Protein AF-A0A8S9JF12-F1 (afdb_monomer_lite)

pLDDT: mean 76.13, std 19.36, range [20.55, 97.25]

Foldseek 3Di:
DPADADACPDPPDPPCVVVCVVVQQDAYEAEYEACVVVCDPVNVVVVVVLVLCVDPSGNYHYHYHHDDPCCVPPPQVVCVVVVRHDDDDDDAQAALVRLLVVCVVVCVVDPDDLDDSVVSSVLSHVCRVVGSDSVSSVVVSVVVVVVVVVVVVVVDDDDDDDDDDDDDDDPDKWWKWKQQLPDNRQKIKIFIDFQWKWFADQQWIWIQRNVVRDIDIDGHLQSLVVLVVVCVVDDDDDDPPDDLDDQWFKWDWAALCSLCSLPVVVRPPVPDDDDPQPGTRDIIGTGQWMWMQRPSVRDIDTGGHFDDDPVDDPVVSVVVSVVVSVVSVCVVVPPCPPDDDDDDDDLPVVDDDPDQPDKPDDPVVVVVVVVVQVVCCVVVVDVDDDDDIDTDDDDPDDVVVVLVVCCVRFAESIFIFTDTVSDTDTDHDNAALWDQHPQKIKHKDWWFKDWADPDPVRRVVRLVVSVPPPVRLVVQVVVVVLVQVLVVQQADPPFKDKPAAQDWDDGPTMITGMTMIMGRHDPDPDVVSSVSSSSNRDSDIHIDD

Secondary structure (DSSP, 8-state):
-EE----------TTSSGGGGGGTTS-EEEEESSGGGG--TT-HHHHHHHHTTTSTT--EEEEE----HHIIIIIHHHHHHTT--------PPPPHHHHHHHHHHHHTTSSS--S-HHHHHHHHHHHHHHT--HHHHHHHHHHHHHHHHHHHHTTS---PPPPPPP---------EEEEE-TTTTTEEEEE-S-SEEEEEETTEEEEEETTTTEEEEEE-S-TTHHHHHHHTT------TTS-SS--SEEEEEE-GGGHHHHSTTTS-GGGSPP-SS---SEEEEEESEEEEEETTTTEEEEEEPPP--TTS-HHHHHHHHHHHHHHHHHHHS-SS------------TTS--S---EESS-HHHHHHHHHHHHHHHHHTS-S-------EE----S-HHHHHHHHHHHS--SEEEEEEETTEEEEEEES-EEEEEETTEEEEE-EEEEEEPPSSHHHHHHHHHHHHH-HHHHHHHHHHHHHHHHHHHHTS-TT--EEEEEEEEEE-SSEEEEEEEEEEEPPS---HHHHHHHHHTT--S-EEE-

Organism: Brassica cretica (NCBI:txid69181)

InterPro domains:
  IPR005801 ADC synthase [G3DSA:3.60.120.10] (167-537)
  IPR005801 ADC synthase [SSF56322] (180-518)
  IPR006805 Anthranilate synthase component I, N-terminal [PF04715] (183-302)
  IPR015890 Chorismate-utilising enzyme, C-terminal [PF00425] (363-521)
  IPR019999 Anthranilate synthase component I-like [PR00095] (464-477)
  IPR019999 Anthranilate synthase component I-like [PR00095] (478-491)
  IPR019999 Anthranilate synthase component I-like [PTHR11236] (175-518)
  IPR027417 P-loop containing nucleoside triphosphate hydrolase [G3DSA:3.40.50.300] (24-85)
  IPR027417 P-loop containing nucleoside triphosphate hydrolase [SSF52540] (27-154)
  IPR054425 Cdc6/ORC1-like, ATPase lid domain [PF22606] (94-151)

Radius of gyration: 29.21 Å; chains: 1; bounding box: 79×74×70 Å

Structure (mmCIF, N/CA/C/O backbone):
data_AF-A0A8S9JF12-F1
#
_entry.id   AF-A0A8S9JF12-F1
#
loop_
_atom_site.group_PDB
_atom_site.id
_atom_site.type_symbol
_atom_site.label_atom_id
_atom_site.label_alt_id
_atom_site.label_comp_id
_atom_site.label_asym_id
_atom_site.label_entity_id
_atom_site.label_seq_id
_atom_site.pdbx_PDB_ins_code
_atom_site.Cartn_x
_atom_site.Cartn_y
_atom_site.Cartn_z
_atom_site.occupancy
_atom_site.B_iso_or_equiv
_atom_site.auth_seq_id
_atom_site.auth_comp_id
_atom_site.auth_asym_id
_atom_site.auth_atom_id
_atom_site.pdbx_PDB_model_num
ATOM 1 N N . MET A 1 1 ? 47.240 10.097 14.886 1.00 30.05 1 MET A N 1
ATOM 2 C CA . MET A 1 1 ? 45.911 9.568 15.266 1.00 30.05 1 MET A CA 1
ATOM 3 C C . MET A 1 1 ? 45.184 9.220 13.983 1.00 30.05 1 MET A C 1
ATOM 5 O O . MET A 1 1 ? 45.161 10.064 13.100 1.00 30.05 1 MET A O 1
ATOM 9 N N . ARG A 1 2 ? 44.658 7.999 13.836 1.00 26.03 2 ARG A N 1
ATOM 10 C CA . ARG A 1 2 ? 43.712 7.711 12.749 1.00 26.03 2 ARG A CA 1
ATOM 11 C C . ARG A 1 2 ? 42.346 8.185 13.240 1.00 26.03 2 ARG A C 1
ATOM 13 O O . ARG A 1 2 ? 41.803 7.607 14.175 1.00 26.03 2 ARG A O 1
ATOM 20 N N . THR A 1 3 ? 41.839 9.279 12.689 1.00 26.91 3 THR A N 1
ATOM 21 C CA . THR A 1 3 ? 40.468 9.736 12.932 1.00 26.91 3 THR A CA 1
ATOM 22 C C . THR A 1 3 ? 39.525 8.783 12.210 1.00 26.91 3 THR A C 1
ATOM 24 O O . THR A 1 3 ? 39.469 8.765 10.985 1.00 26.91 3 THR A O 1
ATOM 27 N N . CYS A 1 4 ? 38.822 7.944 12.967 1.00 30.05 4 CYS A N 1
ATOM 28 C CA . CYS A 1 4 ? 37.801 7.061 12.426 1.00 30.05 4 CYS A CA 1
ATOM 29 C C . CYS A 1 4 ? 36.438 7.674 12.755 1.00 30.05 4 CYS A C 1
ATOM 31 O O . CYS A 1 4 ? 35.996 7.649 13.901 1.00 30.05 4 CYS A O 1
ATOM 33 N N . TRP A 1 5 ? 35.794 8.282 11.760 1.00 25.55 5 TRP A N 1
ATOM 34 C CA . TRP A 1 5 ? 34.391 8.676 11.854 1.00 25.55 5 TRP A CA 1
ATOM 35 C C . TRP A 1 5 ? 33.541 7.425 11.619 1.00 25.55 5 TRP A C 1
ATOM 37 O O . TRP A 1 5 ? 33.302 7.033 10.482 1.00 25.55 5 TRP A O 1
ATOM 47 N N . CYS A 1 6 ? 33.128 6.763 12.697 1.00 30.38 6 CYS A N 1
ATOM 48 C CA . CYS A 1 6 ? 32.186 5.649 12.637 1.00 30.38 6 CYS A CA 1
ATOM 49 C C . CYS A 1 6 ? 30.862 6.075 13.271 1.00 30.38 6 CYS A C 1
ATOM 51 O O . CYS A 1 6 ? 30.778 6.265 14.482 1.00 30.38 6 CYS A O 1
ATOM 53 N N . ARG A 1 7 ? 29.809 6.185 12.455 1.00 30.55 7 ARG A N 1
ATOM 54 C CA . ARG A 1 7 ? 28.429 6.278 12.937 1.00 30.55 7 ARG A CA 1
ATOM 55 C C . ARG A 1 7 ? 27.972 4.866 13.313 1.00 30.55 7 ARG A C 1
ATOM 57 O O . ARG A 1 7 ? 27.512 4.112 12.461 1.00 30.55 7 ARG A O 1
ATOM 64 N N . VAL A 1 8 ? 28.166 4.482 14.573 1.00 36.00 8 VAL A N 1
ATOM 65 C CA . VAL A 1 8 ? 27.836 3.136 15.075 1.00 36.00 8 VAL A CA 1
ATOM 66 C C . VAL A 1 8 ? 26.313 2.970 15.104 1.00 36.00 8 VAL A C 1
ATOM 68 O O . VAL A 1 8 ? 25.657 3.386 16.050 1.00 36.00 8 VAL A O 1
ATOM 71 N N . THR A 1 9 ? 25.740 2.409 14.036 1.00 29.53 9 THR A N 1
ATOM 72 C CA . THR A 1 9 ? 24.286 2.182 13.889 1.00 29.53 9 THR A CA 1
ATOM 73 C C . THR A 1 9 ? 23.882 0.706 13.907 1.00 29.53 9 THR A C 1
ATOM 75 O O . THR A 1 9 ? 22.693 0.410 13.922 1.00 29.53 9 THR A O 1
ATOM 78 N N . SER A 1 10 ? 24.824 -0.236 14.030 1.00 27.66 10 SER A N 1
ATOM 79 C CA . SER A 1 10 ? 24.484 -1.632 14.335 1.00 27.66 10 SER A CA 1
ATOM 80 C C . SER A 1 10 ? 25.625 -2.369 15.045 1.00 27.66 10 SER A C 1
ATOM 82 O O . SER A 1 10 ? 26.610 -2.761 14.424 1.00 27.66 10 SER A O 1
ATOM 84 N N . LEU A 1 11 ? 25.470 -2.616 16.344 1.00 34.75 11 LEU A N 1
ATOM 85 C CA . LEU A 1 11 ? 26.163 -3.696 17.050 1.00 34.75 11 LEU A CA 1
ATOM 86 C C . LEU A 1 11 ? 25.093 -4.660 17.562 1.00 34.75 11 LEU A C 1
ATOM 88 O O . LEU A 1 11 ? 24.750 -4.678 18.735 1.00 34.75 11 LEU A O 1
ATOM 92 N N . SER A 1 12 ? 24.505 -5.420 16.642 1.00 32.03 12 SER A N 1
ATOM 93 C CA . SER A 1 12 ? 23.636 -6.564 16.949 1.00 32.03 12 SER A CA 1
ATOM 94 C C . SER A 1 12 ? 24.353 -7.903 16.736 1.00 32.03 12 SER A C 1
ATOM 96 O O . SER A 1 12 ? 23.729 -8.954 16.842 1.00 32.03 12 SER A O 1
ATOM 98 N N . ASN A 1 13 ? 25.663 -7.883 16.457 1.00 31.12 13 ASN A N 1
ATOM 99 C CA . ASN A 1 13 ? 26.449 -9.084 16.203 1.00 31.12 13 ASN A CA 1
ATOM 100 C C . ASN A 1 13 ? 27.520 -9.271 17.302 1.00 31.12 13 ASN A C 1
ATOM 102 O O . ASN A 1 13 ? 28.512 -8.537 17.302 1.00 31.12 13 ASN A O 1
ATOM 106 N N . PRO A 1 14 ? 27.367 -10.235 18.233 1.00 32.06 14 PRO A N 1
ATOM 107 C CA . PRO A 1 14 ? 28.312 -10.454 19.338 1.00 32.06 14 PRO A CA 1
ATOM 108 C C . PRO A 1 14 ? 29.686 -10.995 18.886 1.00 32.06 14 PRO A C 1
ATOM 110 O O . PRO A 1 14 ? 30.579 -11.193 19.706 1.00 32.06 14 PRO A O 1
ATOM 113 N N . LEU A 1 15 ? 29.890 -11.204 17.580 1.00 31.36 15 LEU A N 1
ATOM 114 C CA . LEU A 1 15 ? 31.120 -11.746 16.992 1.00 31.36 15 LEU A CA 1
ATOM 115 C C . LEU A 1 15 ? 32.140 -10.689 16.516 1.00 31.36 15 LEU A C 1
ATOM 117 O O . LEU A 1 15 ? 33.224 -11.066 16.085 1.00 31.36 15 LEU A O 1
ATOM 121 N N . LEU A 1 16 ? 31.855 -9.383 16.618 1.00 36.44 16 LEU A N 1
ATOM 122 C CA . LEU A 1 16 ? 32.789 -8.306 16.213 1.00 36.44 16 LEU A CA 1
ATOM 123 C C . LEU A 1 16 ? 33.757 -7.846 17.324 1.00 36.44 16 LEU A C 1
ATOM 125 O O . LEU A 1 16 ? 34.703 -7.096 17.071 1.00 36.44 16 LEU A O 1
ATOM 129 N N . ILE A 1 17 ? 33.546 -8.307 18.556 1.00 40.88 17 ILE A N 1
ATOM 130 C CA . ILE A 1 17 ? 34.321 -7.897 19.735 1.00 40.88 17 ILE A CA 1
ATOM 131 C C . ILE A 1 17 ? 35.751 -8.489 19.759 1.00 40.88 17 ILE A C 1
ATOM 133 O O . ILE A 1 17 ? 36.673 -7.758 20.133 1.00 40.88 17 ILE A O 1
ATOM 137 N N . PRO A 1 18 ? 36.029 -9.728 19.292 1.00 32.72 18 PRO A N 1
ATOM 138 C CA . PRO A 1 18 ? 37.398 -10.252 19.290 1.00 32.72 18 PRO A CA 1
ATOM 139 C C . PRO A 1 18 ? 38.327 -9.493 18.331 1.00 32.72 18 PRO A C 1
ATOM 141 O O . PRO A 1 18 ? 39.510 -9.334 18.625 1.00 32.72 18 PRO A O 1
ATOM 144 N N . SER A 1 19 ? 37.805 -8.958 17.220 1.00 37.59 19 SER A N 1
ATOM 145 C CA . SER A 1 19 ? 38.588 -8.235 16.202 1.00 37.59 19 SER A CA 1
ATOM 146 C C . SER A 1 19 ? 39.044 -6.828 16.616 1.00 37.59 19 SER A C 1
ATOM 148 O O . SER A 1 19 ? 39.956 -6.278 16.001 1.00 37.59 19 SER A O 1
ATOM 150 N N . LEU A 1 20 ? 38.467 -6.246 17.673 1.00 43.59 20 LEU A N 1
ATOM 151 C CA . LEU A 1 20 ? 38.875 -4.935 18.203 1.00 43.59 20 LEU A CA 1
ATOM 152 C C . LEU A 1 20 ? 40.107 -5.005 19.118 1.00 43.59 20 LEU A C 1
ATOM 154 O O . LEU A 1 20 ? 40.779 -3.993 19.313 1.00 43.59 20 LEU A O 1
ATOM 158 N N . SER A 1 21 ? 40.456 -6.195 19.618 1.00 40.06 21 SER A N 1
ATOM 159 C CA . SER A 1 21 ? 41.652 -6.397 20.450 1.00 40.06 21 SER A CA 1
ATOM 160 C C . SER A 1 21 ? 42.962 -6.088 19.704 1.00 40.06 21 SER A C 1
ATOM 162 O O . SER A 1 21 ? 43.925 -5.624 20.311 1.00 40.06 21 SER A O 1
ATOM 164 N N . ILE A 1 22 ? 42.970 -6.235 18.372 1.00 42.41 22 ILE A N 1
ATOM 165 C CA . ILE A 1 22 ? 44.135 -5.994 17.503 1.00 42.41 22 ILE A CA 1
ATOM 166 C C . ILE A 1 22 ? 44.356 -4.488 17.233 1.00 42.41 22 ILE A C 1
ATOM 168 O O . ILE A 1 22 ? 45.464 -4.069 16.903 1.00 42.41 22 ILE A O 1
ATOM 172 N N . PHE A 1 23 ? 43.342 -3.635 17.430 1.00 43.94 23 PHE A N 1
ATOM 173 C CA . PHE A 1 23 ? 43.414 -2.200 17.105 1.00 43.94 23 PHE A CA 1
ATOM 174 C C . PHE A 1 23 ? 43.869 -1.288 18.262 1.00 43.94 23 PHE A C 1
ATOM 176 O O . PHE A 1 23 ? 44.123 -0.104 18.038 1.00 43.94 23 PHE A O 1
ATOM 183 N N . LEU A 1 24 ? 44.028 -1.811 19.483 1.00 46.44 24 LEU A N 1
ATOM 184 C CA . LEU A 1 24 ? 44.243 -1.005 20.698 1.00 46.44 24 LEU A CA 1
ATOM 185 C C . LEU A 1 24 ? 45.664 -0.425 20.873 1.00 46.44 24 LEU A C 1
ATOM 187 O O . LEU A 1 24 ? 45.873 0.401 21.761 1.00 46.44 24 LEU A O 1
ATOM 191 N N . CYS A 1 25 ? 46.632 -0.770 20.014 1.00 46.00 25 CYS A N 1
ATOM 192 C CA . CYS A 1 25 ? 47.980 -0.177 20.051 1.00 46.00 25 CYS A CA 1
ATOM 193 C C . CYS A 1 25 ? 48.077 1.210 19.376 1.00 46.00 25 CYS A C 1
ATOM 195 O O . CYS A 1 25 ? 49.018 1.965 19.648 1.00 46.00 25 CYS A O 1
ATOM 197 N N . ALA A 1 26 ? 47.113 1.585 18.525 1.00 54.03 26 ALA A N 1
ATOM 198 C CA . ALA A 1 26 ? 47.057 2.893 17.867 1.00 54.03 26 ALA A CA 1
ATOM 199 C C . ALA A 1 26 ? 46.024 3.803 18.553 1.00 54.03 26 ALA A C 1
ATOM 201 O O . ALA A 1 26 ? 44.940 3.360 18.912 1.00 54.03 26 ALA A O 1
ATOM 202 N N . GLY A 1 27 ? 46.348 5.089 18.735 1.00 61.19 27 GLY A N 1
ATOM 203 C CA . GLY A 1 27 ? 45.422 6.043 19.357 1.00 61.19 27 GLY A CA 1
ATOM 204 C C . GLY A 1 27 ? 44.121 6.188 18.560 1.00 61.19 27 GLY A C 1
ATOM 205 O O . GLY A 1 27 ? 44.176 6.582 17.390 1.00 61.19 27 GLY A O 1
ATOM 206 N N . LEU A 1 28 ? 42.989 5.892 19.202 1.00 73.25 28 LEU A N 1
ATOM 207 C CA . LEU A 1 28 ? 41.637 5.887 18.640 1.00 73.25 28 LEU A CA 1
ATOM 208 C C . LEU A 1 28 ? 40.816 7.017 19.278 1.00 73.25 28 LEU A C 1
ATOM 210 O O . LEU A 1 28 ? 40.700 7.079 20.496 1.00 73.25 28 LEU A O 1
ATOM 214 N N . LEU A 1 29 ? 40.250 7.913 18.469 1.00 76.31 29 LEU A N 1
ATOM 215 C CA . LEU A 1 29 ? 39.301 8.936 18.921 1.00 76.31 29 LEU A CA 1
ATOM 216 C C . LEU A 1 29 ? 37.920 8.586 18.367 1.00 76.31 29 LEU A C 1
ATOM 218 O O . LEU A 1 29 ? 37.747 8.541 17.151 1.00 76.31 29 LEU A O 1
ATOM 222 N N . ILE A 1 30 ? 36.958 8.359 19.254 1.00 74.94 30 ILE A N 1
ATOM 223 C CA . ILE A 1 30 ? 35.561 8.075 18.934 1.00 74.94 30 ILE A CA 1
ATOM 224 C C . ILE A 1 30 ? 34.742 9.307 19.318 1.00 74.94 30 ILE A C 1
ATOM 226 O O . ILE A 1 30 ? 34.798 9.747 20.463 1.00 74.94 30 ILE A O 1
ATOM 230 N N . ILE A 1 31 ? 33.981 9.861 18.374 1.00 77.69 31 ILE A N 1
ATOM 231 C CA . ILE A 1 31 ? 33.025 10.946 18.628 1.00 77.69 31 ILE A CA 1
ATOM 232 C C . ILE A 1 31 ? 31.630 10.392 18.343 1.00 77.69 31 ILE A C 1
ATOM 234 O O . ILE A 1 31 ? 31.337 10.024 17.208 1.00 77.69 31 ILE A O 1
ATOM 238 N N . ALA A 1 32 ? 30.793 10.305 19.371 1.00 73.88 32 ALA A N 1
ATOM 239 C CA . ALA A 1 32 ? 29.426 9.815 19.285 1.00 73.88 32 ALA A CA 1
ATOM 240 C C . ALA A 1 32 ? 28.456 10.982 19.499 1.00 73.88 32 ALA A C 1
ATOM 242 O O . ALA A 1 32 ? 28.342 11.498 20.610 1.00 73.88 32 ALA A O 1
ATOM 243 N N . ASP A 1 33 ? 27.783 11.402 18.429 1.00 72.88 33 ASP A N 1
ATOM 244 C CA . ASP A 1 33 ? 26.702 12.388 18.489 1.00 72.88 33 ASP A CA 1
ATOM 245 C C . ASP A 1 33 ? 25.359 11.702 18.784 1.00 72.88 33 ASP A C 1
ATOM 247 O O . ASP A 1 33 ? 25.162 10.540 18.427 1.00 72.88 33 ASP A O 1
ATOM 251 N N . GLU A 1 34 ? 24.453 12.409 19.457 1.00 68.94 34 GLU A N 1
ATOM 252 C CA . GLU A 1 34 ? 23.137 11.916 19.891 1.00 68.94 34 GLU A CA 1
ATOM 253 C C . GLU A 1 34 ? 23.163 10.576 20.665 1.00 68.94 34 GLU A C 1
ATOM 255 O O . GLU A 1 34 ? 22.344 9.680 20.438 1.00 68.94 34 GLU A O 1
ATOM 260 N N . MET A 1 35 ? 24.083 10.432 21.625 1.00 70.25 35 MET A N 1
ATOM 261 C CA . MET A 1 35 ? 24.280 9.193 22.398 1.00 70.25 35 MET A CA 1
ATOM 262 C C . MET A 1 35 ? 23.023 8.646 23.089 1.00 70.25 35 MET A C 1
ATOM 264 O O . MET A 1 35 ? 22.969 7.454 23.391 1.00 70.25 35 MET A O 1
ATOM 268 N N . ASP A 1 36 ? 22.006 9.474 23.323 1.00 64.94 36 ASP A N 1
ATOM 269 C CA . ASP A 1 36 ? 20.734 9.053 23.916 1.00 64.94 36 ASP A CA 1
ATOM 270 C C . ASP A 1 36 ? 20.003 7.986 23.074 1.00 64.94 36 ASP A C 1
ATOM 272 O O . ASP A 1 36 ? 19.283 7.155 23.626 1.00 64.94 36 ASP A O 1
ATOM 276 N N . TYR A 1 37 ? 20.223 7.938 21.753 1.00 63.84 37 TYR A N 1
ATOM 277 C CA . TYR A 1 37 ? 19.632 6.912 20.878 1.00 63.84 37 TYR A CA 1
ATOM 278 C C . TYR A 1 37 ? 20.270 5.528 21.025 1.00 63.84 37 TYR A C 1
ATOM 280 O O . TYR A 1 37 ? 19.677 4.530 20.619 1.00 63.84 37 TYR A O 1
ATOM 288 N N . LEU A 1 38 ? 21.459 5.442 21.625 1.00 61.56 38 LEU A N 1
ATOM 289 C CA . LEU A 1 38 ? 22.143 4.175 21.896 1.00 61.56 38 LEU A CA 1
ATOM 290 C C . LEU A 1 38 ? 21.640 3.502 23.191 1.00 61.56 38 LEU A C 1
ATOM 292 O O . LEU A 1 38 ? 22.146 2.448 23.583 1.00 61.56 38 LEU A O 1
ATOM 296 N N . ILE A 1 39 ? 20.643 4.086 23.869 1.00 59.75 39 ILE A N 1
ATOM 297 C CA . ILE A 1 39 ? 20.006 3.511 25.059 1.00 59.75 39 ILE A CA 1
ATOM 298 C C . ILE A 1 39 ? 19.041 2.389 24.627 1.00 59.75 39 ILE A C 1
ATOM 300 O O . ILE A 1 39 ? 17.843 2.591 24.437 1.00 59.75 39 ILE A O 1
ATOM 304 N N . THR A 1 40 ? 19.563 1.172 24.484 1.00 56.00 40 THR A N 1
ATOM 305 C CA . THR A 1 40 ? 18.776 -0.056 24.274 1.00 56.00 40 THR A CA 1
ATOM 306 C C . THR A 1 40 ? 18.148 -0.565 25.585 1.00 56.00 40 THR A C 1
ATOM 308 O O . THR A 1 40 ? 18.559 -0.181 26.684 1.00 56.00 40 THR A O 1
ATOM 311 N N . ARG A 1 41 ? 17.145 -1.463 25.502 1.00 50.38 41 ARG A N 1
ATOM 312 C CA . ARG A 1 41 ? 16.476 -2.075 26.679 1.00 50.38 41 ARG A CA 1
ATOM 313 C C . ARG A 1 41 ? 17.442 -2.825 27.614 1.00 50.38 41 ARG A C 1
ATOM 315 O O . ARG A 1 41 ? 17.190 -2.857 28.814 1.00 50.38 41 ARG A O 1
ATOM 322 N N . ASP A 1 42 ? 18.531 -3.384 27.086 1.00 53.41 42 ASP A N 1
ATOM 323 C CA . ASP A 1 42 ? 19.579 -4.090 27.840 1.00 53.41 42 ASP A CA 1
ATOM 324 C C . ASP A 1 42 ? 20.765 -3.192 28.249 1.00 53.41 42 ASP A C 1
ATOM 326 O O . ASP A 1 42 ? 21.572 -3.580 29.093 1.00 53.41 42 ASP A O 1
ATOM 330 N N . ARG A 1 43 ? 20.852 -1.966 27.707 1.00 56.69 43 ARG A N 1
ATOM 331 C CA . ARG A 1 43 ? 21.911 -0.969 27.958 1.00 56.69 43 ARG A CA 1
ATOM 332 C C . ARG A 1 43 ? 23.346 -1.495 27.752 1.00 56.69 43 ARG A C 1
ATOM 334 O O . ARG A 1 43 ? 24.285 -0.884 28.267 1.00 56.69 43 ARG A O 1
ATOM 341 N N . GLY A 1 44 ? 23.526 -2.603 27.025 1.00 60.38 44 GLY A N 1
ATOM 342 C CA . GLY A 1 44 ? 24.818 -3.283 26.865 1.00 60.38 44 GLY A CA 1
ATOM 343 C C . GLY A 1 44 ? 25.799 -2.500 25.995 1.00 60.38 44 GLY A C 1
ATOM 344 O O . GLY A 1 44 ? 26.956 -2.326 26.366 1.00 60.38 44 GLY A O 1
ATOM 345 N N . VAL A 1 45 ? 25.307 -1.918 24.899 1.00 67.38 45 VAL A N 1
ATOM 346 C CA . VAL A 1 45 ? 26.136 -1.235 23.891 1.00 67.38 45 VAL A CA 1
ATOM 347 C C . VAL A 1 45 ? 26.841 -0.003 24.460 1.00 67.38 45 VAL A C 1
ATOM 349 O O . VAL A 1 45 ? 28.047 0.156 24.289 1.00 67.38 45 VAL A O 1
ATOM 352 N N . LEU A 1 46 ? 26.117 0.863 25.181 1.00 67.94 46 LEU A N 1
ATOM 353 C CA . LEU A 1 46 ? 26.725 2.054 25.784 1.00 67.94 46 LEU A CA 1
ATOM 354 C C . LEU A 1 46 ? 27.763 1.662 26.844 1.00 67.94 46 LEU A C 1
ATOM 356 O O . LEU A 1 46 ? 28.819 2.277 26.945 1.00 67.94 46 LEU A O 1
ATOM 360 N N . HIS A 1 47 ? 27.467 0.624 27.626 1.00 70.06 47 HIS A N 1
ATOM 361 C CA . HIS A 1 47 ? 28.373 0.107 28.642 1.00 70.06 47 HIS A CA 1
ATOM 362 C C . HIS A 1 47 ? 29.669 -0.434 28.024 1.00 70.06 47 HIS A C 1
ATOM 364 O O . HIS A 1 47 ? 30.751 -0.028 28.439 1.00 70.06 47 HIS A O 1
ATOM 370 N N . GLU A 1 48 ? 29.577 -1.291 27.006 1.00 72.38 48 GLU A N 1
ATOM 371 C CA . GLU A 1 48 ? 30.743 -1.822 26.290 1.00 72.38 48 GLU A CA 1
ATOM 372 C C . GLU A 1 48 ? 31.592 -0.708 25.669 1.00 72.38 48 GLU A C 1
ATOM 374 O O . GLU A 1 48 ? 32.815 -0.719 25.813 1.00 72.38 48 GLU A O 1
ATOM 379 N N . LEU A 1 49 ? 30.955 0.307 25.075 1.00 74.69 49 LEU A N 1
ATOM 380 C CA . LEU A 1 49 ? 31.643 1.447 24.466 1.00 74.69 49 LEU A CA 1
ATOM 381 C C . LEU A 1 49 ? 32.496 2.227 25.483 1.00 74.69 49 LEU A C 1
ATOM 383 O O . LEU A 1 49 ? 33.636 2.582 25.191 1.00 74.69 49 LEU A O 1
ATOM 387 N N . PHE A 1 50 ? 31.972 2.464 26.692 1.00 73.94 50 PHE A N 1
ATOM 388 C CA . PHE A 1 50 ? 32.726 3.106 27.777 1.00 73.94 50 PHE A CA 1
ATOM 389 C C . PHE A 1 50 ? 33.755 2.170 28.428 1.00 73.94 50 PHE A C 1
ATOM 391 O O . PHE A 1 50 ? 34.760 2.646 28.952 1.00 73.94 50 PHE A O 1
ATOM 398 N N . MET A 1 51 ? 33.561 0.849 28.391 1.00 73.38 51 MET A N 1
ATOM 399 C CA . MET A 1 51 ? 34.553 -0.105 28.899 1.00 73.38 51 MET A CA 1
ATOM 400 C C . MET A 1 51 ? 35.810 -0.160 28.020 1.00 73.38 51 MET A C 1
ATOM 402 O O . MET A 1 51 ? 36.902 -0.379 28.550 1.00 73.38 51 MET A O 1
ATOM 406 N N . LEU A 1 52 ? 35.710 0.138 26.718 1.00 72.88 52 LEU A N 1
ATOM 407 C CA . LEU A 1 52 ? 36.871 0.232 25.817 1.00 72.88 52 LEU A CA 1
ATOM 408 C C . LEU A 1 52 ? 37.925 1.246 26.296 1.00 72.88 52 LEU A C 1
ATOM 410 O O . LEU A 1 52 ? 39.121 1.048 26.060 1.00 72.88 52 LEU A O 1
ATOM 414 N N . THR A 1 53 ? 37.518 2.306 27.005 1.00 71.38 53 THR A N 1
ATOM 415 C CA . THR A 1 53 ? 38.451 3.301 27.565 1.00 71.38 53 THR A CA 1
ATOM 416 C C . THR A 1 53 ? 39.120 2.835 28.861 1.00 71.38 53 THR A C 1
ATOM 418 O O . THR A 1 53 ? 40.035 3.496 29.339 1.00 71.38 53 THR A O 1
ATOM 421 N N . THR A 1 54 ? 38.672 1.721 29.450 1.00 72.44 54 THR A N 1
ATOM 422 C CA . THR A 1 54 ? 39.178 1.189 30.732 1.00 72.44 54 THR A CA 1
ATOM 423 C C . THR A 1 54 ? 40.108 -0.016 30.581 1.00 72.44 54 THR A C 1
ATOM 425 O O . THR A 1 54 ? 40.717 -0.448 31.559 1.00 72.44 54 THR A O 1
ATOM 428 N N . LEU A 1 55 ? 40.243 -0.561 29.367 1.00 74.62 55 LEU A N 1
ATOM 429 C CA . LEU A 1 55 ? 41.114 -1.704 29.100 1.00 74.62 55 LEU A CA 1
ATOM 430 C C . LEU A 1 55 ? 42.601 -1.344 29.310 1.00 74.62 55 LEU A C 1
ATOM 432 O O . LEU A 1 55 ? 43.023 -0.246 28.926 1.00 74.62 55 LEU A O 1
ATOM 436 N N . PRO A 1 56 ? 43.422 -2.261 29.865 1.00 63.53 56 PRO A N 1
ATOM 437 C CA . PRO A 1 56 ? 44.858 -2.044 30.018 1.00 63.53 56 PRO A CA 1
ATOM 438 C C . PRO A 1 56 ? 45.497 -1.708 28.668 1.00 63.53 56 PRO A C 1
ATOM 440 O O . PRO A 1 56 ? 45.225 -2.372 27.671 1.00 63.53 56 PRO A O 1
ATOM 443 N N . PHE A 1 57 ? 46.350 -0.682 28.637 1.00 65.62 57 PHE A N 1
ATOM 444 C CA . PHE A 1 57 ? 47.049 -0.207 27.431 1.00 65.62 57 PHE A CA 1
ATOM 445 C C . PHE A 1 57 ? 46.156 0.406 26.332 1.00 65.62 57 PHE A C 1
ATOM 447 O O . PHE A 1 57 ? 46.661 0.723 25.255 1.00 65.62 57 PHE A O 1
ATOM 454 N N . SER A 1 58 ? 44.865 0.644 26.599 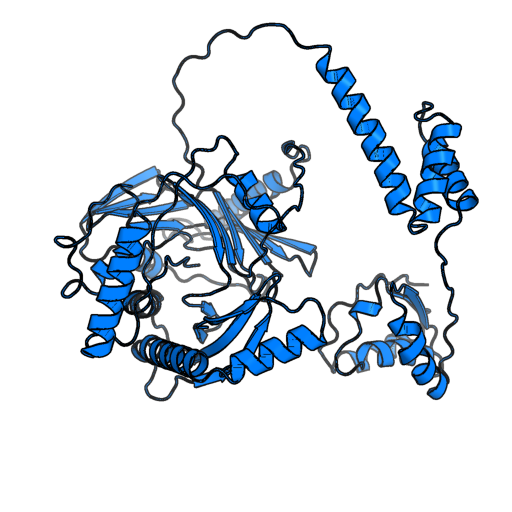1.00 67.56 58 SER A N 1
ATOM 455 C CA . SER A 1 58 ? 43.970 1.333 25.663 1.00 67.56 58 SER A CA 1
ATOM 456 C C . SER A 1 58 ? 44.405 2.783 25.429 1.00 67.56 58 SER A C 1
ATOM 458 O O . SER A 1 58 ? 44.591 3.559 26.366 1.00 67.56 58 SER A O 1
ATOM 460 N N . ARG A 1 59 ? 44.534 3.169 24.155 1.00 71.88 59 ARG A N 1
ATOM 461 C CA . ARG A 1 59 ? 44.702 4.566 23.713 1.00 71.88 59 ARG A CA 1
ATOM 462 C C . ARG A 1 59 ? 43.414 5.102 23.075 1.00 71.88 59 ARG A C 1
ATOM 464 O O . ARG A 1 59 ? 43.468 5.753 22.034 1.00 71.88 59 ARG A O 1
ATOM 471 N N . CYS A 1 60 ? 42.258 4.790 23.664 1.00 76.75 60 CYS A N 1
ATOM 472 C CA . CYS A 1 60 ? 40.945 5.214 23.177 1.00 76.75 60 CYS A CA 1
ATOM 473 C C . CYS A 1 60 ? 40.434 6.462 23.918 1.00 76.75 60 CYS A C 1
ATOM 475 O O . CYS A 1 60 ? 40.325 6.457 25.142 1.00 76.75 60 CYS A O 1
ATOM 477 N N . ILE A 1 61 ? 40.067 7.510 23.180 1.00 77.62 61 ILE A N 1
ATOM 478 C CA . ILE A 1 61 ? 39.362 8.696 23.680 1.00 77.62 61 ILE A CA 1
ATOM 479 C C . ILE A 1 61 ? 37.936 8.646 23.132 1.00 77.62 61 ILE A C 1
ATOM 481 O O . ILE A 1 61 ? 37.753 8.566 21.922 1.00 77.62 61 ILE A O 1
ATOM 485 N N . LEU A 1 62 ? 36.933 8.708 24.006 1.00 79.44 62 LEU A N 1
ATOM 486 C CA . LEU A 1 62 ? 35.519 8.763 23.633 1.00 79.44 62 LEU A CA 1
ATOM 487 C C . LEU A 1 62 ? 34.949 10.142 23.985 1.00 79.44 62 LEU A C 1
ATOM 489 O O . LEU A 1 62 ? 35.007 10.559 25.140 1.00 79.44 62 LEU A O 1
ATOM 493 N N . ILE A 1 63 ? 34.384 10.834 22.998 1.00 80.81 63 ILE A N 1
ATOM 494 C CA . ILE A 1 63 ? 33.642 12.086 23.165 1.00 80.81 63 ILE A CA 1
ATOM 495 C C . ILE A 1 63 ? 32.180 11.803 22.855 1.00 80.81 63 ILE A C 1
ATOM 497 O O . ILE A 1 63 ? 31.841 11.391 21.750 1.00 80.81 63 ILE A O 1
ATOM 501 N N . GLY A 1 64 ? 31.326 12.030 23.843 1.00 75.38 64 GLY A N 1
ATOM 502 C CA . GLY A 1 64 ? 29.894 11.818 23.742 1.00 75.38 64 GLY A CA 1
ATOM 503 C C . GLY A 1 64 ? 29.106 13.114 23.756 1.00 75.38 64 GLY A C 1
ATOM 504 O O . GLY A 1 64 ? 29.311 13.927 24.657 1.00 75.38 64 GLY A O 1
ATOM 505 N N . VAL A 1 65 ? 28.188 13.290 22.809 1.00 77.38 65 VAL A N 1
ATOM 506 C CA . VAL A 1 65 ? 27.222 14.394 22.794 1.00 77.38 65 VAL A CA 1
ATOM 507 C C . VAL A 1 65 ? 25.826 13.811 22.998 1.00 77.38 65 VAL A C 1
ATOM 509 O O . VAL A 1 65 ? 25.430 12.863 22.326 1.00 77.38 65 VAL A O 1
ATOM 512 N N . ALA A 1 66 ? 25.091 14.350 23.965 1.00 71.00 66 ALA A N 1
ATOM 513 C CA . ALA A 1 66 ? 23.756 13.900 24.343 1.00 71.00 66 ALA A CA 1
ATOM 514 C C . ALA A 1 66 ? 22.857 15.114 24.605 1.00 71.00 66 ALA A C 1
ATOM 516 O O . ALA A 1 66 ? 23.322 16.143 25.099 1.00 71.00 66 ALA A O 1
ATOM 517 N N . ASN A 1 67 ? 21.576 14.985 24.271 1.00 65.88 67 ASN A N 1
ATOM 518 C CA . ASN A 1 67 ? 20.563 16.029 24.386 1.00 65.88 67 ASN A CA 1
ATOM 519 C C . ASN A 1 67 ? 19.732 15.914 25.684 1.00 65.88 67 ASN A C 1
ATOM 521 O O . ASN A 1 67 ? 18.960 16.830 25.972 1.00 65.88 67 ASN A O 1
ATOM 525 N N . ALA A 1 68 ? 19.865 14.836 26.475 1.00 59.16 68 ALA A N 1
ATOM 526 C CA . ALA A 1 68 ? 18.961 14.543 27.594 1.00 59.16 68 ALA A CA 1
ATOM 527 C C . ALA A 1 68 ? 19.605 14.352 28.989 1.00 59.16 68 ALA A C 1
ATOM 529 O O . ALA A 1 68 ? 20.707 13.834 29.164 1.00 59.16 68 ALA A O 1
ATOM 530 N N . ILE A 1 69 ? 18.808 14.715 30.005 1.00 51.06 69 ILE A N 1
ATOM 531 C CA . ILE A 1 69 ? 19.039 14.591 31.460 1.00 51.06 69 ILE A CA 1
ATOM 532 C C . ILE A 1 69 ? 19.145 13.119 31.922 1.00 51.06 69 ILE A C 1
ATOM 534 O O . ILE A 1 69 ? 19.841 12.817 32.892 1.00 51.06 69 ILE A O 1
ATOM 538 N N . ASP A 1 70 ? 18.525 12.178 31.198 1.00 52.88 70 ASP A N 1
ATOM 539 C CA . ASP A 1 70 ? 18.496 10.750 31.561 1.00 52.88 70 ASP A CA 1
ATOM 540 C C . ASP A 1 70 ? 19.887 10.082 31.548 1.00 52.88 70 ASP A C 1
ATOM 542 O O . ASP A 1 70 ? 20.137 9.158 32.332 1.00 52.88 70 ASP A O 1
ATOM 546 N N . LEU A 1 71 ? 20.817 10.565 30.712 1.00 59.91 71 LEU A N 1
ATOM 547 C CA . LEU A 1 71 ? 22.196 10.070 30.679 1.00 59.91 71 LEU A CA 1
ATOM 548 C C . LEU A 1 71 ? 22.948 10.448 31.969 1.00 59.91 71 LEU A C 1
ATOM 550 O O . LEU A 1 71 ? 23.697 9.643 32.530 1.00 59.91 71 LEU A O 1
ATOM 554 N N . ALA A 1 72 ? 22.716 11.663 32.472 1.00 56.38 72 ALA A N 1
ATOM 555 C CA . ALA A 1 72 ? 23.419 12.199 33.631 1.00 56.38 72 ALA A CA 1
ATOM 556 C C . ALA A 1 72 ? 22.957 11.554 34.948 1.00 56.38 72 ALA A C 1
ATOM 558 O O . ALA A 1 72 ? 23.793 11.152 35.760 1.00 56.38 72 ALA A O 1
ATOM 559 N N . ASP A 1 73 ? 21.645 11.386 35.128 1.00 56.25 73 ASP A N 1
ATOM 560 C CA . ASP A 1 73 ? 21.078 10.949 36.410 1.00 56.25 73 ASP A CA 1
ATOM 561 C C . ASP A 1 73 ? 21.077 9.424 36.596 1.00 56.25 73 ASP A C 1
ATOM 563 O O . ASP A 1 73 ? 21.170 8.935 37.723 1.00 56.25 73 ASP A O 1
ATOM 567 N N . ARG A 1 74 ? 20.999 8.639 35.511 1.00 60.59 74 ARG A N 1
ATOM 568 C CA . ARG A 1 74 ? 20.864 7.169 35.596 1.00 60.59 74 ARG A CA 1
ATOM 569 C C . ARG A 1 74 ? 22.088 6.395 35.125 1.00 60.59 74 ARG A C 1
ATOM 571 O O . ARG A 1 74 ? 22.308 5.279 35.599 1.00 60.59 74 ARG A O 1
ATOM 578 N N . PHE A 1 75 ? 22.870 6.942 34.194 1.00 66.56 75 PHE A N 1
ATOM 579 C CA . PHE A 1 75 ? 23.973 6.211 33.566 1.00 66.56 75 PHE A CA 1
ATOM 580 C C . PHE A 1 75 ? 25.340 6.547 34.183 1.00 66.56 75 PHE A C 1
ATOM 582 O O . PHE A 1 75 ? 26.112 5.635 34.492 1.00 66.56 75 PHE A O 1
ATOM 589 N N . LEU A 1 76 ? 25.612 7.825 34.478 1.00 68.31 76 LEU A N 1
ATOM 590 C CA . LEU A 1 76 ? 26.864 8.245 35.129 1.00 68.31 76 LEU A CA 1
ATOM 591 C C . LEU A 1 76 ? 27.143 7.565 36.487 1.00 68.31 76 LEU A C 1
ATOM 593 O O . LEU A 1 76 ? 28.303 7.219 36.728 1.00 68.31 76 LEU A O 1
ATOM 597 N N . PRO A 1 77 ? 26.158 7.320 37.382 1.00 69.31 77 PRO A N 1
ATOM 598 C CA . PRO A 1 77 ? 26.418 6.617 38.643 1.00 69.31 77 PRO A CA 1
ATOM 599 C C . PRO A 1 77 ? 26.894 5.172 38.438 1.00 69.31 77 PRO A C 1
ATOM 601 O O . PRO A 1 77 ? 27.766 4.696 39.164 1.00 69.31 77 PRO A O 1
ATOM 604 N N . LYS A 1 78 ? 26.372 4.489 37.410 1.00 67.75 78 LYS A N 1
ATOM 605 C CA . LYS A 1 78 ? 26.728 3.102 37.078 1.00 67.75 78 LYS A CA 1
ATOM 606 C C . LYS A 1 78 ? 28.124 3.009 36.452 1.00 67.75 78 LYS A C 1
ATOM 608 O O . LYS A 1 78 ? 28.884 2.109 36.798 1.00 67.75 78 LYS A O 1
ATOM 613 N N . LEU A 1 79 ? 28.514 3.978 35.620 1.00 68.62 79 LEU A N 1
ATOM 614 C CA . LEU A 1 79 ? 29.895 4.079 35.128 1.00 68.62 79 LEU A CA 1
ATOM 615 C C . LEU A 1 79 ? 30.901 4.327 36.261 1.00 68.62 79 LEU A C 1
ATOM 617 O O . LEU A 1 79 ? 31.953 3.688 36.300 1.00 68.62 79 LEU A O 1
ATOM 621 N N . LYS A 1 80 ? 30.549 5.184 37.232 1.00 67.56 80 LYS A N 1
ATOM 622 C CA . LYS A 1 80 ? 31.393 5.447 38.410 1.00 67.56 80 LYS A CA 1
ATOM 623 C C . LYS A 1 80 ? 31.657 4.184 39.234 1.00 67.56 80 LYS A C 1
ATOM 625 O O . LYS A 1 80 ? 32.775 4.025 39.716 1.00 67.56 80 LYS A O 1
ATOM 630 N N . SER A 1 81 ? 30.679 3.280 39.360 1.00 68.31 81 SER A N 1
ATOM 631 C CA . SER A 1 81 ? 30.874 1.989 40.048 1.00 68.31 81 SER A CA 1
ATOM 632 C C . SER A 1 81 ? 31.843 1.036 39.338 1.00 68.31 81 SER A C 1
ATOM 634 O O . SER A 1 81 ? 32.346 0.109 39.961 1.00 68.31 81 SER A O 1
ATOM 636 N N . LEU A 1 82 ? 32.153 1.292 38.065 1.00 66.06 82 LEU A N 1
ATOM 637 C CA . LEU A 1 82 ? 33.056 0.495 37.229 1.00 66.06 82 LEU A CA 1
ATOM 638 C C . LEU A 1 82 ? 34.409 1.188 37.004 1.00 66.06 82 LEU A C 1
ATOM 640 O O . LEU A 1 82 ? 35.129 0.872 36.064 1.00 66.06 82 LEU A O 1
ATOM 644 N N . ASN A 1 83 ? 34.756 2.161 37.854 1.00 67.06 83 ASN A N 1
ATOM 645 C CA . ASN A 1 83 ? 35.979 2.964 37.756 1.00 67.06 83 ASN A CA 1
ATOM 646 C C . ASN A 1 83 ? 36.107 3.822 36.476 1.00 67.06 83 ASN A C 1
ATOM 648 O O . ASN A 1 83 ? 37.150 4.436 36.254 1.00 67.06 83 ASN A O 1
ATOM 652 N N . CYS A 1 84 ? 35.045 3.949 35.674 1.00 70.19 84 CYS A N 1
ATOM 653 C CA . CYS A 1 84 ? 34.992 4.864 34.537 1.00 70.19 84 CYS A CA 1
ATOM 654 C C . CYS A 1 84 ? 34.409 6.215 34.987 1.00 70.19 84 CYS A C 1
ATOM 656 O O . CYS A 1 84 ? 33.237 6.321 35.354 1.00 70.19 84 CYS A O 1
ATOM 658 N N . LYS A 1 85 ? 35.238 7.266 34.999 1.00 70.00 85 LYS A N 1
ATOM 659 C CA . LYS A 1 85 ? 34.848 8.632 35.394 1.00 70.00 85 LYS A CA 1
ATOM 660 C C . LYS A 1 85 ? 34.911 9.561 34.174 1.00 70.00 85 LYS A C 1
ATOM 662 O O . LYS A 1 85 ? 35.927 10.231 33.997 1.00 70.00 85 LYS A O 1
ATOM 667 N N . PRO A 1 86 ? 33.875 9.599 33.316 1.00 73.88 86 PRO A N 1
ATOM 668 C CA . PRO A 1 86 ? 33.880 10.492 32.162 1.00 73.88 86 PRO A CA 1
ATOM 669 C C . PRO A 1 86 ? 33.895 11.958 32.612 1.00 73.88 86 PRO A C 1
ATOM 671 O O . PRO A 1 86 ? 33.232 12.329 33.586 1.00 73.88 86 PRO A O 1
ATOM 674 N N . LEU A 1 87 ? 34.638 12.799 31.890 1.00 78.25 87 LEU A N 1
ATOM 675 C CA . LEU A 1 87 ? 34.554 14.249 32.036 1.00 78.25 87 LEU A CA 1
ATOM 676 C C . LEU A 1 87 ? 33.247 14.718 31.394 1.00 78.25 87 LEU A C 1
ATOM 678 O O . LEU A 1 87 ? 33.066 14.592 30.186 1.00 78.25 87 LEU A O 1
ATOM 682 N N . VAL A 1 88 ? 32.339 15.257 32.201 1.00 75.12 88 VAL A N 1
ATOM 683 C CA . VAL A 1 88 ? 31.047 15.752 31.719 1.00 75.12 88 VAL A CA 1
ATOM 684 C C . VAL A 1 88 ? 31.129 17.260 31.546 1.00 75.12 88 VAL A C 1
ATOM 686 O O . VAL A 1 88 ? 31.325 17.990 32.515 1.00 75.12 88 VAL A O 1
ATOM 689 N N . VAL A 1 89 ? 30.955 17.723 30.310 1.00 76.38 89 VAL A N 1
ATOM 690 C CA . VAL A 1 89 ? 30.846 19.147 29.985 1.00 76.38 89 VAL A CA 1
ATOM 691 C C . VAL A 1 89 ? 29.379 19.456 29.724 1.00 76.38 89 VAL A C 1
ATOM 693 O O . VAL A 1 89 ? 28.807 19.014 28.732 1.00 76.38 89 VAL A O 1
ATOM 696 N N . THR A 1 90 ? 28.747 20.197 30.632 1.00 70.94 90 THR A N 1
ATOM 697 C CA . THR A 1 90 ? 27.343 20.589 30.481 1.00 70.94 90 THR A CA 1
ATOM 698 C C . THR A 1 90 ? 27.243 21.909 29.729 1.00 70.94 90 THR A C 1
ATOM 700 O O . THR A 1 90 ? 27.657 22.948 30.251 1.00 70.94 90 THR A O 1
ATOM 703 N N . PHE A 1 91 ? 26.642 21.891 28.543 1.00 72.50 91 PHE A N 1
ATOM 704 C CA . PHE A 1 91 ? 26.275 23.112 27.832 1.00 72.50 91 PHE A CA 1
ATOM 705 C C . PHE A 1 91 ? 24.920 23.595 28.345 1.00 72.50 91 PHE A C 1
ATOM 707 O O . PHE A 1 91 ? 23.898 22.939 28.161 1.00 72.50 91 PHE A O 1
ATOM 714 N N . ARG A 1 92 ? 24.918 24.730 29.047 1.00 76.06 92 ARG A N 1
ATOM 715 C CA . ARG A 1 92 ? 23.674 25.386 29.463 1.00 76.06 92 ARG A CA 1
ATOM 716 C C . ARG A 1 92 ? 23.063 26.127 28.277 1.00 76.06 92 ARG A C 1
ATOM 718 O O . ARG A 1 92 ? 23.767 26.484 27.335 1.00 76.06 92 ARG A O 1
ATOM 725 N N . ALA A 1 93 ? 21.759 26.379 28.360 1.00 80.31 93 ALA A N 1
ATOM 726 C CA . ALA A 1 93 ? 21.073 27.276 27.441 1.00 80.31 93 ALA A CA 1
ATOM 727 C C . ALA A 1 93 ? 21.815 28.622 27.355 1.00 80.31 93 ALA A C 1
ATOM 729 O O . ALA A 1 93 ? 22.285 29.137 28.375 1.00 80.31 93 ALA A O 1
ATOM 730 N N . TYR A 1 94 ? 21.933 29.173 26.146 1.00 89.31 94 TYR A N 1
ATOM 731 C CA . TYR A 1 94 ? 22.689 30.400 25.928 1.00 89.31 94 TYR A CA 1
ATOM 732 C C . TYR A 1 94 ? 21.995 31.595 26.593 1.00 89.31 94 TYR A C 1
ATOM 734 O O . TYR A 1 94 ? 20.776 31.768 26.487 1.00 89.31 94 TYR A O 1
ATOM 742 N N . SER A 1 95 ? 22.782 32.444 27.255 1.00 91.62 95 SER A N 1
ATOM 743 C CA . SER A 1 95 ? 22.298 33.717 27.792 1.00 91.62 95 SER A CA 1
ATOM 744 C C . SER A 1 95 ? 21.949 34.697 26.668 1.00 91.62 95 SER A C 1
ATOM 746 O O . SER A 1 95 ? 22.378 34.534 25.525 1.00 91.62 95 SER A O 1
ATOM 748 N N . MET A 1 96 ? 21.200 35.757 26.992 1.00 92.56 96 MET A N 1
ATOM 749 C CA . MET A 1 96 ? 20.906 36.837 26.040 1.00 92.56 96 MET A CA 1
ATOM 750 C C . MET A 1 96 ? 22.188 37.383 25.399 1.00 92.56 96 MET A C 1
ATOM 752 O O . MET A 1 96 ? 22.262 37.516 24.182 1.00 92.56 96 MET A O 1
ATOM 756 N N . GLU A 1 97 ? 23.202 37.663 26.217 1.00 92.31 97 GLU A N 1
ATOM 757 C CA . GLU A 1 97 ? 24.491 38.209 25.782 1.00 92.31 97 GLU A CA 1
ATOM 758 C C . GLU A 1 97 ? 25.232 37.237 24.860 1.00 92.31 97 GLU A C 1
ATOM 760 O O . GLU A 1 97 ? 25.785 37.647 23.842 1.00 92.31 97 GLU A O 1
ATOM 765 N N . GLN A 1 98 ? 25.194 35.937 25.173 1.00 90.56 98 GLN A N 1
ATOM 766 C CA . GLN A 1 98 ? 25.812 34.904 24.344 1.00 90.56 98 GLN A CA 1
ATOM 767 C C . GLN A 1 98 ? 25.102 34.762 22.995 1.00 90.56 98 GLN A C 1
ATOM 769 O O . GLN A 1 98 ? 25.769 34.721 21.966 1.00 90.56 98 GLN A O 1
ATOM 774 N N . ILE A 1 99 ? 23.766 34.739 22.974 1.00 89.81 99 ILE A N 1
ATOM 775 C CA . ILE A 1 99 ? 22.994 34.675 21.723 1.00 89.81 99 ILE A CA 1
ATOM 776 C C . ILE A 1 99 ? 23.249 35.920 20.877 1.00 89.81 99 ILE A C 1
ATOM 778 O O . ILE A 1 99 ? 23.486 35.801 19.677 1.00 89.81 99 ILE A O 1
ATOM 782 N N . LEU A 1 100 ? 23.234 37.105 21.492 1.00 90.81 100 LEU A N 1
ATOM 783 C CA . LEU A 1 100 ? 23.482 38.364 20.796 1.00 90.81 100 LEU A CA 1
ATOM 784 C C . LEU A 1 100 ? 24.875 38.382 20.165 1.00 90.81 100 LEU A C 1
ATOM 786 O O . LEU A 1 100 ? 24.999 38.692 18.982 1.00 90.81 100 LEU A O 1
ATOM 790 N N . ARG A 1 101 ? 25.902 37.987 20.924 1.00 91.06 101 ARG A N 1
ATOM 791 C CA . ARG A 1 101 ? 27.277 37.905 20.429 1.00 91.06 101 ARG A CA 1
ATOM 792 C C . ARG A 1 101 ? 27.406 36.923 19.266 1.00 91.06 101 ARG A C 1
ATOM 794 O O . ARG A 1 101 ? 27.996 37.270 18.250 1.00 91.06 101 ARG A O 1
ATOM 801 N N . ILE A 1 102 ? 26.823 35.727 19.383 1.00 89.25 102 ILE A N 1
ATOM 802 C CA . ILE A 1 102 ? 26.870 34.719 18.314 1.00 89.25 102 ILE A CA 1
ATOM 803 C C . ILE A 1 102 ? 26.150 35.228 17.058 1.00 89.25 102 ILE A C 1
ATOM 805 O O . ILE A 1 102 ? 26.651 35.032 15.955 1.00 89.25 102 ILE A O 1
ATOM 809 N N . LEU A 1 103 ? 24.994 35.890 17.200 1.00 88.12 103 LEU A N 1
ATOM 810 C CA . LEU A 1 103 ? 24.285 36.494 16.067 1.00 88.12 103 LEU A CA 1
ATOM 811 C C . LEU A 1 103 ? 25.126 37.584 15.399 1.00 88.12 103 LEU A C 1
ATOM 813 O O . LEU A 1 103 ? 25.210 37.608 14.176 1.00 88.12 103 LEU A O 1
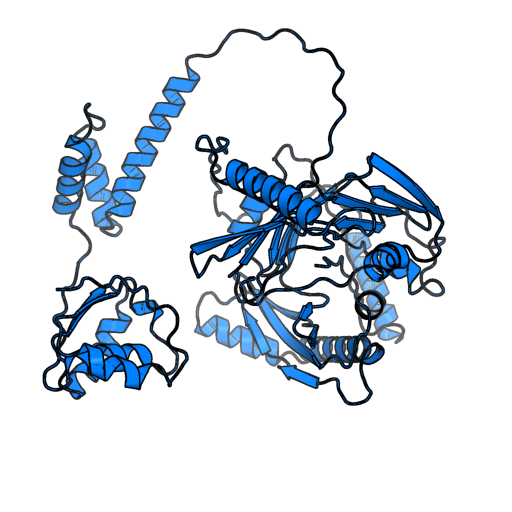ATOM 817 N N . GLN A 1 104 ? 25.760 38.458 16.182 1.00 86.25 104 GLN A N 1
ATOM 818 C CA . GLN A 1 104 ? 26.620 39.517 15.657 1.00 86.25 104 GLN A CA 1
ATOM 819 C C . GLN A 1 104 ? 27.824 38.939 14.905 1.00 86.25 104 GLN A C 1
ATOM 821 O O . GLN A 1 104 ? 28.043 39.314 13.762 1.00 86.25 104 GLN A O 1
ATOM 826 N N . GLU A 1 105 ? 28.550 37.982 15.486 1.00 85.31 105 GLU A N 1
ATOM 827 C CA . GLU A 1 105 ? 29.711 37.357 14.833 1.00 85.31 105 GLU A CA 1
ATOM 828 C C . GLU A 1 105 ? 29.315 36.614 13.543 1.00 85.31 105 GLU A C 1
ATOM 830 O O . GLU A 1 105 ? 29.975 36.760 12.519 1.00 85.31 105 GLU A O 1
ATOM 835 N N . ARG A 1 106 ? 28.198 35.873 13.553 1.00 81.81 106 ARG A N 1
ATOM 836 C CA . ARG A 1 106 ? 27.707 35.117 12.383 1.00 81.81 106 ARG A CA 1
ATOM 837 C C . ARG A 1 106 ? 27.205 36.009 11.250 1.00 81.81 106 ARG A C 1
ATOM 839 O O . ARG A 1 106 ? 27.321 35.636 10.091 1.00 81.81 106 ARG A O 1
ATOM 846 N N . LEU A 1 107 ? 26.588 37.143 11.576 1.00 76.81 107 LEU A N 1
ATOM 847 C CA . LEU A 1 107 ? 25.995 38.042 10.582 1.00 76.81 107 LEU A CA 1
ATOM 848 C C . LEU A 1 107 ? 27.000 39.061 10.032 1.00 76.81 107 LEU A C 1
ATOM 850 O O . LEU A 1 107 ? 26.742 39.632 8.978 1.00 76.81 107 LEU A O 1
ATOM 854 N N . VAL A 1 108 ? 28.144 39.258 10.695 1.00 71.88 108 VAL A N 1
ATOM 855 C CA . VAL A 1 108 ? 29.269 40.057 10.173 1.00 71.88 108 VAL A CA 1
ATOM 856 C C . VAL A 1 108 ? 29.933 39.393 8.957 1.00 71.88 108 VAL A C 1
ATOM 858 O O . VAL A 1 108 ? 30.536 40.093 8.151 1.00 71.88 108 VAL A O 1
ATOM 861 N N . GLU A 1 109 ? 29.773 38.078 8.760 1.00 68.56 109 GLU A N 1
ATOM 862 C CA . GLU A 1 109 ? 30.213 37.392 7.529 1.00 68.56 109 GLU A CA 1
ATOM 863 C C . GLU A 1 109 ? 29.414 37.813 6.278 1.00 68.56 109 GLU A C 1
ATOM 865 O O . GLU A 1 109 ? 29.816 37.500 5.157 1.00 68.56 109 GLU A O 1
ATOM 870 N N . LEU A 1 110 ? 28.292 38.526 6.436 1.00 66.94 110 LEU A N 1
ATOM 871 C CA . LEU A 1 110 ? 27.507 39.023 5.310 1.00 66.94 110 LEU A CA 1
ATOM 872 C C . LEU A 1 110 ? 28.075 40.360 4.793 1.00 66.94 110 LEU A C 1
ATOM 874 O O . LEU A 1 110 ? 28.379 41.248 5.588 1.00 66.94 110 LEU A O 1
ATOM 878 N N . PRO A 1 111 ? 28.145 40.571 3.463 1.00 65.00 111 PRO A N 1
ATOM 879 C CA . PRO A 1 111 ? 28.701 41.793 2.868 1.00 65.00 111 PRO A CA 1
ATOM 880 C C . PRO A 1 111 ? 27.812 43.041 3.043 1.00 65.00 111 PRO A C 1
ATOM 882 O O . PRO A 1 111 ? 28.129 44.107 2.519 1.00 65.00 111 PRO A O 1
ATOM 885 N N . TYR A 1 112 ? 26.692 42.926 3.757 1.00 68.00 112 TYR A N 1
ATOM 886 C CA . TYR A 1 112 ? 25.732 43.996 4.007 1.00 68.00 112 TYR A CA 1
ATOM 887 C C . TYR A 1 112 ? 25.118 43.860 5.404 1.00 68.00 112 TYR A C 1
ATOM 889 O O . TYR A 1 112 ? 24.982 42.764 5.949 1.00 68.00 112 TYR A O 1
ATOM 897 N N . VAL A 1 113 ? 24.701 44.986 5.987 1.00 71.12 113 VAL A N 1
ATOM 898 C CA . VAL A 1 113 ? 24.042 45.001 7.300 1.00 71.12 113 VAL A CA 1
ATOM 899 C C . VAL A 1 113 ? 22.588 44.562 7.139 1.00 71.12 113 VAL A C 1
ATOM 901 O O . VAL A 1 113 ? 21.719 45.359 6.800 1.00 71.12 113 VAL A O 1
ATOM 904 N N . ALA A 1 114 ? 22.326 43.280 7.389 1.00 69.06 114 ALA A N 1
ATOM 905 C CA . ALA A 1 114 ? 20.997 42.683 7.252 1.00 69.06 114 ALA A CA 1
ATOM 906 C C . ALA A 1 114 ? 20.024 43.057 8.392 1.00 69.06 114 ALA A C 1
ATOM 908 O O . ALA A 1 114 ? 18.811 43.026 8.210 1.00 69.06 114 ALA A O 1
ATOM 909 N N . PHE A 1 115 ? 20.537 43.420 9.576 1.00 82.81 115 PHE A N 1
ATOM 910 C CA . PHE A 1 115 ? 19.720 43.710 10.759 1.00 82.81 115 PHE A CA 1
ATOM 911 C C . PHE A 1 115 ? 20.247 44.897 11.558 1.00 82.81 115 PHE A C 1
ATOM 913 O O . PHE A 1 115 ? 21.450 45.046 11.766 1.00 82.81 115 PHE A O 1
ATOM 920 N N . GLN A 1 116 ? 19.331 45.699 12.105 1.00 84.62 116 GLN A N 1
ATOM 921 C CA . GLN A 1 116 ? 19.678 46.708 13.104 1.00 84.62 116 GLN A CA 1
ATOM 922 C C . GLN A 1 116 ? 20.064 46.047 14.437 1.00 84.62 116 GLN A C 1
ATOM 924 O O . GLN A 1 116 ? 19.431 45.083 14.869 1.00 84.62 116 GLN A O 1
ATOM 929 N N . SER A 1 117 ? 21.038 46.625 15.148 1.00 79.88 117 SER A N 1
ATOM 930 C CA . SER A 1 117 ? 21.535 46.089 16.429 1.00 79.88 117 SER A CA 1
ATOM 931 C C . SER A 1 117 ? 20.420 45.871 17.469 1.00 79.88 117 SER A C 1
ATOM 933 O O . SER A 1 117 ? 20.344 44.814 18.095 1.00 79.88 117 SER A O 1
ATOM 935 N N . LYS A 1 118 ? 19.459 46.805 17.565 1.00 83.81 118 LYS A N 1
ATOM 936 C CA . LYS A 1 118 ? 18.290 46.688 18.462 1.00 83.81 118 LYS A CA 1
ATOM 937 C C . LYS A 1 118 ? 17.376 45.501 18.123 1.00 83.81 118 LYS A C 1
ATOM 939 O O . LYS A 1 118 ? 16.752 44.938 19.019 1.00 83.81 118 LYS A O 1
ATOM 944 N N . ALA A 1 119 ? 17.290 45.106 16.850 1.00 83.88 119 ALA A N 1
ATOM 945 C CA . ALA A 1 119 ? 16.484 43.962 16.422 1.00 83.88 119 ALA A CA 1
ATOM 946 C C . ALA A 1 119 ? 17.142 42.633 16.823 1.00 83.88 119 ALA A C 1
ATOM 948 O O . ALA A 1 119 ? 16.460 41.726 17.305 1.00 83.88 119 ALA A O 1
ATOM 949 N N . LEU A 1 120 ? 18.472 42.543 16.703 1.00 88.12 120 LEU A N 1
ATOM 950 C CA . LEU A 1 120 ? 19.234 41.388 17.184 1.00 88.12 120 LEU A CA 1
ATOM 951 C C . LEU A 1 120 ? 19.155 41.266 18.708 1.00 88.12 120 LEU A C 1
ATOM 953 O O . LEU A 1 120 ? 18.973 40.163 19.220 1.00 88.12 120 LEU A O 1
ATOM 957 N N . GLU A 1 121 ? 19.204 42.388 19.427 1.00 88.19 121 GLU A N 1
ATOM 958 C CA . GLU A 1 121 ? 19.034 42.411 20.881 1.00 88.19 121 GLU A CA 1
ATOM 959 C C . GLU A 1 121 ? 17.640 41.919 21.302 1.00 88.19 121 GLU A C 1
ATOM 961 O O . GLU A 1 121 ? 17.512 41.100 22.215 1.00 88.19 121 GLU A O 1
ATOM 966 N N . LEU A 1 122 ? 16.589 42.351 20.598 1.00 86.50 122 LEU A N 1
ATOM 967 C CA . LEU A 1 122 ? 15.220 41.899 20.847 1.00 86.50 122 LEU A CA 1
ATOM 968 C C . LEU A 1 122 ? 15.050 40.396 20.569 1.00 86.50 122 LEU A C 1
ATOM 970 O O . LEU A 1 122 ? 14.429 39.689 21.367 1.00 86.50 122 LEU A O 1
ATOM 974 N N . CYS A 1 123 ? 15.634 39.896 19.475 1.00 88.94 123 CYS A N 1
ATOM 975 C CA . CYS A 1 123 ? 15.651 38.470 19.148 1.00 88.94 123 CYS A CA 1
ATOM 976 C C . CYS A 1 123 ? 16.379 37.661 20.230 1.00 88.94 123 CYS A C 1
ATOM 978 O O . CYS A 1 123 ? 15.820 36.702 20.769 1.00 88.94 123 CYS A O 1
ATOM 980 N N . ALA A 1 124 ? 17.588 38.083 20.606 1.00 90.50 124 ALA A N 1
ATOM 981 C CA . ALA A 1 124 ? 18.392 37.421 21.624 1.00 90.50 124 ALA A CA 1
ATOM 982 C C . ALA A 1 124 ? 17.665 37.357 22.971 1.00 90.50 124 ALA A C 1
ATOM 984 O O . ALA A 1 124 ? 17.571 36.282 23.562 1.00 90.50 124 ALA A O 1
ATOM 985 N N . ARG A 1 125 ? 17.064 38.471 23.409 1.00 90.44 125 ARG A N 1
ATOM 986 C CA . ARG A 1 125 ? 16.312 38.559 24.669 1.00 90.44 125 ARG A CA 1
ATOM 987 C C . ARG A 1 125 ? 15.101 37.635 24.684 1.00 90.44 125 ARG A C 1
ATOM 989 O O . ARG A 1 125 ? 14.841 36.961 25.680 1.00 90.44 125 ARG A O 1
ATOM 996 N N . LYS A 1 126 ? 14.355 37.584 23.579 1.00 85.81 126 LYS A N 1
ATOM 997 C CA . LYS A 1 126 ? 13.143 36.763 23.484 1.00 85.81 126 LYS A CA 1
ATOM 998 C C . LYS A 1 126 ? 13.464 35.271 23.424 1.00 85.81 126 LYS A C 1
ATOM 1000 O O . LYS A 1 126 ? 12.769 34.476 24.051 1.00 85.81 126 LYS A O 1
ATOM 1005 N N . VAL A 1 127 ? 14.534 34.890 22.727 1.00 88.44 127 VAL A N 1
ATOM 1006 C CA . VAL A 1 127 ? 14.964 33.489 22.639 1.00 88.44 127 VAL A CA 1
ATOM 1007 C C . VAL A 1 127 ? 15.608 33.018 23.938 1.00 88.44 127 VAL A C 1
ATOM 1009 O O . VAL A 1 127 ? 15.277 31.921 24.389 1.00 88.44 127 VAL A O 1
ATOM 1012 N N . SER A 1 128 ? 16.453 33.828 24.584 1.00 90.75 128 SER A N 1
ATOM 1013 C CA . SER A 1 128 ? 17.048 33.474 25.880 1.00 90.75 128 SER A CA 1
ATOM 1014 C C . SER A 1 128 ? 15.994 33.305 26.972 1.00 90.75 128 SER A C 1
ATOM 1016 O O . SER A 1 128 ? 16.089 32.371 27.758 1.00 90.75 128 SER A O 1
ATOM 1018 N N . ALA A 1 129 ? 14.963 34.160 26.995 1.00 83.25 129 ALA A N 1
ATOM 1019 C CA . ALA A 1 129 ? 13.863 34.054 27.954 1.00 83.25 129 ALA A CA 1
ATOM 1020 C C . ALA A 1 129 ? 12.983 32.811 27.729 1.00 83.25 129 ALA A C 1
ATOM 1022 O O . ALA A 1 129 ? 12.412 32.286 28.680 1.00 83.25 129 ALA A O 1
ATOM 1023 N N . ALA A 1 130 ? 12.861 32.343 26.482 1.00 81.38 130 ALA A N 1
ATOM 1024 C CA . ALA A 1 130 ? 12.013 31.203 26.142 1.00 81.38 130 ALA A CA 1
ATOM 1025 C C . ALA A 1 130 ? 12.728 29.849 26.263 1.00 81.38 130 ALA A C 1
ATOM 1027 O O . ALA A 1 130 ? 12.151 28.894 26.775 1.00 81.38 130 ALA A O 1
ATOM 1028 N N . SER A 1 131 ? 13.951 29.723 25.738 1.00 82.19 131 SER A N 1
ATOM 1029 C CA . SER A 1 131 ? 14.685 28.447 25.779 1.00 82.19 131 SER A CA 1
ATOM 1030 C C . SER A 1 131 ? 16.207 28.549 25.695 1.00 82.19 131 SER A C 1
ATOM 1032 O O . SER A 1 131 ? 16.874 27.542 25.899 1.00 82.19 131 SER A O 1
ATOM 1034 N N . GLY A 1 132 ? 16.761 29.706 25.324 1.00 80.94 132 GLY A N 1
ATOM 1035 C CA . GLY A 1 132 ? 18.195 29.885 25.074 1.00 80.94 132 GLY A CA 1
ATOM 1036 C C . GLY A 1 132 ? 18.766 28.989 23.967 1.00 80.94 132 GLY A C 1
ATOM 1037 O O . GLY A 1 132 ? 19.957 28.690 23.974 1.00 80.94 132 GLY A O 1
ATOM 1038 N N . ASP A 1 133 ? 17.923 28.543 23.024 1.00 83.06 133 ASP A N 1
ATOM 1039 C CA . ASP A 1 133 ? 18.338 27.699 21.893 1.00 83.06 133 ASP A CA 1
ATOM 1040 C C . ASP A 1 133 ? 18.737 28.582 20.706 1.00 83.06 133 ASP A C 1
ATOM 1042 O O . ASP A 1 133 ? 17.896 29.248 20.094 1.00 83.06 133 ASP A O 1
ATOM 1046 N N . MET A 1 134 ? 20.023 28.554 20.354 1.00 85.38 134 MET A N 1
ATOM 1047 C CA . MET A 1 134 ? 20.581 29.355 19.266 1.00 85.38 134 MET A CA 1
ATOM 1048 C C . MET A 1 134 ? 19.944 29.044 17.900 1.00 85.38 134 MET A C 1
ATOM 1050 O O . MET A 1 134 ? 19.826 29.935 17.055 1.00 85.38 134 MET A O 1
ATOM 1054 N N . ARG A 1 135 ? 19.456 27.814 17.676 1.00 81.31 135 ARG A N 1
ATOM 1055 C CA . ARG A 1 135 ? 18.779 27.438 16.421 1.00 81.31 135 ARG A CA 1
ATOM 1056 C C . ARG A 1 135 ? 17.491 28.230 16.226 1.00 81.31 135 ARG A C 1
ATOM 1058 O O . ARG A 1 135 ? 17.193 28.648 15.109 1.00 81.31 135 ARG A O 1
ATOM 1065 N N . LYS A 1 136 ? 16.758 28.497 17.312 1.00 82.06 136 LYS A N 1
ATOM 1066 C CA . LYS A 1 136 ? 15.551 29.333 17.262 1.00 82.06 136 LYS A CA 1
ATOM 1067 C C . LYS A 1 136 ? 15.892 30.780 16.924 1.00 82.06 136 LYS A C 1
ATOM 1069 O O . LYS A 1 136 ? 15.201 31.369 16.103 1.00 82.06 136 LYS A O 1
ATOM 1074 N N . ALA A 1 137 ? 16.966 31.329 17.494 1.00 85.06 137 ALA A N 1
ATOM 1075 C CA . ALA A 1 137 ? 17.416 32.685 17.173 1.00 85.06 137 ALA A CA 1
ATOM 1076 C C . ALA A 1 137 ? 17.765 32.840 15.684 1.00 85.06 137 ALA A C 1
ATOM 1078 O O . ALA A 1 137 ? 17.264 33.749 15.027 1.00 85.06 137 ALA A O 1
ATOM 1079 N N . LEU A 1 138 ? 18.533 31.903 15.120 1.00 85.12 138 LEU A N 1
ATOM 1080 C CA . LEU A 1 138 ? 18.870 31.914 13.692 1.00 85.12 138 LEU A CA 1
ATOM 1081 C C . LEU A 1 138 ? 17.641 31.714 12.792 1.00 85.12 138 LEU A C 1
ATOM 1083 O O . LEU A 1 138 ? 17.538 32.351 11.746 1.00 85.12 138 LEU A O 1
ATOM 1087 N N . SER A 1 139 ? 16.686 30.876 13.206 1.00 80.19 139 SER A N 1
ATOM 1088 C CA . SER A 1 139 ? 15.424 30.683 12.482 1.00 80.19 139 SER A CA 1
ATOM 1089 C C . SER A 1 139 ? 14.572 31.954 12.444 1.00 80.19 139 SER A C 1
ATOM 1091 O O . SER A 1 139 ? 13.943 32.226 11.423 1.00 80.19 139 SER A O 1
ATOM 1093 N N . VAL A 1 140 ? 14.546 32.731 13.534 1.00 83.88 140 VAL A N 1
ATOM 1094 C CA . VAL A 1 140 ? 13.831 34.016 13.594 1.00 83.88 140 VAL A CA 1
ATOM 1095 C C . VAL A 1 140 ? 14.466 35.024 12.639 1.00 83.88 140 VAL A C 1
ATOM 1097 O O . VAL A 1 140 ? 13.747 35.635 11.853 1.00 83.88 140 VAL A O 1
ATOM 1100 N N . CYS A 1 141 ? 15.798 35.148 12.643 1.00 83.50 141 CYS A N 1
ATOM 1101 C CA . CYS A 1 141 ? 16.507 35.994 11.680 1.00 83.50 141 CYS A CA 1
ATOM 1102 C C . CYS A 1 141 ? 16.219 35.561 10.233 1.00 83.50 141 CYS A C 1
ATOM 1104 O O . CYS A 1 141 ? 15.827 36.386 9.416 1.00 83.50 141 CYS A O 1
ATOM 1106 N N . ARG A 1 142 ? 16.323 34.264 9.916 1.00 81.19 142 ARG A N 1
ATOM 1107 C CA . ARG A 1 142 ? 16.021 33.755 8.568 1.00 81.19 142 ARG A CA 1
ATOM 1108 C C . ARG A 1 142 ? 14.602 34.117 8.119 1.00 81.19 142 ARG A C 1
ATOM 1110 O O . ARG A 1 142 ? 14.433 34.677 7.044 1.00 81.19 142 ARG A O 1
ATOM 1117 N N . SER A 1 143 ? 13.611 33.867 8.974 1.00 78.12 143 SER A N 1
ATOM 1118 C CA . SER A 1 143 ? 12.203 34.150 8.659 1.00 78.12 143 SER A CA 1
ATOM 1119 C C . SER A 1 143 ? 11.964 35.641 8.394 1.00 78.12 143 SER A C 1
ATOM 1121 O O . SER A 1 143 ? 11.184 35.997 7.520 1.00 78.12 143 SER A O 1
ATOM 1123 N N . ALA A 1 144 ? 12.645 36.526 9.131 1.00 79.75 144 ALA A N 1
ATOM 1124 C CA . ALA A 1 144 ? 12.529 37.968 8.930 1.00 79.75 144 ALA A CA 1
ATOM 1125 C C . ALA A 1 144 ? 13.091 38.428 7.570 1.00 79.75 144 ALA A C 1
ATOM 1127 O O . ALA A 1 144 ? 12.510 39.315 6.951 1.00 79.75 144 ALA A O 1
ATOM 1128 N N . LEU A 1 145 ? 14.178 37.814 7.085 1.00 78.25 145 LEU A N 1
ATOM 1129 C CA . LEU A 1 145 ? 14.725 38.105 5.751 1.00 78.25 145 LEU A CA 1
ATOM 1130 C C . LEU A 1 145 ? 13.825 37.578 4.632 1.00 78.25 145 LEU A C 1
ATOM 1132 O O . LEU A 1 145 ? 13.595 38.281 3.653 1.00 78.25 145 LEU A O 1
ATOM 1136 N N . GLU A 1 146 ? 13.269 36.377 4.796 1.00 75.56 146 GLU A N 1
ATOM 1137 C CA . GLU A 1 146 ? 12.362 35.769 3.811 1.00 75.56 146 GLU A CA 1
ATOM 1138 C C . GLU A 1 146 ? 11.083 36.603 3.608 1.00 75.56 146 GLU A C 1
ATOM 1140 O O . GLU A 1 146 ? 10.600 36.747 2.482 1.00 75.56 146 GLU A O 1
ATOM 1145 N N . ILE A 1 147 ? 10.553 37.205 4.680 1.00 74.12 147 ILE A N 1
ATOM 1146 C CA . ILE A 1 147 ? 9.391 38.106 4.602 1.00 74.12 147 ILE A CA 1
ATOM 1147 C C . ILE A 1 147 ? 9.728 39.350 3.770 1.00 74.12 147 ILE A C 1
ATOM 1149 O O . ILE A 1 147 ? 8.979 39.688 2.854 1.00 74.12 147 ILE A O 1
ATOM 1153 N N . LEU A 1 148 ? 10.880 39.978 4.023 1.00 68.62 148 LEU A N 1
ATOM 1154 C CA . LEU A 1 148 ? 11.328 41.152 3.267 1.00 68.62 148 LEU A CA 1
ATOM 1155 C C . LEU A 1 148 ? 11.559 40.836 1.782 1.00 68.62 148 LEU A C 1
ATOM 1157 O O . LEU A 1 148 ? 11.153 41.614 0.922 1.00 68.62 148 LEU A O 1
ATOM 1161 N N . GLU A 1 149 ? 12.154 39.686 1.449 1.00 68.38 149 GLU A N 1
ATOM 1162 C CA . GLU A 1 149 ? 12.336 39.279 0.046 1.00 68.38 149 GLU A CA 1
ATOM 1163 C C . GLU A 1 149 ? 11.009 39.103 -0.703 1.00 68.38 149 GLU A C 1
ATOM 1165 O O . GLU A 1 149 ? 10.932 39.351 -1.909 1.00 68.38 149 GLU A O 1
ATOM 1170 N N . THR A 1 150 ? 9.966 38.674 0.005 1.00 64.81 150 THR A N 1
ATOM 1171 C CA . THR A 1 150 ? 8.637 38.457 -0.573 1.00 64.81 150 THR A CA 1
ATOM 1172 C C . THR A 1 150 ? 7.925 39.788 -0.834 1.00 64.81 150 THR A C 1
ATOM 1174 O O . THR A 1 150 ? 7.299 39.955 -1.880 1.00 64.81 150 THR A O 1
ATOM 1177 N N . GLU A 1 151 ? 8.077 40.765 0.064 1.00 64.75 151 GLU A N 1
ATOM 1178 C CA . GLU A 1 151 ? 7.524 42.117 -0.102 1.00 64.75 151 GLU A CA 1
ATOM 1179 C C . GLU A 1 151 ? 8.191 42.881 -1.259 1.00 64.75 151 GLU A C 1
ATOM 1181 O O . GLU A 1 151 ? 7.513 43.571 -2.022 1.00 64.75 151 GLU A O 1
ATOM 1186 N N . VAL A 1 152 ? 9.501 42.700 -1.462 1.00 62.16 152 VAL A N 1
ATOM 1187 C CA . VAL A 1 152 ? 10.229 43.331 -2.576 1.00 62.16 152 VAL A CA 1
ATOM 1188 C C . VAL A 1 152 ? 9.828 42.728 -3.930 1.00 62.16 152 VAL A C 1
ATOM 1190 O O . VAL A 1 152 ? 9.615 43.471 -4.886 1.00 62.16 152 VAL A O 1
ATOM 1193 N N . LYS A 1 153 ? 9.652 41.400 -4.022 1.00 53.22 153 LYS A N 1
ATOM 1194 C CA . LYS A 1 153 ? 9.255 40.719 -5.274 1.00 53.22 153 LYS A CA 1
ATOM 1195 C C . LYS A 1 153 ? 7.819 41.023 -5.708 1.00 53.22 153 LYS A C 1
ATOM 1197 O O . LYS A 1 153 ? 7.550 41.052 -6.902 1.00 53.22 153 LYS A O 1
ATOM 1202 N N . GLY A 1 154 ? 6.914 41.312 -4.771 1.00 45.78 154 GLY A N 1
ATOM 1203 C CA . GLY A 1 154 ? 5.528 41.685 -5.083 1.00 45.78 154 GLY A CA 1
ATOM 1204 C C . GLY A 1 154 ? 5.357 43.054 -5.759 1.00 45.78 154 GLY A C 1
ATOM 1205 O O . GLY A 1 154 ? 4.257 43.376 -6.199 1.00 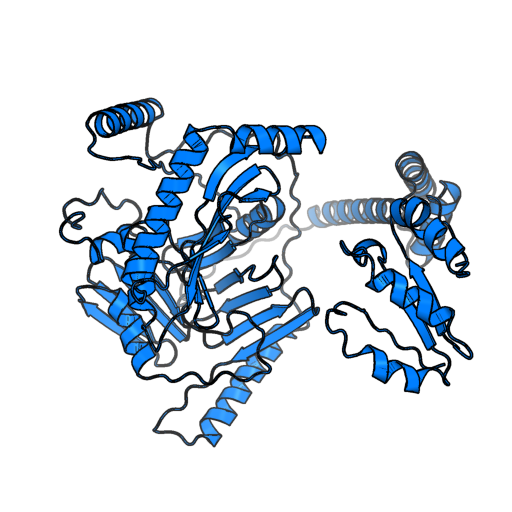45.78 154 GLY A O 1
ATOM 1206 N N . SER A 1 155 ? 6.421 43.860 -5.850 1.00 44.78 155 SER A N 1
ATOM 1207 C CA . SER A 1 155 ? 6.382 45.229 -6.388 1.00 44.78 155 SER A CA 1
ATOM 1208 C C . SER A 1 155 ? 6.697 45.317 -7.892 1.00 44.78 155 SER A C 1
ATOM 1210 O O . SER A 1 155 ? 6.537 46.379 -8.488 1.00 44.78 155 SER A O 1
ATOM 1212 N N . THR A 1 156 ? 7.166 44.233 -8.515 1.00 39.06 156 THR A N 1
ATOM 1213 C CA . THR A 1 156 ? 7.674 44.222 -9.898 1.00 39.06 156 THR A CA 1
ATOM 1214 C C . THR A 1 156 ? 7.159 42.998 -10.638 1.00 39.06 156 THR A C 1
ATOM 1216 O O . THR A 1 156 ? 7.860 41.999 -10.667 1.00 39.06 156 THR A O 1
ATOM 1219 N N . GLU A 1 157 ? 5.957 43.066 -11.218 1.00 36.91 157 GLU A N 1
ATOM 1220 C CA . GLU A 1 157 ? 5.526 42.195 -12.330 1.00 36.91 157 GLU A CA 1
ATOM 1221 C C . GLU A 1 157 ? 4.178 42.679 -12.921 1.00 36.91 157 GLU A C 1
ATOM 1223 O O . GLU A 1 157 ? 3.096 42.374 -12.423 1.00 36.91 157 GLU A O 1
ATOM 1228 N N . GLN A 1 158 ? 4.246 43.454 -14.009 1.00 33.69 158 GLN A N 1
ATOM 1229 C CA . GLN A 1 158 ? 3.174 43.620 -14.998 1.00 33.69 158 GLN A CA 1
ATOM 1230 C C . GLN A 1 158 ? 3.822 43.613 -16.386 1.00 33.69 158 GLN A C 1
ATOM 1232 O O . GLN A 1 158 ? 4.469 44.590 -16.739 1.00 33.69 158 GLN A O 1
ATOM 1237 N N . GLU A 1 159 ? 3.639 42.538 -17.158 1.00 27.45 159 GLU A N 1
ATOM 1238 C CA . GLU A 1 159 ? 3.500 42.579 -18.624 1.00 27.45 159 GLU A CA 1
ATOM 1239 C C . GLU A 1 159 ? 2.936 41.235 -19.163 1.00 27.45 159 GLU A C 1
ATOM 1241 O O . GLU A 1 159 ? 3.108 40.202 -18.511 1.00 27.45 159 GLU A O 1
ATOM 1246 N N . PRO A 1 160 ? 2.197 41.230 -20.296 1.00 31.78 160 PRO A N 1
ATOM 1247 C CA . PRO A 1 160 ? 1.262 40.159 -20.662 1.00 31.78 160 PRO A CA 1
ATOM 1248 C C . PRO A 1 160 ? 1.834 39.122 -21.650 1.00 31.78 160 PRO A C 1
ATOM 1250 O O . PRO A 1 160 ? 2.579 39.464 -22.566 1.00 31.78 160 PRO A O 1
ATOM 1253 N N . GLN A 1 161 ? 1.411 37.856 -21.524 1.00 28.62 161 GLN A N 1
ATOM 1254 C CA . GLN A 1 161 ? 1.714 36.773 -22.473 1.00 28.62 161 GLN A CA 1
ATOM 1255 C C . GLN A 1 161 ? 0.541 36.484 -23.430 1.00 28.62 161 GLN A C 1
ATOM 1257 O O . GLN A 1 161 ? -0.620 36.424 -23.026 1.00 28.62 161 GLN A O 1
ATOM 1262 N N . SER A 1 162 ? 0.885 36.300 -24.706 1.00 24.28 162 SER A N 1
ATOM 1263 C CA . SER A 1 162 ? 0.055 35.890 -25.848 1.00 24.28 162 SER A CA 1
ATOM 1264 C C . SER A 1 162 ? -0.145 34.356 -25.919 1.00 24.28 162 SER A C 1
ATOM 1266 O O . SER A 1 162 ? 0.536 33.621 -25.202 1.00 24.28 162 SER A O 1
ATOM 1268 N N . PRO A 1 163 ? -1.100 33.844 -26.731 1.00 27.52 163 PRO A N 1
ATOM 1269 C CA . PRO A 1 163 ? -1.663 32.506 -26.549 1.00 27.52 163 PRO A CA 1
ATOM 1270 C C . PRO A 1 163 ? -0.841 31.407 -27.237 1.00 27.52 163 PRO A C 1
ATOM 1272 O O . PRO A 1 163 ? -0.359 31.583 -28.355 1.00 27.52 163 PRO A O 1
ATOM 1275 N N . VAL A 1 164 ? -0.731 30.251 -26.577 1.00 25.61 164 VAL A N 1
ATOM 1276 C CA . VAL A 1 164 ? -0.094 29.036 -27.106 1.00 25.61 164 VAL A CA 1
ATOM 1277 C C . VAL A 1 164 ? -1.170 28.102 -27.663 1.00 25.61 164 VAL A C 1
ATOM 1279 O O . VAL A 1 164 ? -2.149 27.794 -26.987 1.00 25.61 164 VAL A O 1
ATOM 1282 N N . THR A 1 165 ? -0.972 27.689 -28.911 1.00 22.06 165 THR A N 1
ATOM 1283 C CA . THR A 1 165 ? -1.763 26.726 -29.688 1.00 22.06 165 THR A CA 1
ATOM 1284 C C . THR A 1 165 ? -1.653 25.293 -29.160 1.00 22.06 165 THR A C 1
ATOM 1286 O O . THR A 1 165 ? -0.576 24.852 -28.761 1.00 22.06 165 THR A O 1
ATOM 1289 N N . GLU A 1 166 ? -2.779 24.578 -29.216 1.00 28.94 166 GLU A N 1
ATOM 1290 C CA . GLU A 1 166 ? -2.928 23.137 -28.991 1.00 28.94 166 GLU A CA 1
ATOM 1291 C C . GLU A 1 166 ? -2.135 22.322 -30.022 1.00 28.94 166 GLU A C 1
ATOM 1293 O O . GLU A 1 166 ? -2.355 22.474 -31.218 1.00 28.94 166 GLU A O 1
ATOM 1298 N N . ASP A 1 167 ? -1.210 21.488 -29.539 1.00 23.22 167 ASP A N 1
ATOM 1299 C CA . ASP A 1 167 ? -0.908 20.137 -30.045 1.00 23.22 167 ASP A CA 1
ATOM 1300 C C . ASP A 1 167 ? 0.333 19.601 -29.316 1.00 23.22 167 ASP A C 1
ATOM 1302 O O . ASP A 1 167 ? 1.468 19.785 -29.755 1.00 23.22 167 ASP A O 1
ATOM 1306 N N . GLN A 1 168 ? 0.137 18.922 -28.180 1.00 22.92 168 GLN A N 1
ATOM 1307 C CA . GLN A 1 168 ? 1.146 18.011 -27.634 1.00 22.92 168 GLN A CA 1
ATOM 1308 C C . GLN A 1 168 ? 0.481 16.774 -27.032 1.00 22.92 168 GLN A C 1
ATOM 1310 O O . GLN A 1 168 ? -0.287 16.835 -26.074 1.00 22.92 168 GLN A O 1
ATOM 1315 N N . VAL A 1 169 ? 0.818 15.637 -27.637 1.00 21.47 169 VAL A N 1
ATOM 1316 C CA . VAL A 1 169 ? 0.560 14.275 -27.174 1.00 21.47 169 VAL A CA 1
ATOM 1317 C C . VAL A 1 169 ? 0.983 14.163 -25.708 1.00 21.47 169 VAL A C 1
ATOM 1319 O O . VAL A 1 169 ? 2.163 14.266 -25.378 1.00 21.47 169 VAL A O 1
ATOM 1322 N N . VAL A 1 170 ? 0.007 13.977 -24.819 1.00 20.55 170 VAL A N 1
ATOM 1323 C CA . VAL A 1 170 ? 0.239 13.803 -23.383 1.00 20.55 170 VAL A CA 1
ATOM 1324 C C . VAL A 1 170 ? 0.898 12.441 -23.163 1.00 20.55 170 VAL A C 1
ATOM 1326 O O . VAL A 1 170 ? 0.225 11.416 -23.058 1.00 20.55 170 VAL A O 1
ATOM 1329 N N . SER A 1 171 ? 2.227 12.422 -23.089 1.00 20.91 171 SER A N 1
ATOM 1330 C CA . SER A 1 171 ? 2.975 11.330 -22.468 1.00 20.91 171 SER A CA 1
ATOM 1331 C C . SER A 1 171 ? 2.551 11.259 -21.001 1.00 20.91 171 SER A C 1
ATOM 1333 O O . SER A 1 171 ? 2.941 12.093 -20.187 1.00 20.91 171 SER A O 1
ATOM 1335 N N . ILE A 1 172 ? 1.677 10.310 -20.667 1.00 25.45 172 ILE A N 1
ATOM 1336 C CA . ILE A 1 172 ? 1.218 10.083 -19.295 1.00 25.45 172 ILE A CA 1
ATOM 1337 C C . ILE A 1 172 ? 2.396 9.495 -18.514 1.00 25.45 172 ILE A C 1
ATOM 1339 O O . ILE A 1 172 ? 2.754 8.333 -18.681 1.00 25.45 172 ILE A O 1
ATOM 1343 N N . PHE A 1 173 ? 3.034 10.322 -17.686 1.00 28.53 173 PHE A N 1
ATOM 1344 C CA . PHE A 1 173 ? 4.014 9.868 -16.708 1.00 28.53 173 PHE A CA 1
ATOM 1345 C C . PHE A 1 173 ? 3.257 9.284 -15.513 1.00 28.53 173 PHE A C 1
ATOM 1347 O O . PHE A 1 173 ? 2.735 10.021 -14.682 1.00 28.53 173 PHE A O 1
ATOM 1354 N N . THR A 1 174 ? 3.192 7.960 -15.413 1.00 31.77 174 THR A N 1
ATOM 1355 C CA . THR A 1 174 ? 2.715 7.274 -14.204 1.00 31.77 174 THR A CA 1
ATOM 1356 C C . THR A 1 174 ? 3.859 7.310 -13.180 1.00 31.77 174 THR A C 1
ATOM 1358 O O . THR A 1 174 ? 4.732 6.437 -13.179 1.00 31.77 174 THR A O 1
ATOM 1361 N N . ILE A 1 175 ? 3.922 8.368 -12.357 1.00 41.12 175 ILE A N 1
ATOM 1362 C CA . ILE A 1 175 ? 4.839 8.444 -11.209 1.00 41.12 175 ILE A CA 1
ATOM 1363 C C . ILE A 1 175 ? 4.195 7.718 -10.036 1.00 41.12 175 ILE A C 1
ATOM 1365 O O . ILE A 1 175 ? 3.077 8.025 -9.612 1.00 41.12 175 ILE A O 1
ATOM 1369 N N . TYR A 1 176 ? 4.950 6.790 -9.473 1.00 44.53 176 TYR A N 1
ATOM 1370 C CA . TYR A 1 176 ? 4.640 6.166 -8.212 1.00 44.53 176 TYR A CA 1
ATOM 1371 C C . TYR A 1 176 ? 5.740 6.480 -7.207 1.00 44.53 176 TYR A C 1
ATOM 1373 O O . TYR A 1 176 ? 6.913 6.159 -7.390 1.00 44.53 176 TYR A O 1
ATOM 1381 N N . LEU A 1 177 ? 5.340 7.100 -6.108 1.00 42.25 177 LEU A N 1
ATOM 1382 C CA . LEU A 1 177 ? 6.157 7.231 -4.922 1.00 42.25 177 LEU A CA 1
ATOM 1383 C C . LEU A 1 177 ? 5.458 6.440 -3.822 1.00 42.25 177 LEU A C 1
ATOM 1385 O O . LEU A 1 177 ? 4.484 6.917 -3.236 1.00 42.25 177 LEU A O 1
ATOM 1389 N N . THR A 1 178 ? 5.962 5.250 -3.505 1.00 39.75 178 THR A N 1
ATOM 1390 C CA . THR A 1 178 ? 5.628 4.643 -2.214 1.00 39.75 178 THR A CA 1
ATOM 1391 C C . THR A 1 178 ? 6.757 4.714 -1.256 1.00 39.75 178 THR A C 1
ATOM 1393 O O . THR A 1 178 ? 7.860 4.231 -1.491 1.00 39.75 178 THR A O 1
ATOM 1396 N N . GLN A 1 179 ? 6.405 5.145 -0.063 1.00 36.72 179 GLN A N 1
ATOM 1397 C CA . GLN A 1 179 ? 7.143 4.728 1.093 1.00 36.72 179 GLN A CA 1
ATOM 1398 C C . GLN A 1 179 ? 6.588 3.371 1.547 1.00 36.72 179 GLN A C 1
ATOM 1400 O O . GLN A 1 179 ? 5.605 3.309 2.281 1.00 36.72 179 GLN A O 1
ATOM 1405 N N . PHE A 1 180 ? 7.230 2.276 1.124 1.00 38.41 180 PHE A N 1
ATOM 1406 C CA . PHE A 1 180 ? 7.097 1.013 1.845 1.00 38.41 180 PHE A CA 1
ATOM 1407 C C . PHE A 1 180 ? 7.813 1.173 3.174 1.00 38.41 180 PHE A C 1
ATOM 1409 O O . PHE A 1 180 ? 9.038 1.082 3.239 1.00 38.41 180 PHE A O 1
ATOM 1416 N N . THR A 1 181 ? 7.073 1.390 4.261 1.00 36.03 181 THR A N 1
ATOM 1417 C CA . THR A 1 181 ? 7.673 1.259 5.591 1.00 36.03 181 THR A CA 1
ATOM 1418 C C . THR A 1 181 ? 7.790 -0.229 5.957 1.00 36.03 181 THR A C 1
ATOM 1420 O O . THR A 1 181 ? 7.254 -0.746 6.933 1.00 36.03 181 THR A O 1
ATOM 1423 N N . THR A 1 182 ? 8.535 -0.988 5.160 1.00 34.66 182 THR A N 1
ATOM 1424 C CA . THR A 1 182 ? 9.105 -2.220 5.695 1.00 34.66 182 THR A CA 1
ATOM 1425 C C . THR A 1 182 ? 10.142 -1.792 6.731 1.00 34.66 182 THR A C 1
ATOM 1427 O O . THR A 1 182 ? 11.095 -1.087 6.405 1.00 34.66 182 THR A O 1
ATOM 1430 N N . ASP A 1 183 ? 9.872 -2.133 7.991 1.00 40.91 183 ASP A N 1
ATOM 1431 C CA . ASP A 1 183 ? 10.674 -1.833 9.182 1.00 40.91 183 ASP A CA 1
ATOM 1432 C C . ASP A 1 183 ? 10.762 -0.335 9.542 1.00 40.91 183 ASP A C 1
ATOM 1434 O O . ASP A 1 183 ? 11.783 0.323 9.350 1.00 40.91 183 ASP A O 1
ATOM 1438 N N . ASN A 1 184 ? 9.683 0.225 10.112 1.00 52.22 184 ASN A N 1
ATOM 1439 C CA . ASN A 1 184 ? 9.668 1.568 10.729 1.00 52.22 184 ASN A CA 1
ATOM 1440 C C . ASN A 1 184 ? 9.970 2.759 9.790 1.00 52.22 184 ASN A C 1
ATOM 1442 O O . ASN A 1 184 ? 10.273 3.858 10.251 1.00 52.22 184 ASN A O 1
ATOM 1446 N N . GLY A 1 185 ? 9.867 2.573 8.475 1.00 63.19 185 GLY A N 1
ATOM 1447 C CA . GLY A 1 185 ? 10.069 3.647 7.496 1.00 63.19 185 GLY A CA 1
ATOM 1448 C C . GLY A 1 185 ? 11.507 3.789 7.028 1.00 63.19 185 GLY A C 1
ATOM 1449 O O . GLY A 1 185 ? 11.883 4.862 6.556 1.00 63.19 185 GLY A O 1
ATOM 1450 N N . ARG A 1 186 ? 12.287 2.703 7.117 1.00 79.69 186 ARG A N 1
ATOM 1451 C CA . ARG A 1 186 ? 13.654 2.635 6.599 1.00 79.69 186 ARG A CA 1
ATOM 1452 C C . ARG A 1 186 ? 13.740 2.954 5.110 1.00 79.69 186 ARG A C 1
ATOM 1454 O O . ARG A 1 186 ? 14.635 3.701 4.734 1.00 79.69 186 ARG A O 1
ATOM 1461 N N . TYR A 1 187 ? 12.830 2.437 4.286 1.00 83.69 187 TYR A N 1
ATOM 1462 C CA . TYR A 1 187 ? 12.915 2.583 2.832 1.00 83.69 187 TYR A CA 1
ATOM 1463 C C . TYR A 1 187 ? 11.841 3.511 2.249 1.00 83.69 187 TYR A C 1
ATOM 1465 O O . TYR A 1 187 ? 10.705 3.551 2.721 1.00 83.69 187 TYR A O 1
ATOM 1473 N N . SER A 1 188 ? 12.190 4.244 1.192 1.00 85.38 188 SER A N 1
ATOM 1474 C CA . SER A 1 188 ? 11.239 4.846 0.247 1.00 85.38 188 SER A CA 1
ATOM 1475 C C . SER A 1 188 ? 11.582 4.401 -1.162 1.00 85.38 188 SER A C 1
ATOM 1477 O O . SER A 1 188 ? 12.754 4.381 -1.508 1.00 85.38 188 SER A O 1
ATOM 1479 N N . VAL A 1 189 ? 10.579 4.082 -1.970 1.00 88.00 189 VAL A N 1
ATOM 1480 C CA . VAL A 1 189 ? 10.759 3.634 -3.349 1.00 88.00 189 VAL A CA 1
ATOM 1481 C C . VAL A 1 189 ? 10.038 4.570 -4.303 1.00 88.00 189 VAL A C 1
ATOM 1483 O O . VAL A 1 189 ? 8.897 4.972 -4.067 1.00 88.00 189 VAL A O 1
ATOM 1486 N N . VAL A 1 190 ? 10.728 4.926 -5.376 1.00 90.31 190 VAL A N 1
ATOM 1487 C CA . VAL A 1 190 ? 10.230 5.814 -6.421 1.00 90.31 190 VAL A CA 1
ATOM 1488 C C . VAL A 1 190 ? 10.378 5.105 -7.751 1.00 90.31 190 VAL A C 1
ATOM 1490 O O . VAL A 1 190 ? 11.469 4.654 -8.081 1.00 90.31 190 VAL A O 1
ATOM 1493 N N . GLY A 1 191 ? 9.286 5.019 -8.495 1.00 88.00 191 GLY A N 1
ATOM 1494 C CA . GLY A 1 191 ? 9.252 4.546 -9.870 1.00 88.00 191 GLY A CA 1
ATOM 1495 C C . GLY A 1 191 ? 8.548 5.580 -10.737 1.00 88.00 191 GLY A C 1
ATOM 1496 O O . GLY A 1 191 ? 7.624 6.267 -10.298 1.00 88.00 191 GLY A O 1
ATOM 1497 N N . ALA A 1 192 ? 8.989 5.718 -11.976 1.00 85.44 192 ALA A N 1
ATOM 1498 C CA . ALA A 1 192 ? 8.325 6.544 -12.971 1.00 85.44 192 ALA A CA 1
ATOM 1499 C C . ALA A 1 192 ? 8.384 5.822 -14.313 1.00 85.44 192 ALA A C 1
ATOM 1501 O O . ALA A 1 192 ? 9.308 5.053 -14.532 1.00 85.44 192 ALA A O 1
ATOM 1502 N N . GLN A 1 193 ? 7.422 6.108 -15.194 1.00 85.88 193 GLN A N 1
ATOM 1503 C CA . GLN A 1 193 ? 7.406 5.584 -16.567 1.00 85.88 193 GLN A CA 1
ATOM 1504 C C . GLN A 1 193 ? 7.403 4.041 -16.598 1.00 85.88 193 GLN A C 1
ATOM 1506 O O . GLN A 1 193 ? 8.421 3.434 -16.913 1.00 85.88 193 GLN A O 1
ATOM 1511 N N . PRO A 1 194 ? 6.278 3.390 -16.251 1.00 90.56 194 PRO A N 1
ATOM 1512 C CA . PRO A 1 194 ? 6.199 1.937 -16.302 1.00 90.56 194 PRO A CA 1
ATOM 1513 C C . PRO A 1 194 ? 6.457 1.436 -17.728 1.00 90.56 194 PRO A C 1
ATOM 1515 O O . PRO A 1 194 ? 5.975 2.023 -18.696 1.00 90.56 194 PRO A O 1
ATOM 1518 N N . THR A 1 195 ? 7.173 0.323 -17.861 1.00 90.62 195 THR A N 1
ATOM 1519 C CA . THR A 1 195 ? 7.441 -0.309 -19.159 1.00 90.62 195 THR A CA 1
ATOM 1520 C C . THR A 1 195 ? 6.178 -0.955 -19.722 1.00 90.62 195 THR A C 1
ATOM 1522 O O . THR A 1 195 ? 5.945 -0.939 -20.929 1.00 90.62 195 THR A O 1
ATOM 1525 N N . ILE A 1 196 ? 5.345 -1.524 -18.845 1.00 91.94 196 ILE A N 1
ATOM 1526 C CA . ILE A 1 196 ? 4.051 -2.118 -19.195 1.00 91.94 196 ILE A CA 1
ATOM 1527 C C . ILE A 1 196 ? 2.994 -1.594 -18.232 1.00 91.94 196 ILE A C 1
ATOM 1529 O O . ILE A 1 196 ? 3.221 -1.554 -17.028 1.00 91.94 196 ILE A O 1
ATOM 1533 N N . GLU A 1 197 ? 1.822 -1.243 -18.740 1.00 94.19 197 GLU A N 1
ATOM 1534 C CA . GLU A 1 197 ? 0.680 -0.820 -17.939 1.00 94.19 197 GLU A CA 1
ATOM 1535 C C . GLU A 1 197 ? -0.548 -1.679 -18.276 1.00 94.19 197 GLU A C 1
ATOM 1537 O O . GLU A 1 197 ? -0.894 -1.875 -19.441 1.00 94.19 197 GLU A O 1
ATOM 1542 N N . ILE A 1 198 ? -1.196 -2.222 -17.246 1.00 94.88 198 ILE A N 1
ATOM 1543 C CA . ILE A 1 198 ? -2.399 -3.051 -17.336 1.00 94.88 198 ILE A CA 1
ATOM 1544 C C . ILE A 1 198 ? -3.546 -2.286 -16.697 1.00 94.88 198 ILE A C 1
ATOM 1546 O O . ILE A 1 198 ? -3.487 -1.942 -15.517 1.00 94.88 198 ILE A O 1
ATOM 1550 N N . VAL A 1 199 ? -4.605 -2.068 -17.469 1.00 96.19 199 VAL A N 1
ATOM 1551 C CA . VAL A 1 199 ? -5.821 -1.389 -17.020 1.00 96.19 199 VAL A CA 1
ATOM 1552 C C . VAL A 1 199 ? -7.019 -2.268 -17.329 1.00 96.19 199 VAL A C 1
ATOM 1554 O O . VAL A 1 199 ? -7.251 -2.607 -18.488 1.00 96.19 199 VAL A O 1
ATOM 1557 N N . ALA A 1 200 ? -7.783 -2.627 -16.302 1.00 95.69 200 ALA A N 1
ATOM 1558 C CA . ALA A 1 200 ? -8.956 -3.482 -16.432 1.00 95.69 200 ALA A CA 1
ATOM 1559 C C . ALA A 1 200 ? -10.227 -2.770 -15.974 1.00 95.69 200 ALA A C 1
ATOM 1561 O O . ALA A 1 200 ? -10.226 -2.104 -14.936 1.00 95.69 200 ALA A O 1
ATOM 1562 N N . LYS A 1 201 ? -11.315 -2.953 -16.724 1.00 94.06 201 LYS A N 1
ATOM 1563 C CA . LYS A 1 201 ? -12.668 -2.562 -16.320 1.00 94.06 201 LYS A CA 1
ATOM 1564 C C . LYS A 1 201 ? -13.662 -3.614 -16.790 1.00 94.06 201 LYS A C 1
ATOM 1566 O O . LYS A 1 201 ? -13.779 -3.863 -17.991 1.00 94.06 201 LYS A O 1
ATOM 1571 N N . GLY A 1 202 ? -14.377 -4.229 -15.852 1.00 92.75 202 GLY A N 1
ATOM 1572 C CA . GLY A 1 202 ? -15.108 -5.457 -16.147 1.00 92.75 202 GLY A CA 1
ATOM 1573 C C . GLY A 1 202 ? -14.174 -6.515 -16.750 1.00 92.75 202 GLY A C 1
ATOM 1574 O O . GLY A 1 202 ? -13.000 -6.640 -16.399 1.00 92.75 202 GLY A O 1
ATOM 1575 N N . ASN A 1 203 ? -14.678 -7.239 -17.740 1.00 94.38 203 ASN A N 1
ATOM 1576 C CA . ASN A 1 203 ? -13.903 -8.275 -18.416 1.00 94.38 203 ASN A CA 1
ATOM 1577 C C . ASN A 1 203 ? -12.930 -7.714 -19.467 1.00 94.38 203 ASN A C 1
ATOM 1579 O O . ASN A 1 203 ? -12.188 -8.478 -20.073 1.00 94.38 203 ASN A O 1
ATOM 1583 N N . VAL A 1 204 ? -12.906 -6.399 -19.703 1.00 96.56 204 VAL A N 1
ATOM 1584 C CA . VAL A 1 204 ? -12.040 -5.791 -20.718 1.00 96.56 204 VAL A CA 1
ATOM 1585 C C . VAL A 1 204 ? -10.725 -5.361 -20.083 1.00 96.56 204 VAL A C 1
ATOM 1587 O O . VAL A 1 204 ? -10.695 -4.504 -19.195 1.00 96.56 204 VAL A O 1
ATOM 1590 N N . VAL A 1 205 ? -9.624 -5.919 -20.581 1.00 97.25 205 VAL A N 1
ATOM 1591 C CA . VAL A 1 205 ? -8.266 -5.592 -20.149 1.00 97.25 205 VAL A CA 1
ATOM 1592 C C . VAL A 1 205 ? -7.509 -4.940 -21.292 1.00 97.25 205 VAL A C 1
ATOM 1594 O O . VAL A 1 205 ? -7.424 -5.465 -22.398 1.00 97.25 205 VAL A O 1
ATOM 1597 N N . THR A 1 206 ? -6.946 -3.768 -21.020 1.00 97.06 206 THR A N 1
ATOM 1598 C CA . THR A 1 206 ? -6.029 -3.068 -21.916 1.00 97.06 206 THR A CA 1
ATOM 1599 C C . THR A 1 206 ? -4.609 -3.220 -21.386 1.00 97.06 206 THR A C 1
ATOM 1601 O O . THR A 1 206 ? -4.326 -2.795 -20.267 1.00 97.06 206 THR A O 1
ATOM 1604 N N . VAL A 1 207 ? -3.714 -3.772 -22.206 1.00 96.75 207 VAL A N 1
ATOM 1605 C CA . VAL A 1 207 ? -2.274 -3.837 -21.926 1.00 96.75 207 VAL A CA 1
ATOM 1606 C C . VAL A 1 207 ? -1.550 -2.866 -22.851 1.00 96.75 207 VAL A C 1
ATOM 1608 O O . VAL A 1 207 ? -1.679 -2.941 -24.077 1.00 96.75 207 VAL A O 1
ATOM 1611 N N . MET A 1 208 ? -0.803 -1.943 -22.258 1.00 94.94 208 MET A N 1
ATOM 1612 C CA . MET A 1 208 ? 0.029 -0.958 -22.942 1.00 94.94 208 MET A CA 1
ATOM 1613 C C . MET A 1 208 ? 1.489 -1.303 -22.678 1.00 94.94 208 MET A C 1
ATOM 1615 O O . MET A 1 208 ? 1.965 -1.173 -21.559 1.00 94.94 208 MET A O 1
ATOM 1619 N N . ASP A 1 209 ? 2.179 -1.770 -23.709 1.00 92.62 209 ASP A N 1
ATOM 1620 C CA . ASP A 1 209 ? 3.613 -2.026 -23.695 1.00 92.62 209 ASP A CA 1
ATOM 1621 C C . ASP A 1 209 ? 4.320 -0.799 -24.272 1.00 92.62 209 ASP A C 1
ATOM 1623 O O . ASP A 1 209 ? 4.303 -0.558 -25.483 1.00 92.62 209 ASP A O 1
ATOM 1627 N N . HIS A 1 210 ? 4.878 0.019 -23.385 1.00 88.19 210 HIS A N 1
ATOM 1628 C CA . HIS A 1 210 ? 5.545 1.262 -23.746 1.00 88.19 210 HIS A CA 1
ATOM 1629 C C . HIS A 1 210 ? 6.903 1.013 -24.406 1.00 88.19 210 HIS A C 1
ATOM 1631 O O . HIS A 1 210 ? 7.302 1.812 -25.250 1.00 88.19 210 HIS A O 1
ATOM 1637 N N . GLY A 1 211 ? 7.568 -0.102 -24.084 1.00 80.12 211 GLY A N 1
ATOM 1638 C CA . GLY A 1 211 ? 8.828 -0.496 -24.717 1.00 80.12 211 GLY A CA 1
ATOM 1639 C C . GLY A 1 211 ? 8.631 -0.891 -26.180 1.00 80.12 211 GLY A C 1
ATOM 1640 O O . GLY A 1 211 ? 9.356 -0.427 -27.054 1.00 80.12 211 GLY A O 1
ATOM 1641 N N . ALA A 1 212 ? 7.593 -1.684 -26.463 1.00 84.75 212 ALA A N 1
ATOM 1642 C CA . ALA A 1 212 ? 7.245 -2.088 -27.828 1.00 84.75 212 ALA A CA 1
ATOM 1643 C C . ALA A 1 212 ? 6.361 -1.071 -28.578 1.00 84.75 212 ALA A C 1
ATOM 1645 O O . ALA A 1 212 ? 6.035 -1.284 -29.747 1.00 84.75 212 ALA A O 1
ATOM 1646 N N . GLY A 1 213 ? 5.897 -0.006 -27.911 1.00 88.81 213 GLY A N 1
ATOM 1647 C CA . GLY A 1 213 ? 4.916 0.934 -28.465 1.00 88.81 213 GLY A CA 1
ATOM 1648 C C . GLY A 1 213 ? 3.581 0.273 -28.837 1.00 88.81 213 GLY A C 1
ATOM 1649 O O . GLY A 1 213 ? 2.885 0.733 -29.744 1.00 88.81 213 GLY A O 1
ATOM 1650 N N . ARG A 1 214 ? 3.222 -0.833 -28.173 1.00 93.50 214 ARG A N 1
ATOM 1651 C CA . ARG A 1 214 ? 2.093 -1.694 -28.541 1.00 93.50 214 ARG A CA 1
ATOM 1652 C C . ARG A 1 214 ? 0.959 -1.565 -27.534 1.00 93.50 214 ARG A C 1
ATOM 1654 O O . ARG A 1 214 ? 1.155 -1.700 -26.332 1.00 93.50 214 ARG A O 1
ATOM 1661 N N . ARG A 1 215 ? -0.264 -1.398 -28.036 1.00 95.00 215 ARG A N 1
ATOM 1662 C CA . ARG A 1 215 ? -1.491 -1.470 -27.235 1.00 95.00 215 ARG A CA 1
ATOM 1663 C C . ARG A 1 215 ? -2.314 -2.675 -27.662 1.00 95.00 215 ARG A C 1
ATOM 1665 O O . ARG A 1 215 ? -2.625 -2.821 -28.840 1.00 95.00 215 ARG A O 1
ATOM 1672 N N . THR A 1 216 ? -2.698 -3.502 -26.700 1.00 95.94 216 THR A N 1
ATOM 1673 C CA . THR A 1 216 ? -3.591 -4.645 -26.914 1.00 95.94 216 THR A CA 1
ATOM 1674 C C . THR A 1 216 ? -4.802 -4.537 -26.004 1.00 95.94 216 THR A C 1
ATOM 1676 O O . THR A 1 216 ? -4.726 -3.971 -24.913 1.00 95.94 216 THR A O 1
ATOM 1679 N N . VAL A 1 217 ? -5.935 -5.031 -26.491 1.00 96.75 217 VAL A N 1
ATOM 1680 C CA . VAL A 1 217 ? -7.179 -5.119 -25.734 1.00 96.75 217 VAL A CA 1
ATOM 1681 C C . VAL A 1 217 ? -7.653 -6.554 -25.851 1.00 96.75 217 VAL A C 1
ATOM 1683 O O . VAL A 1 217 ? -7.763 -7.071 -26.962 1.00 96.75 217 VAL A O 1
ATOM 1686 N N . GLU A 1 218 ? -7.906 -7.187 -24.717 1.00 95.31 218 GLU A N 1
ATOM 1687 C CA . GLU A 1 218 ? -8.453 -8.535 -24.649 1.00 95.31 218 GLU A CA 1
ATOM 1688 C C . GLU A 1 218 ? -9.627 -8.581 -23.675 1.00 95.31 218 GLU A C 1
ATOM 1690 O O . GLU A 1 218 ? -9.702 -7.801 -22.723 1.00 95.31 218 GLU A O 1
ATOM 1695 N N . GLU A 1 219 ? -10.554 -9.496 -23.935 1.00 96.12 219 GLU A N 1
ATOM 1696 C CA . GLU A 1 219 ? -11.639 -9.800 -23.015 1.00 96.12 219 GLU A CA 1
ATOM 1697 C C . GLU A 1 219 ? -11.291 -11.077 -22.251 1.00 96.12 219 GLU A C 1
ATOM 1699 O O . GLU A 1 219 ? -11.025 -12.125 -22.843 1.00 96.12 219 GLU A O 1
ATOM 1704 N N . VAL A 1 220 ? -11.248 -10.979 -20.926 1.00 93.75 220 VAL A N 1
ATOM 1705 C CA . VAL A 1 220 ? -10.897 -12.072 -20.022 1.00 93.75 220 VAL A CA 1
ATOM 1706 C C . VAL A 1 220 ? -11.857 -12.115 -18.844 1.00 93.75 220 VAL A C 1
ATOM 1708 O O . VAL A 1 220 ? -12.259 -11.098 -18.289 1.00 93.75 220 VAL A O 1
ATOM 1711 N N . ASP A 1 221 ? -12.181 -13.328 -18.411 1.00 90.69 221 ASP A N 1
ATOM 1712 C CA . ASP A 1 221 ? -13.087 -13.554 -17.284 1.00 90.69 221 ASP A CA 1
ATOM 1713 C C . ASP A 1 221 ? -12.556 -13.046 -15.937 1.00 90.69 221 ASP A C 1
ATOM 1715 O O . ASP A 1 221 ? -13.338 -12.769 -15.027 1.00 90.69 221 ASP A O 1
ATOM 1719 N N . ASP A 1 222 ? -11.237 -13.019 -15.771 1.00 89.88 222 ASP A N 1
ATOM 1720 C CA . ASP A 1 222 ? -10.554 -12.575 -14.559 1.00 89.88 222 ASP A CA 1
ATOM 1721 C C . ASP A 1 222 ? -9.312 -11.771 -14.962 1.00 89.88 222 ASP A C 1
ATOM 1723 O O . ASP A 1 222 ? -8.298 -12.374 -15.328 1.00 89.88 222 ASP A O 1
ATOM 1727 N N . PRO A 1 223 ? -9.354 -10.430 -14.873 1.00 91.50 223 PRO A N 1
ATOM 1728 C CA . PRO A 1 223 ? -8.233 -9.567 -15.231 1.00 91.50 223 PRO A CA 1
ATOM 1729 C C . PRO A 1 223 ? -6.917 -9.872 -14.511 1.00 91.50 223 PRO A C 1
ATOM 1731 O O . PRO A 1 223 ? -5.842 -9.601 -15.046 1.00 91.50 223 PRO A O 1
ATOM 1734 N N . MET A 1 224 ? -6.959 -10.486 -13.323 1.00 87.44 224 MET A N 1
ATOM 1735 C CA . MET A 1 224 ? -5.754 -10.817 -12.555 1.00 87.44 224 MET A CA 1
ATOM 1736 C C . MET A 1 224 ? -4.913 -11.924 -13.210 1.00 87.44 224 MET A C 1
ATOM 1738 O O . MET A 1 224 ? -3.764 -12.127 -12.819 1.00 87.44 224 MET A O 1
ATOM 1742 N N . VAL A 1 225 ? -5.441 -12.650 -14.209 1.00 88.31 225 VAL A N 1
ATOM 1743 C CA . VAL A 1 225 ? -4.650 -13.622 -14.992 1.00 88.31 225 VAL A CA 1
ATOM 1744 C C . VAL A 1 225 ? -3.583 -12.949 -15.853 1.00 88.31 225 VAL A C 1
ATOM 1746 O O . VAL A 1 225 ? -2.566 -13.571 -16.137 1.00 88.31 225 VAL A O 1
ATOM 1749 N N . VAL A 1 226 ? -3.810 -11.711 -16.292 1.00 90.88 226 VAL A N 1
ATOM 1750 C CA . VAL A 1 226 ? -2.979 -11.037 -17.300 1.00 90.88 226 VAL A CA 1
ATOM 1751 C C . VAL A 1 226 ? -1.574 -10.718 -16.779 1.00 90.88 226 VAL A C 1
ATOM 1753 O O . VAL A 1 226 ? -0.616 -11.205 -17.383 1.00 90.88 226 VAL A O 1
ATOM 1756 N N . PRO A 1 227 ? -1.394 -10.015 -15.637 1.00 87.94 227 PRO A N 1
ATOM 1757 C CA . PRO A 1 227 ? -0.056 -9.806 -15.077 1.00 87.94 227 PRO A CA 1
ATOM 1758 C C . PRO A 1 227 ? 0.647 -11.130 -14.757 1.00 87.94 227 PRO A C 1
ATOM 1760 O O . PRO A 1 227 ? 1.856 -11.238 -14.929 1.00 87.94 227 PRO A O 1
ATOM 1763 N N . GLN A 1 228 ? -0.100 -12.163 -14.345 1.00 84.00 228 GLN A N 1
ATOM 1764 C CA . GLN A 1 228 ? 0.475 -13.481 -14.087 1.00 84.00 228 GLN A CA 1
ATOM 1765 C C . GLN A 1 228 ? 1.044 -14.111 -15.362 1.00 84.00 228 GLN A C 1
ATOM 1767 O O . GLN A 1 228 ? 2.184 -14.558 -15.333 1.00 84.00 228 GLN A O 1
ATOM 1772 N N . LYS A 1 229 ? 0.277 -14.151 -16.460 1.00 86.62 229 LYS A N 1
ATOM 1773 C CA . LYS A 1 229 ? 0.738 -14.708 -17.744 1.00 86.62 229 LYS A CA 1
ATOM 1774 C C . LYS A 1 229 ? 2.023 -14.030 -18.213 1.00 86.62 229 LYS A C 1
ATOM 1776 O O . LYS A 1 229 ? 2.947 -14.711 -18.627 1.00 86.62 229 LYS A O 1
ATOM 1781 N N . ILE A 1 230 ? 2.091 -12.705 -18.079 1.00 85.94 230 ILE A N 1
ATOM 1782 C CA . ILE A 1 230 ? 3.283 -11.926 -18.431 1.00 85.94 230 ILE A CA 1
ATOM 1783 C C . ILE A 1 230 ? 4.485 -12.340 -17.563 1.00 85.94 230 ILE A C 1
ATOM 1785 O O . ILE A 1 230 ? 5.579 -12.538 -18.073 1.00 85.94 230 ILE A O 1
ATOM 1789 N N . MET A 1 231 ? 4.282 -12.527 -16.256 1.00 83.00 231 MET A N 1
ATOM 1790 C CA . MET A 1 231 ? 5.353 -12.936 -15.338 1.00 83.00 231 MET A CA 1
ATOM 1791 C C . MET A 1 231 ? 5.785 -14.400 -15.479 1.00 83.00 231 MET A C 1
ATOM 1793 O O . MET A 1 231 ? 6.864 -14.750 -15.012 1.00 83.00 231 MET A O 1
ATOM 1797 N N . GLU A 1 232 ? 4.958 -15.278 -16.052 1.00 81.00 232 GLU A N 1
ATOM 1798 C CA . GLU A 1 232 ? 5.266 -16.713 -16.178 1.00 81.00 232 GLU A CA 1
ATOM 1799 C C . GLU A 1 232 ? 6.453 -16.998 -17.096 1.00 81.00 232 GLU A C 1
ATOM 1801 O O . GLU A 1 232 ? 7.090 -18.041 -16.963 1.00 81.00 232 GLU A O 1
ATOM 1806 N N . GLU A 1 233 ? 6.764 -16.065 -17.989 1.00 77.56 233 GLU A N 1
ATOM 1807 C CA . GLU A 1 233 ? 7.901 -16.152 -18.900 1.00 77.56 233 GLU A CA 1
ATOM 1808 C C . GLU A 1 233 ? 9.215 -15.695 -18.248 1.00 77.56 233 GLU A C 1
ATOM 1810 O O . GLU A 1 233 ? 10.275 -15.804 -18.866 1.00 77.56 233 GLU A O 1
ATOM 1815 N N . TRP A 1 234 ? 9.167 -15.176 -17.015 1.00 81.50 234 TRP A N 1
ATOM 1816 C CA . TRP A 1 234 ? 10.288 -14.488 -16.380 1.00 81.50 234 TRP A CA 1
ATOM 1817 C C . TRP A 1 234 ? 10.799 -15.211 -15.136 1.00 81.50 234 TRP A C 1
ATOM 1819 O O . TRP A 1 234 ? 10.036 -15.625 -14.262 1.00 81.50 234 TRP A O 1
ATOM 1829 N N . GLU A 1 235 ? 12.124 -15.270 -15.010 1.00 80.88 235 GLU A N 1
ATOM 1830 C CA . GLU A 1 235 ? 12.809 -15.748 -13.811 1.00 80.88 235 GLU A CA 1
ATOM 1831 C C . GLU A 1 235 ? 13.758 -14.658 -13.283 1.00 80.88 235 GLU A C 1
ATOM 1833 O O . GLU A 1 235 ? 14.937 -14.624 -13.650 1.00 80.88 235 GLU A O 1
ATOM 1838 N N . PRO A 1 236 ? 13.258 -13.722 -12.453 1.00 82.75 236 PRO A N 1
ATOM 1839 C CA . PRO A 1 236 ? 14.061 -12.603 -11.976 1.00 82.75 236 PRO A CA 1
ATOM 1840 C C . PRO A 1 236 ? 15.196 -13.092 -11.071 1.00 82.75 236 PRO A C 1
ATOM 1842 O O . PRO A 1 236 ? 14.963 -13.749 -10.054 1.00 82.75 236 PRO A O 1
ATOM 1845 N N . GLN A 1 237 ? 16.429 -12.727 -11.421 1.00 83.81 237 GLN A N 1
ATOM 1846 C CA . GLN A 1 237 ? 17.623 -13.039 -10.637 1.00 83.81 237 GLN A CA 1
ATOM 1847 C C . GLN A 1 237 ? 17.948 -11.871 -9.709 1.00 83.81 237 GLN A C 1
ATOM 1849 O O . GLN A 1 237 ? 18.256 -10.770 -10.160 1.00 83.81 237 GLN A O 1
ATOM 1854 N N . ARG A 1 238 ? 17.866 -12.104 -8.396 1.00 79.88 238 ARG A N 1
ATOM 1855 C CA . ARG A 1 238 ? 18.183 -11.094 -7.382 1.00 79.88 238 ARG A CA 1
ATOM 1856 C C . ARG A 1 238 ? 19.595 -11.321 -6.852 1.00 79.88 238 ARG A C 1
ATOM 1858 O O . ARG A 1 238 ? 19.915 -12.433 -6.447 1.00 79.88 238 ARG A O 1
ATOM 1865 N N . ILE A 1 239 ? 20.395 -10.260 -6.829 1.00 84.00 239 ILE A N 1
ATOM 1866 C CA . ILE A 1 239 ? 21.739 -10.252 -6.236 1.00 84.00 239 ILE A CA 1
ATOM 1867 C C . ILE A 1 239 ? 21.681 -9.842 -4.757 1.00 84.00 239 ILE A C 1
ATOM 1869 O O . ILE A 1 239 ? 20.749 -9.145 -4.338 1.00 84.00 239 ILE A O 1
ATOM 1873 N N . ASP A 1 240 ? 22.667 -10.272 -3.970 1.00 82.31 240 ASP A N 1
ATOM 1874 C CA . ASP A 1 240 ? 22.703 -10.069 -2.514 1.00 82.31 240 ASP A CA 1
ATOM 1875 C C . ASP A 1 240 ? 22.915 -8.597 -2.118 1.00 82.31 240 ASP A C 1
ATOM 1877 O O . ASP A 1 240 ? 22.541 -8.184 -1.021 1.00 82.31 240 ASP A O 1
ATOM 1881 N N . GLU A 1 241 ? 23.473 -7.779 -3.013 1.00 86.06 241 GLU A N 1
ATOM 1882 C CA . GLU A 1 241 ? 23.742 -6.356 -2.786 1.00 86.06 241 GLU A CA 1
ATOM 1883 C C . GLU A 1 241 ? 22.482 -5.476 -2.810 1.00 86.06 241 GLU A C 1
ATOM 1885 O O . GLU A 1 241 ? 22.532 -4.306 -2.415 1.00 86.06 241 GLU A O 1
ATOM 1890 N N . LEU A 1 242 ? 21.345 -6.005 -3.274 1.00 86.81 242 LEU A N 1
ATOM 1891 C CA . LEU A 1 242 ? 20.097 -5.250 -3.339 1.00 86.81 242 LEU A CA 1
ATOM 1892 C C . LEU A 1 242 ? 19.471 -5.075 -1.947 1.00 86.81 242 LEU A C 1
ATOM 1894 O O . LEU A 1 242 ? 19.417 -6.025 -1.159 1.00 86.81 242 LEU A O 1
ATOM 1898 N N . PRO A 1 243 ? 18.903 -3.890 -1.641 1.00 86.62 243 PRO A N 1
ATOM 1899 C CA . PRO A 1 243 ? 18.281 -3.642 -0.347 1.00 86.62 243 PRO A CA 1
ATOM 1900 C C . PRO A 1 243 ? 17.126 -4.615 -0.119 1.00 86.62 243 PRO A C 1
ATOM 1902 O O . PRO A 1 243 ? 16.459 -5.037 -1.064 1.00 86.62 243 PRO A O 1
ATOM 1905 N N . GLU A 1 244 ? 16.826 -4.931 1.142 1.00 81.50 244 GLU A N 1
ATOM 1906 C CA . GLU A 1 244 ? 15.667 -5.755 1.518 1.00 81.50 244 GLU A CA 1
ATOM 1907 C C . GLU A 1 244 ? 14.308 -5.031 1.371 1.00 81.50 244 GLU A C 1
ATOM 1909 O O . GLU A 1 244 ? 13.423 -5.135 2.230 1.00 81.50 244 GLU A O 1
ATOM 1914 N N . ALA A 1 245 ? 14.146 -4.303 0.272 1.00 81.50 245 ALA A N 1
ATOM 1915 C CA . ALA A 1 245 ? 12.972 -3.543 -0.114 1.00 81.50 245 ALA A CA 1
ATOM 1916 C C . ALA A 1 245 ? 12.471 -3.994 -1.494 1.00 81.50 245 ALA A C 1
ATOM 1918 O O . ALA A 1 245 ? 13.113 -4.788 -2.184 1.00 81.50 245 ALA A O 1
ATOM 1919 N N . PHE A 1 246 ? 11.319 -3.464 -1.903 1.00 83.62 246 PHE A N 1
ATOM 1920 C CA . PHE A 1 246 ? 10.854 -3.583 -3.281 1.00 83.62 246 PHE A CA 1
ATOM 1921 C C . PHE A 1 246 ? 11.887 -2.952 -4.225 1.00 83.62 246 PHE A C 1
ATOM 1923 O O . PHE A 1 246 ? 12.250 -1.788 -4.056 1.00 83.62 246 PHE A O 1
ATOM 1930 N N . CYS A 1 247 ? 12.373 -3.740 -5.182 1.00 87.75 247 CYS A N 1
ATOM 1931 C CA . CYS A 1 247 ? 13.447 -3.355 -6.100 1.00 87.75 247 CYS A CA 1
ATOM 1932 C C . CYS A 1 247 ? 12.966 -3.216 -7.549 1.00 87.75 247 CYS A C 1
ATOM 1934 O O . CYS A 1 247 ? 13.807 -3.043 -8.415 1.00 87.75 247 CYS A O 1
ATOM 1936 N N . GLY A 1 248 ? 11.663 -3.306 -7.819 1.00 86.56 248 GLY A N 1
ATOM 1937 C CA . GLY A 1 248 ? 11.085 -3.315 -9.167 1.00 86.56 248 GLY A CA 1
ATOM 1938 C C . GLY A 1 248 ? 10.004 -4.386 -9.298 1.00 86.56 248 GLY A C 1
ATOM 1939 O O . GLY A 1 248 ? 9.960 -5.327 -8.500 1.00 86.56 248 GLY A O 1
ATOM 1940 N N . GLY A 1 249 ? 9.107 -4.219 -10.269 1.00 88.50 249 GLY A N 1
ATOM 1941 C CA . GLY A 1 249 ? 7.947 -5.092 -10.462 1.00 88.50 249 GLY A CA 1
ATOM 1942 C C . GLY A 1 249 ? 6.625 -4.343 -10.630 1.00 88.50 249 GLY A C 1
ATOM 1943 O O . GLY A 1 249 ? 6.597 -3.155 -10.955 1.00 88.50 249 GLY A O 1
ATOM 1944 N N . TRP A 1 250 ? 5.518 -5.067 -10.448 1.00 89.94 250 TRP A N 1
ATOM 1945 C CA . TRP A 1 250 ? 4.172 -4.523 -10.606 1.00 89.94 250 TRP A CA 1
ATOM 1946 C C . TRP A 1 250 ? 3.777 -3.654 -9.426 1.00 89.94 250 TRP A C 1
ATOM 1948 O O . TRP A 1 250 ? 3.855 -4.065 -8.274 1.00 89.94 250 TRP A O 1
ATOM 1958 N N . VAL A 1 251 ? 3.268 -2.476 -9.737 1.00 90.06 251 VAL A N 1
ATOM 1959 C CA . VAL A 1 251 ? 2.813 -1.501 -8.766 1.00 90.06 251 VAL A CA 1
ATOM 1960 C C . VAL A 1 251 ? 1.496 -0.922 -9.231 1.00 90.06 251 VAL A C 1
ATOM 1962 O O . VAL A 1 251 ? 1.361 -0.486 -10.372 1.00 90.06 251 VAL A O 1
ATOM 1965 N N . GLY A 1 252 ? 0.532 -0.836 -8.326 1.00 91.06 252 GLY A N 1
ATOM 1966 C CA . GLY A 1 252 ? -0.706 -0.148 -8.628 1.00 91.06 252 GLY A CA 1
ATOM 1967 C C . GLY A 1 252 ? -1.782 -0.392 -7.590 1.00 91.06 252 GLY A C 1
ATOM 1968 O O . GLY A 1 252 ? -1.493 -0.479 -6.395 1.00 91.06 252 GLY A O 1
ATOM 1969 N N . TYR A 1 253 ? -3.028 -0.493 -8.042 1.00 89.25 253 TYR A N 1
ATOM 1970 C CA . TYR A 1 253 ? -4.155 -0.764 -7.161 1.00 89.25 253 TYR A CA 1
ATOM 1971 C C . TYR A 1 253 ? -5.109 -1.806 -7.739 1.00 89.25 253 TYR A C 1
ATOM 1973 O O . TYR A 1 253 ? -5.294 -1.924 -8.953 1.00 89.25 253 TYR A O 1
ATOM 1981 N N . PHE A 1 254 ? -5.754 -2.508 -6.811 1.00 92.00 254 PHE A N 1
ATOM 1982 C CA . PHE A 1 254 ? -6.955 -3.296 -7.041 1.00 92.00 254 PHE A CA 1
ATOM 1983 C C . PHE A 1 254 ? -8.110 -2.584 -6.335 1.00 92.00 254 PHE A C 1
ATOM 1985 O O . PHE A 1 254 ? -8.054 -2.336 -5.124 1.00 92.00 254 PHE A O 1
ATOM 1992 N N . SER A 1 255 ? -9.133 -2.194 -7.095 1.00 92.81 255 SER A N 1
ATOM 1993 C CA . SER A 1 255 ? -10.345 -1.587 -6.550 1.00 92.81 255 SER A CA 1
ATOM 1994 C C . SER A 1 255 ? -11.138 -2.626 -5.756 1.00 92.81 255 SER A C 1
ATOM 1996 O O . SER A 1 255 ? -10.936 -3.835 -5.911 1.00 92.81 255 SER A O 1
ATOM 1998 N N . TYR A 1 256 ? -12.080 -2.160 -4.934 1.00 91.06 256 TYR A N 1
ATOM 1999 C CA . TYR A 1 256 ? -12.990 -3.054 -4.219 1.00 91.06 256 TYR A CA 1
ATOM 2000 C C . TYR A 1 256 ? -13.755 -3.983 -5.175 1.00 91.06 256 TYR A C 1
ATOM 2002 O O . TYR A 1 256 ? -13.884 -5.172 -4.893 1.00 91.06 256 TYR A O 1
ATOM 2010 N N . ASP A 1 257 ? -14.178 -3.488 -6.343 1.00 91.50 257 ASP A N 1
ATOM 2011 C CA . ASP A 1 257 ? -14.927 -4.273 -7.332 1.00 91.50 257 ASP A CA 1
ATOM 2012 C C . ASP A 1 257 ? -14.130 -5.446 -7.920 1.00 91.50 257 ASP A C 1
ATOM 2014 O O . ASP A 1 257 ? -14.724 -6.353 -8.504 1.00 91.50 257 ASP A O 1
ATOM 2018 N N . THR A 1 258 ? -12.817 -5.529 -7.665 1.00 92.25 258 THR A N 1
ATOM 2019 C CA . THR A 1 258 ? -12.023 -6.727 -7.978 1.00 92.25 258 THR A CA 1
ATOM 2020 C C . THR A 1 258 ? -12.580 -7.987 -7.296 1.00 92.25 258 THR A C 1
ATOM 2022 O O . THR A 1 258 ? -12.500 -9.085 -7.851 1.00 92.25 258 THR A O 1
ATOM 2025 N N . VAL A 1 259 ? -13.220 -7.852 -6.124 1.00 90.12 259 VAL A N 1
ATOM 2026 C CA . VAL A 1 259 ? -13.862 -8.979 -5.422 1.00 90.12 259 VAL A CA 1
ATOM 2027 C C . VAL A 1 259 ? -14.929 -9.667 -6.277 1.00 90.12 259 VAL A C 1
ATOM 2029 O O . VAL A 1 259 ? -15.143 -10.873 -6.151 1.00 90.12 259 VAL A O 1
ATOM 2032 N N . ARG A 1 260 ? -15.566 -8.941 -7.205 1.00 91.88 260 ARG A N 1
ATOM 2033 C CA . ARG A 1 260 ? -16.633 -9.463 -8.070 1.00 91.88 260 ARG A CA 1
ATOM 2034 C C . ARG A 1 260 ? -16.121 -10.473 -9.093 1.00 91.88 260 ARG A C 1
ATOM 2036 O O . ARG A 1 260 ? -16.877 -11.354 -9.492 1.00 91.88 260 ARG A O 1
ATOM 2043 N N . TYR A 1 261 ? -14.840 -10.413 -9.473 1.00 90.06 261 TYR A N 1
ATOM 2044 C CA . TYR A 1 261 ? -14.213 -11.442 -10.316 1.00 90.06 261 TYR A CA 1
ATOM 2045 C C . TYR A 1 261 ? -13.983 -12.755 -9.563 1.00 90.06 261 TYR A C 1
ATOM 2047 O O . TYR A 1 261 ? -13.928 -13.816 -10.184 1.00 90.06 261 TYR A O 1
ATOM 2055 N N . VAL A 1 262 ? -13.868 -12.692 -8.234 1.00 86.81 262 VAL A N 1
ATOM 2056 C CA . VAL A 1 262 ? -13.616 -13.850 -7.368 1.00 86.81 262 VAL A CA 1
ATOM 2057 C C . VAL A 1 262 ? -14.936 -14.451 -6.884 1.00 86.81 262 VAL A C 1
ATOM 2059 O O . VAL A 1 262 ? -15.204 -15.634 -7.083 1.00 86.81 262 VAL A O 1
ATOM 2062 N N . GLU A 1 263 ? -15.817 -13.623 -6.326 1.00 88.31 263 GLU A N 1
ATOM 2063 C CA . GLU A 1 263 ? -17.106 -14.017 -5.753 1.00 88.31 263 GLU A CA 1
ATOM 2064 C C . GLU A 1 263 ? -18.262 -13.838 -6.757 1.00 88.31 263 GLU A C 1
ATOM 2066 O O . GLU A 1 263 ? -19.361 -13.425 -6.388 1.00 88.31 263 GLU A O 1
ATOM 2071 N N . LYS A 1 264 ? -18.045 -14.190 -8.037 1.00 85.50 264 LYS A N 1
ATOM 2072 C CA . LYS A 1 264 ? -18.987 -13.961 -9.160 1.00 85.50 264 LYS A CA 1
ATOM 2073 C C . LYS A 1 264 ? -20.432 -14.376 -8.874 1.00 85.50 264 LYS A C 1
ATOM 2075 O O . LYS A 1 264 ? -21.367 -13.721 -9.321 1.00 85.50 264 LYS A O 1
ATOM 2080 N N . LYS A 1 265 ? -20.619 -15.482 -8.144 1.00 88.00 265 LYS A N 1
ATOM 2081 C CA . LYS A 1 265 ? -21.950 -16.014 -7.806 1.00 88.00 265 LYS A CA 1
ATOM 2082 C C . LYS A 1 265 ? -22.671 -15.187 -6.741 1.00 88.00 265 LYS A C 1
ATOM 2084 O O . LYS A 1 265 ? -23.892 -15.116 -6.775 1.00 88.00 265 LYS A O 1
ATOM 2089 N N . LYS A 1 266 ? -21.931 -14.612 -5.789 1.00 89.00 266 LYS A N 1
ATOM 2090 C CA . LYS A 1 266 ? -22.496 -13.847 -4.666 1.00 89.00 266 LYS A CA 1
ATOM 2091 C C . LYS A 1 266 ? -22.585 -12.355 -4.976 1.00 89.00 266 LYS A C 1
ATOM 2093 O O . LYS A 1 266 ? -23.514 -11.700 -4.525 1.00 89.00 266 LYS A O 1
ATOM 2098 N N . LEU A 1 267 ? -21.632 -11.831 -5.747 1.00 90.69 267 LEU A N 1
ATOM 2099 C CA . LEU A 1 267 ? -21.495 -10.411 -6.073 1.00 90.69 267 LEU A CA 1
ATOM 2100 C C . LEU A 1 267 ? -21.347 -10.197 -7.591 1.00 90.69 267 LEU A C 1
ATOM 2102 O O . LEU A 1 267 ? -20.316 -9.690 -8.039 1.00 90.69 267 LEU A O 1
ATOM 2106 N N . PRO A 1 268 ? -22.348 -10.569 -8.412 1.00 91.44 268 PRO A N 1
ATOM 2107 C CA . PRO A 1 268 ? -22.275 -10.344 -9.852 1.00 91.44 268 PRO A CA 1
ATOM 2108 C C . PRO A 1 268 ? -22.229 -8.844 -10.176 1.00 91.44 268 PRO A C 1
ATOM 2110 O O . PRO A 1 268 ? -22.818 -8.022 -9.468 1.00 91.44 268 PRO A O 1
ATOM 2113 N N . PHE A 1 269 ? -21.570 -8.482 -11.281 1.00 90.31 269 PHE A N 1
ATOM 2114 C CA . PHE A 1 269 ? -21.520 -7.095 -11.765 1.00 90.31 269 PHE A CA 1
ATOM 2115 C C . PHE A 1 269 ? -22.905 -6.529 -12.109 1.00 90.31 269 PHE A C 1
ATOM 2117 O O . PHE A 1 269 ? -23.115 -5.332 -11.961 1.00 90.31 269 PHE A O 1
ATOM 2124 N N . SER A 1 270 ? -23.874 -7.372 -12.485 1.00 90.62 270 SER A N 1
ATOM 2125 C CA . SER A 1 270 ? -25.260 -6.949 -12.748 1.00 90.62 270 SER A CA 1
ATOM 2126 C C . SER A 1 270 ? -25.961 -6.345 -11.528 1.00 90.62 270 SER A C 1
ATOM 2128 O O . SER A 1 270 ? -26.892 -5.566 -11.689 1.00 90.62 270 SER A O 1
ATOM 2130 N N . ASN A 1 271 ? -25.523 -6.719 -10.321 1.00 91.81 271 ASN A N 1
ATOM 2131 C CA . ASN A 1 271 ? -26.077 -6.241 -9.054 1.00 91.81 271 ASN A CA 1
ATOM 2132 C C . ASN A 1 271 ? -25.137 -5.226 -8.384 1.00 91.81 271 ASN A C 1
ATOM 2134 O O . ASN A 1 271 ? -25.271 -4.949 -7.191 1.00 91.81 271 ASN A O 1
ATOM 2138 N N . ALA A 1 272 ? -24.125 -4.734 -9.103 1.00 90.38 272 ALA A N 1
ATOM 2139 C CA . ALA A 1 272 ? -23.268 -3.681 -8.590 1.00 90.38 272 ALA A CA 1
ATOM 2140 C C . ALA A 1 272 ? -24.064 -2.370 -8.459 1.00 90.38 272 ALA A C 1
ATOM 2142 O O . ALA A 1 272 ? -24.937 -2.103 -9.288 1.00 90.38 272 ALA A O 1
ATOM 2143 N N . PRO A 1 273 ? -23.769 -1.542 -7.440 1.00 90.38 273 PRO A N 1
ATOM 2144 C CA . PRO A 1 273 ? -24.221 -0.157 -7.424 1.00 90.38 273 PRO A CA 1
ATOM 2145 C C . PRO A 1 273 ? -23.780 0.587 -8.690 1.00 90.38 273 PRO A C 1
ATOM 2147 O O . PRO A 1 273 ? -22.817 0.190 -9.348 1.00 90.38 273 PRO A O 1
ATOM 2150 N N . GLU A 1 274 ? -24.469 1.681 -9.010 1.00 90.75 274 GLU A N 1
ATOM 2151 C CA . GLU A 1 274 ? -24.107 2.541 -10.138 1.00 90.75 274 GLU A CA 1
ATOM 2152 C C . GLU A 1 274 ? -22.658 3.042 -10.008 1.00 90.75 274 GLU A C 1
ATOM 2154 O O . GLU A 1 274 ? -22.261 3.570 -8.967 1.00 90.75 274 GLU A O 1
ATOM 2159 N N . ASP A 1 275 ? -21.870 2.875 -11.073 1.00 91.38 275 ASP A N 1
ATOM 2160 C CA . ASP A 1 275 ? -20.491 3.357 -11.125 1.00 91.38 275 ASP A CA 1
ATOM 2161 C C . ASP A 1 275 ? -20.448 4.829 -11.547 1.00 91.38 275 ASP A C 1
ATOM 2163 O O . ASP A 1 275 ? -20.436 5.174 -12.729 1.00 91.38 275 ASP A O 1
ATOM 2167 N N . ASP A 1 276 ? -20.377 5.703 -10.551 1.00 90.56 276 ASP A N 1
ATOM 2168 C CA . ASP A 1 276 ? -20.360 7.153 -10.723 1.00 90.56 276 ASP A CA 1
ATOM 2169 C C . ASP A 1 276 ? -18.960 7.750 -10.953 1.00 90.56 276 ASP A C 1
ATOM 2171 O O . ASP A 1 276 ? -18.813 8.960 -11.155 1.00 90.56 276 ASP A O 1
ATOM 2175 N N . ARG A 1 277 ? -17.908 6.925 -10.917 1.00 88.88 277 ARG A N 1
ATOM 2176 C CA . ARG A 1 277 ? -16.510 7.365 -11.047 1.00 88.88 277 ARG A CA 1
ATOM 2177 C C . ARG A 1 277 ? -15.829 6.819 -12.293 1.00 88.88 277 ARG A C 1
ATOM 2179 O O . ARG A 1 277 ? -14.832 7.407 -12.713 1.00 88.88 277 ARG A O 1
ATOM 2186 N N . SER A 1 278 ? -16.339 5.722 -12.855 1.00 91.38 278 SER A N 1
ATOM 2187 C CA . SER A 1 278 ? -15.780 5.035 -14.025 1.00 91.38 278 SER A CA 1
ATOM 2188 C C . SER A 1 278 ? -14.282 4.743 -13.874 1.00 91.38 278 SER A C 1
ATOM 2190 O O . SER A 1 278 ? -13.509 4.858 -14.826 1.00 91.38 278 SER A O 1
ATOM 2192 N N . LEU A 1 279 ? -13.849 4.407 -12.653 1.00 93.19 279 LEU A N 1
ATOM 2193 C CA . LEU A 1 279 ? -12.453 4.065 -12.379 1.00 93.19 279 LEU A CA 1
ATOM 2194 C C . LEU A 1 279 ? -12.163 2.630 -12.824 1.00 93.19 279 LEU A C 1
ATOM 2196 O O . LEU A 1 279 ? -13.049 1.780 -12.701 1.00 93.19 279 LEU A O 1
ATOM 2200 N N . PRO A 1 280 ? -10.937 2.339 -13.291 1.00 94.06 280 PRO A N 1
ATOM 2201 C CA . PRO A 1 280 ? -10.488 0.970 -13.496 1.00 94.06 280 PRO A CA 1
ATOM 2202 C C . PRO A 1 280 ? -10.671 0.110 -12.244 1.00 94.06 280 PRO A C 1
ATOM 2204 O O . PRO A 1 280 ? -10.455 0.569 -11.121 1.00 94.06 280 PRO A O 1
ATOM 2207 N N . A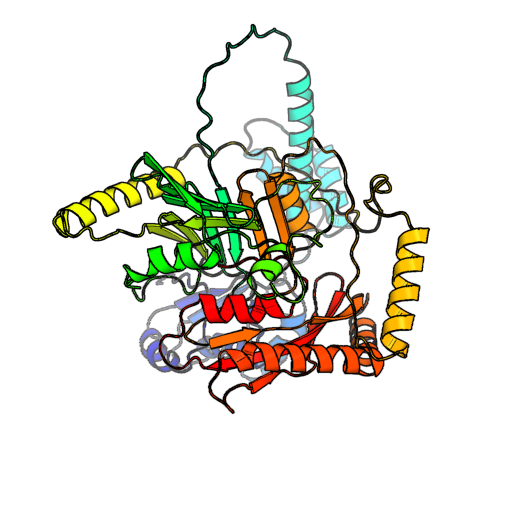SP A 1 281 ? -11.021 -1.156 -12.442 1.00 93.62 281 ASP A N 1
ATOM 2208 C CA . ASP A 1 281 ? -11.074 -2.122 -11.347 1.00 93.62 281 ASP A CA 1
ATOM 2209 C C . ASP A 1 281 ? -9.661 -2.581 -10.969 1.00 93.62 281 ASP A C 1
ATOM 2211 O O . ASP A 1 281 ? -9.361 -2.801 -9.800 1.00 93.62 281 ASP A O 1
ATOM 2215 N N . VAL A 1 282 ? -8.761 -2.653 -11.954 1.00 94.12 282 VAL A N 1
ATOM 2216 C CA . VAL A 1 282 ? -7.336 -2.931 -11.755 1.00 94.12 282 VAL A CA 1
ATOM 2217 C C . VAL A 1 282 ? -6.516 -1.946 -12.575 1.00 94.12 282 VAL A C 1
ATOM 2219 O O . VAL A 1 282 ? -6.793 -1.740 -13.757 1.00 94.12 282 VAL A O 1
ATOM 2222 N N . HIS A 1 283 ? -5.488 -1.361 -11.965 1.00 94.00 283 HIS A N 1
ATOM 2223 C CA . HIS A 1 283 ? -4.483 -0.574 -12.671 1.00 94.00 283 HIS A CA 1
ATOM 2224 C C . HIS A 1 283 ? -3.102 -0.912 -12.124 1.00 94.00 283 HIS A C 1
ATOM 2226 O O . HIS A 1 283 ? -2.824 -0.606 -10.967 1.00 94.00 283 HIS A O 1
ATOM 2232 N N . LEU A 1 284 ? -2.234 -1.499 -12.946 1.00 93.44 284 LEU A N 1
ATOM 2233 C CA . LEU A 1 284 ? -0.876 -1.904 -12.571 1.00 93.44 284 LEU A CA 1
ATOM 2234 C C . LEU A 1 284 ? 0.132 -1.379 -13.593 1.00 93.44 284 LEU A C 1
ATOM 2236 O O . LEU A 1 284 ? -0.067 -1.553 -14.788 1.00 93.44 284 LEU A O 1
ATOM 2240 N N . GLY A 1 285 ? 1.225 -0.786 -13.128 1.00 92.06 285 GLY A N 1
ATOM 2241 C CA . GLY A 1 285 ? 2.409 -0.469 -13.920 1.00 92.06 285 GLY A CA 1
ATOM 2242 C C . GLY A 1 285 ? 3.567 -1.383 -13.530 1.00 92.06 285 GLY A C 1
ATOM 2243 O O . GLY A 1 285 ? 3.791 -1.621 -12.347 1.00 92.06 285 GLY A O 1
ATOM 2244 N N . LEU A 1 286 ? 4.293 -1.910 -14.509 1.00 90.94 286 LEU A N 1
ATOM 2245 C CA . LEU A 1 286 ? 5.528 -2.659 -14.312 1.00 90.94 286 LEU A CA 1
ATOM 2246 C C . LEU A 1 286 ? 6.710 -1.696 -14.370 1.00 90.94 286 LEU A C 1
ATOM 2248 O O . LEU A 1 286 ? 6.951 -1.080 -15.407 1.00 90.94 286 LEU A O 1
ATOM 2252 N N . TYR A 1 287 ? 7.439 -1.585 -13.266 1.00 89.88 287 TYR A N 1
ATOM 2253 C CA . TYR A 1 287 ? 8.579 -0.687 -13.136 1.00 89.88 287 TYR A CA 1
ATOM 2254 C C . TYR A 1 287 ? 9.878 -1.481 -13.125 1.00 89.88 287 TYR A C 1
ATOM 2256 O O . TYR A 1 287 ? 10.202 -2.136 -12.130 1.00 89.88 287 TYR A O 1
ATOM 2264 N N . ASP A 1 288 ? 10.606 -1.387 -14.235 1.00 89.81 288 ASP A N 1
ATOM 2265 C CA . ASP A 1 288 ? 11.969 -1.906 -14.357 1.00 89.81 288 ASP A CA 1
ATOM 2266 C C . ASP A 1 288 ? 12.983 -0.914 -13.753 1.00 89.81 288 ASP A C 1
ATOM 2268 O O . ASP A 1 288 ? 14.002 -1.329 -13.205 1.00 89.81 288 ASP A O 1
ATOM 2272 N N . ASP A 1 289 ? 12.649 0.381 -13.769 1.00 91.06 289 ASP A N 1
ATOM 2273 C CA . ASP A 1 289 ? 13.421 1.467 -13.165 1.00 91.06 289 ASP A CA 1
ATOM 2274 C C . ASP A 1 289 ? 12.852 1.873 -11.808 1.00 91.06 289 ASP A C 1
ATOM 2276 O O . ASP A 1 289 ? 11.728 2.386 -11.710 1.00 91.06 289 ASP A O 1
ATOM 2280 N N . VAL A 1 290 ? 13.650 1.715 -10.751 1.00 91.12 290 VAL A N 1
ATOM 2281 C CA . VAL A 1 290 ? 13.295 2.214 -9.420 1.00 91.12 290 VAL A CA 1
ATOM 2282 C C . VAL A 1 290 ? 14.473 2.846 -8.688 1.00 91.12 290 VAL A C 1
ATOM 2284 O O . VAL A 1 290 ? 15.633 2.459 -8.829 1.00 91.12 290 VAL A O 1
ATOM 2287 N N . ILE A 1 291 ? 14.148 3.805 -7.825 1.00 91.69 291 ILE A N 1
ATOM 2288 C CA . ILE A 1 291 ? 15.079 4.427 -6.888 1.00 91.69 291 ILE A CA 1
ATOM 2289 C C . ILE A 1 291 ? 14.635 4.074 -5.473 1.00 91.69 291 ILE A C 1
ATOM 2291 O O . ILE A 1 291 ? 13.539 4.447 -5.048 1.00 91.69 291 ILE A O 1
ATOM 2295 N N . VAL A 1 292 ? 15.493 3.383 -4.727 1.00 90.75 292 VAL A N 1
ATOM 2296 C CA . VAL A 1 292 ? 15.240 2.987 -3.338 1.00 90.75 292 VAL A CA 1
ATOM 2297 C C . VAL A 1 292 ? 16.107 3.821 -2.402 1.00 90.75 292 VAL A C 1
ATOM 2299 O O . VAL A 1 292 ? 17.323 3.675 -2.357 1.00 90.75 292 VAL A O 1
ATOM 2302 N N . PHE A 1 293 ? 15.484 4.680 -1.607 1.00 87.88 293 PHE A N 1
ATOM 2303 C CA . PHE A 1 293 ? 16.139 5.454 -0.559 1.00 87.88 293 PHE A CA 1
ATOM 2304 C C . PHE A 1 293 ? 16.160 4.663 0.745 1.00 87.88 293 PHE A C 1
ATOM 2306 O O . PHE A 1 293 ? 15.103 4.386 1.305 1.00 87.88 293 PHE A O 1
ATOM 2313 N N . ASP A 1 294 ? 17.349 4.348 1.256 1.00 89.06 294 ASP A N 1
ATOM 2314 C CA . ASP A 1 294 ? 17.558 3.844 2.612 1.00 89.06 294 ASP A CA 1
ATOM 2315 C C . ASP A 1 294 ? 17.823 5.022 3.557 1.00 89.06 294 ASP A C 1
ATOM 2317 O O . ASP A 1 294 ? 18.905 5.615 3.586 1.00 89.06 294 ASP A O 1
ATOM 2321 N N . HIS A 1 295 ? 16.817 5.375 4.352 1.00 83.50 295 HIS A N 1
ATOM 2322 C CA . HIS A 1 295 ? 16.873 6.489 5.296 1.00 83.50 295 HIS A CA 1
ATOM 2323 C C . HIS A 1 295 ? 17.746 6.206 6.515 1.00 83.50 295 HIS A C 1
ATOM 2325 O O . HIS A 1 295 ? 18.136 7.165 7.190 1.00 83.50 295 HIS A O 1
ATOM 2331 N N . VAL A 1 296 ? 18.044 4.939 6.809 1.00 84.25 296 VAL A N 1
ATOM 2332 C CA . VAL A 1 296 ? 18.918 4.540 7.919 1.00 84.25 296 VAL A CA 1
ATOM 2333 C C . VAL A 1 296 ? 20.371 4.652 7.478 1.00 84.25 296 VAL A C 1
ATOM 2335 O O . VAL A 1 296 ? 21.149 5.361 8.114 1.00 84.25 296 VAL A O 1
ATOM 2338 N N . GLU A 1 297 ? 20.717 4.037 6.346 1.00 85.94 297 GLU A N 1
ATOM 2339 C CA . GLU A 1 297 ? 22.083 4.060 5.807 1.00 85.94 297 GLU A CA 1
ATOM 2340 C C . GLU A 1 297 ? 22.423 5.350 5.046 1.00 85.94 297 GLU A C 1
ATOM 2342 O O . GLU A 1 297 ? 23.592 5.592 4.752 1.00 85.94 297 GLU A O 1
ATOM 2347 N N . LYS A 1 298 ? 21.422 6.192 4.747 1.00 87.88 298 LYS A N 1
ATOM 2348 C CA . LYS A 1 298 ? 21.545 7.409 3.921 1.00 87.88 298 LYS A CA 1
ATOM 2349 C C . LYS A 1 298 ? 22.093 7.118 2.521 1.00 87.88 298 LYS A C 1
ATOM 2351 O O . LYS A 1 298 ? 22.891 7.886 1.990 1.00 87.88 298 LYS A O 1
ATOM 2356 N N . LYS A 1 299 ? 21.635 6.016 1.924 1.00 90.94 299 LYS A N 1
ATOM 2357 C CA . LYS A 1 299 ? 21.986 5.589 0.563 1.00 90.94 299 LYS A CA 1
ATOM 2358 C C . LYS A 1 299 ? 20.768 5.663 -0.351 1.00 90.94 299 LYS A C 1
ATOM 2360 O O . LYS A 1 299 ? 19.641 5.494 0.108 1.00 90.94 299 LYS A O 1
ATOM 2365 N N . ALA A 1 300 ? 21.006 5.881 -1.638 1.00 90.75 300 ALA A N 1
ATOM 2366 C CA . ALA A 1 300 ? 20.014 5.676 -2.683 1.00 90.75 300 ALA A CA 1
ATOM 2367 C C . ALA A 1 300 ? 20.522 4.569 -3.610 1.00 90.75 300 ALA A C 1
ATOM 2369 O O . ALA A 1 300 ? 21.632 4.666 -4.129 1.00 90.75 300 ALA A O 1
ATOM 2370 N N . TYR A 1 301 ? 19.725 3.521 -3.782 1.00 92.25 301 TYR A N 1
ATOM 2371 C CA . TYR A 1 301 ? 19.956 2.480 -4.772 1.00 92.25 301 TYR A CA 1
ATOM 2372 C C . TYR A 1 301 ? 19.216 2.882 -6.039 1.00 92.25 301 TYR A C 1
ATOM 2374 O O . TYR A 1 301 ? 18.019 3.159 -5.986 1.00 92.25 301 TYR A O 1
ATOM 2382 N N . VAL A 1 302 ? 19.932 2.930 -7.154 1.00 93.62 302 VAL A N 1
ATOM 2383 C CA . VAL A 1 302 ? 19.361 3.148 -8.482 1.00 93.62 302 VAL A CA 1
ATOM 2384 C C . VAL A 1 302 ? 19.385 1.796 -9.171 1.00 93.62 302 VAL A C 1
ATOM 2386 O O . VAL A 1 302 ? 20.452 1.198 -9.291 1.00 93.62 302 VAL A O 1
ATOM 2389 N N . ILE A 1 303 ? 18.211 1.275 -9.508 1.00 92.75 303 ILE A N 1
ATOM 2390 C CA . ILE A 1 303 ? 18.039 -0.103 -9.962 1.00 92.75 303 ILE A CA 1
ATOM 2391 C C . ILE A 1 303 ? 17.330 -0.060 -11.309 1.00 92.75 303 ILE A C 1
ATOM 2393 O O . ILE A 1 303 ? 16.281 0.570 -11.427 1.00 92.75 303 ILE A O 1
ATOM 2397 N N . HIS A 1 304 ? 17.917 -0.746 -12.286 1.00 93.25 304 HIS A N 1
ATOM 2398 C CA . HIS A 1 304 ? 17.355 -0.980 -13.609 1.00 93.25 304 HIS A CA 1
ATOM 2399 C C . HIS A 1 304 ? 17.325 -2.491 -13.859 1.00 93.25 304 HIS A C 1
ATOM 2401 O O . HIS A 1 304 ? 18.366 -3.153 -13.779 1.00 93.25 304 HIS A O 1
ATOM 2407 N N . TRP A 1 305 ? 16.145 -3.049 -14.127 1.00 91.12 305 TRP A N 1
ATOM 2408 C CA . TRP A 1 305 ? 15.993 -4.455 -14.498 1.00 91.12 305 TRP A CA 1
ATOM 2409 C C . TRP A 1 305 ? 16.186 -4.650 -15.998 1.00 91.12 305 TRP A C 1
ATOM 2411 O O . TRP A 1 305 ? 15.426 -4.129 -16.809 1.00 91.12 305 TRP A O 1
ATOM 2421 N N . VAL A 1 306 ? 17.168 -5.477 -16.356 1.00 90.12 306 VAL A N 1
ATOM 2422 C CA . VAL A 1 306 ? 17.450 -5.841 -17.748 1.00 90.12 306 VAL A CA 1
ATOM 2423 C C . VAL A 1 306 ? 16.698 -7.115 -18.109 1.00 90.12 306 VAL A C 1
ATOM 2425 O O . VAL A 1 306 ? 16.837 -8.143 -17.440 1.00 90.12 306 VAL A O 1
ATOM 2428 N N . ARG A 1 307 ? 15.924 -7.067 -19.194 1.00 85.69 307 ARG A N 1
ATOM 2429 C CA . ARG A 1 307 ? 15.294 -8.254 -19.780 1.00 85.69 307 ARG A CA 1
ATOM 2430 C C . ARG A 1 307 ? 16.275 -8.922 -20.735 1.00 85.69 307 ARG A C 1
ATOM 2432 O O . ARG A 1 307 ? 16.888 -8.259 -21.566 1.00 85.69 307 ARG A O 1
ATOM 2439 N N . ILE A 1 308 ? 16.443 -10.233 -20.595 1.00 83.56 308 ILE A N 1
ATOM 2440 C CA . ILE A 1 308 ? 17.312 -11.013 -21.478 1.00 83.56 308 ILE A CA 1
ATOM 2441 C C . ILE A 1 308 ? 16.447 -11.561 -22.610 1.00 83.56 308 ILE A C 1
ATOM 2443 O O . ILE A 1 308 ? 15.808 -12.606 -22.471 1.00 83.56 308 ILE A O 1
ATOM 2447 N N . ASP A 1 309 ? 16.417 -10.832 -23.721 1.00 72.56 309 ASP A N 1
ATOM 2448 C CA . ASP A 1 309 ? 15.722 -11.271 -24.928 1.00 72.56 309 ASP A CA 1
ATOM 2449 C C . ASP A 1 309 ? 16.474 -12.429 -25.590 1.00 72.56 309 ASP A C 1
ATOM 2451 O O . ASP A 1 309 ? 17.701 -12.410 -25.692 1.00 72.56 309 ASP A O 1
ATOM 2455 N N . LYS A 1 310 ? 15.739 -13.427 -26.094 1.00 66.50 310 LYS A N 1
ATOM 2456 C CA . LYS A 1 310 ? 16.331 -14.583 -26.797 1.00 66.50 310 LYS A CA 1
ATOM 2457 C C . LYS A 1 310 ? 16.979 -14.208 -28.133 1.00 66.50 310 LYS A C 1
ATOM 2459 O O . LYS A 1 310 ? 17.835 -14.944 -28.615 1.00 66.50 310 LYS A O 1
ATOM 2464 N N . ASP A 1 311 ? 16.564 -13.083 -28.709 1.00 74.94 311 ASP A N 1
ATOM 2465 C CA . ASP A 1 311 ? 16.966 -12.634 -30.044 1.00 74.94 311 ASP A CA 1
ATOM 2466 C C . ASP A 1 311 ? 18.175 -11.676 -30.024 1.00 74.94 311 ASP A C 1
ATOM 2468 O O . ASP A 1 311 ? 18.665 -11.282 -31.082 1.00 74.94 311 ASP A O 1
ATOM 2472 N N . ARG A 1 312 ? 18.679 -11.303 -28.835 1.00 82.06 312 ARG A N 1
ATOM 2473 C CA . ARG A 1 312 ? 19.866 -10.448 -28.646 1.00 82.06 312 ARG A CA 1
ATOM 2474 C C . ARG A 1 312 ? 20.951 -11.180 -27.858 1.00 82.06 312 ARG A C 1
ATOM 2476 O O . ARG A 1 312 ? 20.660 -12.083 -27.077 1.00 82.06 312 ARG A O 1
ATOM 2483 N N . SER A 1 313 ? 22.212 -10.781 -28.047 1.00 88.00 313 SER A N 1
ATOM 2484 C CA . SER A 1 313 ? 23.299 -11.285 -27.202 1.00 88.00 313 SER A CA 1
ATOM 2485 C C . SER A 1 313 ? 23.155 -10.765 -25.765 1.00 88.00 313 SER A C 1
ATOM 2487 O O . SER A 1 313 ? 22.583 -9.697 -25.520 1.00 88.00 313 SER A O 1
ATOM 2489 N N . VAL A 1 314 ? 23.670 -11.523 -24.794 1.00 88.38 314 VAL A N 1
ATOM 2490 C CA . VAL A 1 314 ? 23.638 -11.124 -23.377 1.00 88.38 314 VAL A CA 1
ATOM 2491 C C . VAL A 1 314 ? 24.466 -9.853 -23.166 1.00 88.38 314 VAL A C 1
ATOM 2493 O O . VAL A 1 314 ? 24.079 -8.980 -22.392 1.00 88.38 314 VAL A O 1
ATOM 2496 N N . GLU A 1 315 ? 25.569 -9.721 -23.897 1.00 89.69 315 GLU A N 1
ATOM 2497 C CA . GLU A 1 315 ? 26.470 -8.573 -23.879 1.00 89.69 315 GLU A CA 1
ATOM 2498 C C . GLU A 1 315 ? 25.787 -7.289 -24.374 1.00 89.69 315 GLU A C 1
ATOM 2500 O O . GLU A 1 315 ? 25.960 -6.224 -23.770 1.00 89.69 315 GLU A O 1
ATOM 2505 N N . ASP A 1 316 ? 24.974 -7.388 -25.432 1.00 90.06 316 ASP A N 1
ATOM 2506 C CA . ASP A 1 316 ? 24.206 -6.255 -25.959 1.00 90.06 316 ASP A CA 1
ATOM 2507 C C . ASP A 1 316 ? 23.127 -5.800 -24.970 1.00 90.06 316 ASP A C 1
ATOM 2509 O O . ASP A 1 316 ? 22.968 -4.599 -24.747 1.00 90.06 316 ASP A O 1
ATOM 2513 N N . ASN A 1 317 ? 22.408 -6.747 -24.352 1.00 90.00 317 ASN A N 1
ATOM 2514 C CA . ASN A 1 317 ? 21.407 -6.444 -23.322 1.00 90.00 317 ASN A CA 1
ATOM 2515 C C . ASN A 1 317 ? 22.058 -5.797 -22.091 1.00 90.00 317 ASN A C 1
ATOM 2517 O O . ASN A 1 317 ? 21.523 -4.840 -21.535 1.00 90.00 317 ASN A O 1
ATOM 2521 N N . TYR A 1 318 ? 23.237 -6.275 -21.685 1.00 90.81 318 TYR A N 1
ATOM 2522 C CA . TYR A 1 318 ? 23.989 -5.689 -20.576 1.00 90.81 318 TYR A CA 1
ATOM 2523 C C . TYR A 1 318 ? 24.449 -4.260 -20.883 1.00 90.81 318 TYR A C 1
ATOM 2525 O O . TYR A 1 318 ? 24.307 -3.374 -20.045 1.00 90.81 318 TYR A O 1
ATOM 2533 N N . THR A 1 319 ? 24.979 -4.019 -22.084 1.00 93.12 319 THR A N 1
ATOM 2534 C CA . THR A 1 319 ? 25.478 -2.695 -22.480 1.00 93.12 319 THR A CA 1
ATOM 2535 C C . THR A 1 319 ? 24.342 -1.676 -22.578 1.00 93.12 319 THR A C 1
ATOM 2537 O O . THR A 1 319 ? 24.478 -0.557 -22.088 1.00 93.12 319 THR A O 1
ATOM 2540 N N . ASP A 1 320 ? 23.202 -2.073 -23.145 1.00 91.06 320 ASP A N 1
ATOM 2541 C CA . ASP A 1 320 ? 21.988 -1.252 -23.175 1.00 91.06 320 ASP A CA 1
ATOM 2542 C C . ASP A 1 320 ? 21.464 -0.975 -21.756 1.00 91.06 320 ASP A C 1
ATOM 2544 O O . ASP A 1 320 ? 21.232 0.175 -21.389 1.00 91.06 320 ASP A O 1
ATOM 2548 N N . GLY A 1 321 ? 21.398 -1.999 -20.901 1.00 92.38 321 GLY A N 1
ATOM 2549 C CA . GLY A 1 321 ? 21.000 -1.843 -19.503 1.00 92.38 321 GLY A CA 1
ATOM 2550 C C . GLY A 1 321 ? 21.908 -0.904 -18.704 1.00 92.38 321 GLY A C 1
ATOM 2551 O O . GLY A 1 321 ? 21.424 -0.081 -17.927 1.00 92.38 321 GLY A O 1
ATOM 2552 N N . MET A 1 322 ? 23.224 -0.972 -18.923 1.00 94.56 322 MET A N 1
ATOM 2553 C CA . MET A 1 322 ? 24.182 -0.039 -18.323 1.00 94.56 322 MET A CA 1
ATOM 2554 C C . MET A 1 322 ? 23.954 1.394 -18.805 1.00 94.56 322 MET A C 1
ATOM 2556 O O . MET A 1 322 ? 23.991 2.317 -17.994 1.00 94.56 322 MET A O 1
ATOM 2560 N N . TYR A 1 323 ? 23.656 1.585 -20.091 1.00 94.38 323 TYR A N 1
ATOM 2561 C CA . TYR A 1 323 ? 23.322 2.899 -20.636 1.00 94.38 323 TYR A CA 1
ATOM 2562 C C . TYR A 1 323 ? 22.037 3.474 -20.015 1.00 94.38 323 TYR A C 1
ATOM 2564 O O . TYR A 1 323 ? 22.013 4.642 -19.616 1.00 94.38 323 TYR A O 1
ATOM 2572 N N . GLN A 1 324 ? 20.983 2.661 -19.864 1.00 91.44 324 GLN A N 1
ATOM 2573 C CA . GLN A 1 324 ? 19.747 3.083 -19.189 1.00 91.44 324 GLN A CA 1
ATOM 2574 C C . GLN A 1 324 ? 19.997 3.434 -17.719 1.00 91.44 324 GLN A C 1
ATOM 2576 O O . GLN A 1 324 ? 19.530 4.469 -17.235 1.00 91.44 324 GLN A O 1
ATOM 2581 N N . LEU A 1 325 ? 20.795 2.625 -17.018 1.00 93.56 325 LEU A N 1
ATOM 2582 C CA . LEU A 1 325 ? 21.162 2.878 -15.629 1.00 93.56 325 LEU A CA 1
ATOM 2583 C C . LEU A 1 325 ? 21.950 4.188 -15.477 1.00 93.56 325 LEU A C 1
ATOM 2585 O O . LEU A 1 325 ? 21.631 4.996 -14.605 1.00 93.56 325 LEU A O 1
ATOM 2589 N N . GLU A 1 326 ? 22.947 4.435 -16.329 1.00 93.94 326 GLU A N 1
ATOM 2590 C CA . GLU A 1 326 ? 23.716 5.686 -16.338 1.00 93.94 326 GLU A CA 1
ATOM 2591 C C . GLU A 1 326 ? 22.824 6.898 -16.631 1.00 93.94 326 GLU A C 1
ATOM 2593 O O . GLU A 1 326 ? 22.927 7.926 -15.954 1.00 93.94 326 GLU A O 1
ATOM 2598 N N . SER A 1 327 ? 21.891 6.765 -17.576 1.00 90.44 327 SER A N 1
ATOM 2599 C CA . SER A 1 327 ? 20.880 7.784 -17.866 1.00 90.44 327 SER A CA 1
ATOM 2600 C C . SER A 1 327 ? 20.013 8.084 -16.637 1.00 90.44 327 SER A C 1
ATOM 2602 O O . SER A 1 327 ? 19.858 9.249 -16.251 1.00 90.44 327 SER A O 1
ATOM 2604 N N . LEU A 1 328 ? 19.521 7.056 -15.939 1.00 89.38 328 LEU A N 1
ATOM 2605 C CA . LEU A 1 328 ? 18.742 7.212 -14.710 1.00 89.38 328 LEU A CA 1
ATOM 2606 C C . LEU A 1 328 ? 19.555 7.880 -13.588 1.00 89.38 328 LEU A C 1
ATOM 2608 O O . LEU A 1 328 ? 19.059 8.798 -12.930 1.00 89.38 328 LEU A O 1
ATOM 2612 N N . VAL A 1 329 ? 20.817 7.484 -13.399 1.00 92.00 329 VAL A N 1
ATOM 2613 C CA . VAL A 1 329 ? 21.732 8.105 -12.426 1.00 92.00 329 VAL A CA 1
ATOM 2614 C C . VAL A 1 329 ? 21.966 9.580 -12.758 1.00 92.00 329 VAL A C 1
ATOM 2616 O O . VAL A 1 329 ? 21.908 10.420 -11.857 1.00 92.00 329 VAL A O 1
ATOM 2619 N N . SER A 1 330 ? 22.166 9.918 -14.034 1.00 89.44 330 SER A N 1
ATOM 2620 C CA . SER A 1 330 ? 22.400 11.301 -14.467 1.00 89.44 330 SER A CA 1
ATOM 2621 C C . SER A 1 330 ? 21.224 12.226 -14.129 1.00 89.44 330 SER A C 1
ATOM 2623 O O . SER A 1 330 ? 21.438 13.340 -13.654 1.00 89.44 330 SER A O 1
ATOM 2625 N N . ARG A 1 331 ? 19.979 11.737 -14.256 1.00 84.62 331 ARG A N 1
ATOM 2626 C CA . ARG A 1 331 ? 18.758 12.476 -13.882 1.00 84.62 331 ARG A CA 1
ATOM 2627 C C . ARG A 1 331 ? 18.687 12.772 -12.384 1.00 84.62 331 ARG A C 1
ATOM 2629 O O . ARG A 1 331 ? 18.145 13.798 -11.988 1.00 84.62 331 ARG A O 1
ATOM 2636 N N . ILE A 1 332 ? 19.209 11.875 -11.549 1.00 83.12 332 ILE A N 1
ATOM 2637 C CA . ILE A 1 332 ? 19.227 12.034 -10.085 1.00 83.12 332 ILE A CA 1
ATOM 2638 C C . ILE A 1 332 ? 20.342 12.991 -9.654 1.00 83.12 332 ILE A C 1
ATOM 2640 O O . ILE A 1 332 ? 20.176 13.743 -8.695 1.00 83.12 332 ILE A O 1
ATOM 2644 N N . GLN A 1 333 ? 21.479 12.956 -10.351 1.00 85.31 333 GLN A N 1
ATOM 2645 C CA . GLN A 1 333 ? 22.642 13.803 -10.081 1.00 85.31 333 GLN A CA 1
ATOM 2646 C C . GLN A 1 333 ? 22.538 15.207 -10.695 1.00 85.31 333 GLN A C 1
ATOM 2648 O O . GLN A 1 333 ? 23.473 15.998 -10.538 1.00 85.31 333 GLN A O 1
ATOM 2653 N N . ASP A 1 334 ? 21.433 15.531 -11.376 1.00 76.69 334 ASP A N 1
ATOM 2654 C CA . ASP A 1 334 ? 21.232 16.843 -11.984 1.00 76.69 334 ASP A CA 1
ATOM 2655 C C . ASP A 1 334 ? 21.420 17.961 -10.940 1.00 76.69 334 ASP A C 1
ATOM 2657 O O . ASP A 1 334 ? 20.776 18.012 -9.889 1.00 76.69 334 ASP A O 1
ATOM 2661 N N . GLN A 1 335 ? 22.345 18.872 -11.241 1.00 61.75 335 GLN A N 1
ATOM 2662 C CA . GLN A 1 335 ? 22.760 19.956 -10.355 1.00 61.75 335 GLN A CA 1
ATOM 2663 C C . GLN A 1 335 ? 21.723 21.083 -10.268 1.00 61.75 335 GLN A C 1
ATOM 2665 O O . GLN A 1 335 ? 21.875 21.993 -9.449 1.00 61.75 335 GLN A O 1
ATOM 2670 N N . LYS A 1 336 ? 20.672 21.051 -11.098 1.00 75.75 336 LYS A N 1
ATOM 2671 C CA . LYS A 1 336 ? 19.567 22.017 -11.068 1.00 75.75 336 LYS A CA 1
ATOM 2672 C C . LYS A 1 336 ? 18.259 21.319 -10.691 1.00 75.75 336 LYS A C 1
ATOM 2674 O O . LYS A 1 336 ? 17.368 21.209 -11.533 1.00 75.75 336 LYS A O 1
ATOM 2679 N N . PRO A 1 337 ? 18.100 20.879 -9.429 1.00 69.31 337 PRO A N 1
ATOM 2680 C CA . PRO A 1 337 ? 16.848 20.278 -8.999 1.00 69.31 337 PRO A CA 1
ATOM 2681 C C . PRO A 1 337 ? 15.687 21.255 -9.249 1.00 69.31 337 PRO A C 1
ATOM 2683 O O . PRO A 1 337 ? 15.850 22.468 -9.052 1.00 69.31 337 PRO A O 1
ATOM 2686 N N . PRO A 1 338 ? 14.508 20.760 -9.668 1.00 69.31 338 PRO A N 1
ATOM 2687 C CA . PRO A 1 338 ? 13.344 21.610 -9.850 1.00 69.31 338 PRO A CA 1
ATOM 2688 C C . PRO A 1 338 ? 13.040 22.340 -8.540 1.00 69.31 338 PRO A C 1
ATOM 2690 O O . PRO A 1 338 ? 13.027 21.747 -7.457 1.00 69.31 338 PRO A O 1
ATOM 2693 N N . LYS A 1 339 ? 12.810 23.654 -8.631 1.00 69.06 339 LYS A N 1
ATOM 2694 C CA . LYS A 1 339 ? 12.427 24.461 -7.472 1.00 69.06 339 LYS A CA 1
ATOM 2695 C C . LYS A 1 339 ? 11.037 24.028 -7.023 1.00 69.06 339 LYS A C 1
ATOM 2697 O O . LYS A 1 339 ? 10.042 24.423 -7.622 1.00 69.06 339 LYS A O 1
ATOM 2702 N N . MET A 1 340 ? 10.967 23.227 -5.965 1.00 67.56 340 MET A N 1
ATOM 2703 C CA . MET A 1 340 ? 9.694 22.963 -5.308 1.00 67.56 340 MET A CA 1
ATOM 2704 C C . MET A 1 340 ? 9.284 24.193 -4.491 1.00 67.56 340 MET A C 1
ATOM 2706 O O . MET A 1 340 ? 10.112 24.712 -3.732 1.00 67.56 340 MET A O 1
ATOM 2710 N N . PRO A 1 341 ? 8.031 24.662 -4.606 1.00 68.94 341 PRO A N 1
ATOM 2711 C CA . PRO A 1 341 ? 7.544 25.748 -3.772 1.00 68.94 341 PRO A CA 1
ATOM 2712 C C . PRO A 1 341 ? 7.633 25.356 -2.292 1.00 68.94 341 PRO A C 1
ATOM 2714 O O . PRO A 1 341 ? 7.299 24.236 -1.877 1.00 68.94 341 PRO A O 1
ATOM 2717 N N . THR A 1 342 ? 8.115 26.288 -1.475 1.00 68.62 342 THR A N 1
ATOM 2718 C CA . THR A 1 342 ? 8.124 26.133 -0.024 1.00 68.62 342 THR A CA 1
ATOM 2719 C C . THR A 1 342 ? 6.687 26.206 0.484 1.00 68.62 342 THR A C 1
ATOM 2721 O O . THR A 1 342 ? 6.005 27.218 0.366 1.00 68.62 342 THR A O 1
ATOM 2724 N N . GLY A 1 343 ? 6.207 25.094 1.038 1.00 64.44 343 GLY A N 1
ATOM 2725 C CA . GLY A 1 343 ? 4.899 25.007 1.679 1.00 64.44 343 GLY A CA 1
ATOM 2726 C C . GLY A 1 343 ? 5.026 25.174 3.190 1.00 64.44 343 GLY A C 1
ATOM 2727 O O . GLY A 1 343 ? 5.954 24.643 3.802 1.00 64.44 343 GLY A O 1
ATOM 2728 N N . PHE A 1 344 ? 4.075 25.873 3.808 1.00 68.75 344 PHE A N 1
ATOM 2729 C CA . PHE A 1 344 ? 3.931 25.923 5.262 1.00 68.75 344 PHE A CA 1
ATOM 2730 C C . PHE A 1 344 ? 2.597 25.313 5.677 1.00 68.75 344 PHE A C 1
ATOM 2732 O O . PHE A 1 344 ? 1.540 25.697 5.179 1.00 68.75 344 PHE A O 1
ATOM 2739 N N . ILE A 1 34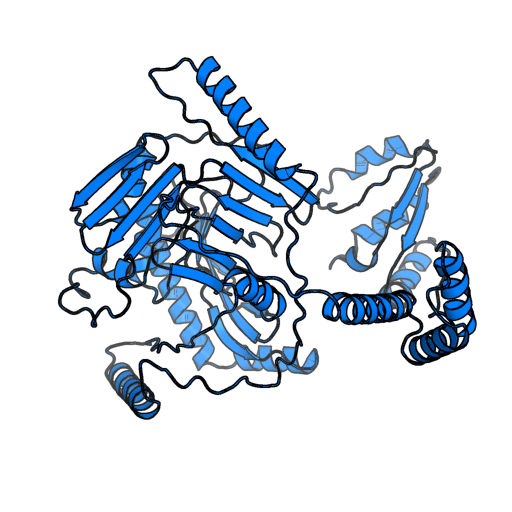5 ? 2.640 24.391 6.638 1.00 66.06 345 ILE A N 1
ATOM 2740 C CA . ILE A 1 345 ? 1.445 23.790 7.225 1.00 66.06 345 ILE A CA 1
ATOM 2741 C C . ILE A 1 345 ? 1.310 24.296 8.653 1.00 66.06 345 ILE A C 1
ATOM 2743 O O . ILE A 1 345 ? 2.151 24.035 9.513 1.00 66.06 345 ILE A O 1
ATOM 2747 N N . LYS A 1 346 ? 0.203 24.990 8.926 1.00 66.62 346 LYS A N 1
ATOM 2748 C CA . LYS A 1 346 ? -0.222 25.263 10.299 1.00 66.62 346 LYS A CA 1
ATOM 2749 C C . LYS A 1 346 ? -0.757 23.961 10.881 1.00 66.62 346 LYS A C 1
ATOM 2751 O O . LYS A 1 346 ? -1.871 23.565 10.551 1.00 66.62 346 LYS A O 1
ATOM 2756 N N . LEU A 1 347 ? 0.011 23.317 11.758 1.00 65.12 347 LEU A N 1
ATOM 2757 C CA . LEU A 1 347 ? -0.431 22.148 12.524 1.00 65.12 347 LEU A CA 1
ATOM 2758 C C . LEU A 1 347 ? -1.469 22.559 13.576 1.00 65.12 347 LEU A C 1
ATOM 2760 O O . LEU A 1 347 ? -1.195 22.615 14.768 1.00 65.12 347 LEU A O 1
ATOM 2764 N N . ARG A 1 348 ? -2.670 22.905 13.114 1.00 65.56 348 ARG A N 1
ATOM 2765 C CA . ARG A 1 348 ? -3.851 23.134 13.949 1.00 65.56 348 ARG A CA 1
ATOM 2766 C C . ARG A 1 348 ? -4.781 21.936 13.819 1.00 65.56 348 ARG A C 1
ATOM 2768 O O . ARG A 1 348 ? -5.911 22.073 13.370 1.00 65.56 348 ARG A O 1
ATOM 2775 N N . THR A 1 349 ? -4.285 20.756 14.178 1.00 63.69 349 THR A N 1
ATOM 2776 C CA . THR A 1 349 ? -5.041 19.493 14.096 1.00 63.69 349 THR A CA 1
ATOM 2777 C C . THR A 1 349 ? -6.258 19.461 15.027 1.00 63.69 349 THR A C 1
ATOM 2779 O O . THR A 1 349 ? -7.160 18.661 14.822 1.00 63.69 349 THR A O 1
ATOM 2782 N N . GLU A 1 350 ? -6.319 20.364 16.009 1.00 62.84 350 GLU A N 1
ATOM 2783 C CA . GLU A 1 350 ? -7.462 20.547 16.913 1.00 62.84 350 GLU A CA 1
ATOM 2784 C C . GLU A 1 350 ? -8.616 21.352 16.288 1.00 62.84 350 GLU A C 1
ATOM 2786 O O . GLU A 1 350 ? -9.730 21.341 16.808 1.00 62.84 350 GLU A O 1
ATOM 2791 N N . GLN A 1 351 ? -8.369 22.072 15.187 1.00 63.53 351 GLN A N 1
ATOM 2792 C CA . GLN A 1 351 ? -9.389 22.859 14.495 1.00 63.53 351 GLN A CA 1
ATOM 2793 C C . GLN A 1 351 ? -9.916 22.058 13.308 1.00 63.53 351 GLN A C 1
ATOM 2795 O O . GLN A 1 351 ? -9.199 21.820 12.336 1.00 63.53 351 GLN A O 1
ATOM 2800 N N . PHE A 1 352 ? -11.185 21.659 13.375 1.00 63.53 352 PHE A N 1
ATOM 2801 C CA . PHE A 1 352 ? -11.853 21.058 12.228 1.00 63.53 352 PHE A CA 1
ATOM 2802 C C . PHE A 1 352 ? -11.926 22.073 11.083 1.00 63.53 352 PHE A C 1
ATOM 2804 O O . PHE A 1 352 ? -12.257 23.244 11.286 1.00 63.53 352 PHE A O 1
ATOM 2811 N N . GLY A 1 353 ? -11.601 21.618 9.872 1.00 69.44 353 GLY A N 1
ATOM 2812 C CA . GLY A 1 353 ? -11.822 22.405 8.665 1.00 69.44 353 GLY A CA 1
ATOM 2813 C C . GLY A 1 353 ? -13.317 22.650 8.410 1.00 69.44 353 GLY A C 1
ATOM 2814 O O . GLY A 1 353 ? -14.170 22.119 9.125 1.00 69.44 353 GLY A O 1
ATOM 2815 N N . PRO A 1 354 ? -13.655 23.426 7.365 1.00 76.25 354 PRO A N 1
ATOM 2816 C CA . PRO A 1 354 ? -15.036 23.574 6.922 1.00 76.25 354 PRO A CA 1
ATOM 2817 C C . PRO A 1 354 ? -15.697 22.207 6.726 1.00 76.25 354 PRO A C 1
ATOM 2819 O O . PRO A 1 354 ? -15.051 21.265 6.254 1.00 76.25 354 PRO A O 1
ATOM 2822 N N . LYS A 1 355 ? -16.981 22.106 7.082 1.00 79.38 355 LYS A N 1
ATOM 2823 C CA . LYS A 1 355 ? -17.752 20.869 6.936 1.00 79.38 355 LYS A CA 1
ATOM 2824 C C . LYS A 1 355 ? -17.713 20.396 5.479 1.00 79.38 355 LYS A C 1
ATOM 2826 O O . LYS A 1 355 ? -17.853 21.194 4.556 1.00 79.38 355 LYS A O 1
ATOM 2831 N N . LEU A 1 356 ? -17.537 19.092 5.279 1.00 84.06 356 LEU A N 1
ATOM 2832 C CA . LEU A 1 356 ? -17.670 18.474 3.963 1.00 84.06 356 LEU A CA 1
ATOM 2833 C C . LEU A 1 356 ? -19.159 18.421 3.605 1.00 84.06 356 LEU A C 1
ATOM 2835 O O . LEU A 1 356 ? -19.934 17.729 4.262 1.00 84.06 356 LEU A O 1
ATOM 2839 N N . GLU A 1 357 ? -19.561 19.206 2.608 1.00 83.19 357 GLU A N 1
ATOM 2840 C CA . GLU A 1 357 ? -20.971 19.349 2.218 1.00 83.19 357 GLU A CA 1
ATOM 2841 C C . GLU A 1 357 ? -21.438 18.260 1.250 1.00 83.19 357 GLU A C 1
ATOM 2843 O O . GLU A 1 357 ? -22.616 17.910 1.238 1.00 83.19 357 GLU A O 1
ATOM 2848 N N . LYS A 1 358 ? -20.523 17.706 0.448 1.00 87.38 358 LYS A N 1
ATOM 2849 C CA . LYS A 1 358 ? -20.830 16.643 -0.510 1.00 87.38 358 LYS A CA 1
ATOM 2850 C C . LYS A 1 358 ? -20.506 15.284 0.097 1.00 87.38 358 LYS A C 1
ATOM 2852 O O . LYS A 1 358 ? -19.344 14.995 0.381 1.00 87.38 358 LYS A O 1
ATOM 2857 N N . SER A 1 359 ? -21.543 14.472 0.269 1.00 91.38 359 SER A N 1
ATOM 2858 C CA . SER A 1 359 ? -21.465 13.061 0.643 1.00 91.38 359 SER A CA 1
ATOM 2859 C C . SER A 1 359 ? -22.361 12.246 -0.285 1.00 91.38 359 SER A C 1
ATOM 2861 O O . SER A 1 359 ? -23.392 12.752 -0.733 1.00 91.38 359 SER A O 1
ATOM 2863 N N . THR A 1 360 ? -22.001 10.990 -0.541 1.00 90.06 360 THR A N 1
ATOM 2864 C CA . THR A 1 360 ? -22.868 10.035 -1.251 1.00 90.06 360 THR A CA 1
ATOM 2865 C C . THR A 1 360 ? -24.109 9.652 -0.446 1.00 90.06 360 THR A C 1
ATOM 2867 O O . THR A 1 360 ? -25.070 9.147 -1.016 1.00 90.06 360 THR A O 1
ATOM 2870 N N . MET A 1 361 ? -24.121 9.903 0.868 1.00 90.44 361 MET A N 1
ATOM 2871 C CA . MET A 1 361 ? -25.243 9.582 1.752 1.00 90.44 361 MET A CA 1
ATOM 2872 C C . MET A 1 361 ? -25.560 10.732 2.710 1.00 90.44 361 MET A C 1
ATOM 2874 O O . MET A 1 361 ? -24.673 11.446 3.186 1.00 90.44 361 MET A O 1
ATOM 2878 N N . ARG A 1 362 ? -26.847 10.897 3.038 1.00 90.44 362 ARG A N 1
ATOM 2879 C CA . ARG A 1 362 ? -27.284 11.773 4.136 1.00 90.44 362 ARG A CA 1
ATOM 2880 C C . ARG A 1 362 ? -27.040 11.097 5.485 1.00 90.44 362 ARG A C 1
ATOM 2882 O O . ARG A 1 362 ? -26.945 9.874 5.572 1.00 90.44 362 ARG A O 1
ATOM 2889 N N . SER A 1 363 ? -26.965 11.898 6.550 1.00 90.81 363 SER A N 1
ATOM 2890 C CA . SER A 1 363 ? -26.720 11.376 7.901 1.00 90.81 363 SER A CA 1
ATOM 2891 C C . SER A 1 363 ? -27.827 10.426 8.355 1.00 90.81 363 SER A C 1
ATOM 2893 O O . SER A 1 363 ? -27.540 9.416 8.989 1.00 90.81 363 SER A O 1
ATOM 2895 N N . GLU A 1 364 ? -29.073 10.744 8.019 1.00 94.19 364 GLU A N 1
ATOM 2896 C CA . GLU A 1 364 ? -30.265 9.962 8.340 1.00 94.19 364 GLU A CA 1
ATOM 2897 C C . GLU A 1 364 ? -30.211 8.600 7.644 1.00 94.19 364 GLU A C 1
ATOM 2899 O O . GLU A 1 364 ? -30.255 7.577 8.317 1.00 94.19 364 GLU A O 1
ATOM 2904 N N . THR A 1 365 ? -29.948 8.586 6.335 1.00 94.31 365 THR A N 1
ATOM 2905 C CA . THR A 1 365 ? -29.808 7.355 5.542 1.00 94.31 365 THR A CA 1
ATOM 2906 C C . THR A 1 365 ? -28.672 6.464 6.046 1.00 94.31 365 THR A C 1
ATOM 2908 O O . THR A 1 365 ? -28.806 5.247 6.095 1.00 94.31 365 THR A O 1
ATOM 2911 N N . TYR A 1 366 ? -27.546 7.047 6.473 1.00 94.88 366 TYR A N 1
ATOM 2912 C CA . TYR A 1 366 ? -26.457 6.259 7.058 1.00 94.88 366 TYR A CA 1
ATOM 2913 C C . TYR A 1 366 ? -26.861 5.629 8.402 1.00 94.88 366 TYR A C 1
ATOM 2915 O O . TYR A 1 366 ? -26.484 4.497 8.693 1.00 94.88 366 TYR A O 1
ATOM 2923 N N . LYS A 1 367 ? -27.642 6.337 9.232 1.00 95.69 367 LYS A N 1
ATOM 2924 C CA . LYS A 1 367 ? -28.164 5.788 10.496 1.00 95.69 367 LYS A CA 1
ATOM 2925 C C . LYS A 1 367 ? -29.166 4.663 10.248 1.00 95.69 367 LYS A C 1
ATOM 2927 O O . LYS A 1 367 ? -29.125 3.678 10.974 1.00 95.69 367 LYS A O 1
ATOM 2932 N N . GLU A 1 368 ? -30.020 4.804 9.240 1.00 97.00 368 GLU A N 1
ATOM 2933 C CA . GLU A 1 368 ? -30.960 3.761 8.814 1.00 97.00 368 GLU A CA 1
ATOM 2934 C C . GLU A 1 368 ? -30.211 2.498 8.373 1.00 97.00 368 GLU A C 1
ATOM 2936 O O . GLU A 1 368 ? -30.468 1.432 8.922 1.00 97.00 368 GLU A O 1
ATOM 2941 N N . ALA A 1 369 ? -29.189 2.630 7.519 1.00 95.81 369 ALA A N 1
ATOM 2942 C CA . ALA A 1 369 ? -28.347 1.502 7.109 1.00 95.81 369 ALA A CA 1
ATOM 2943 C C . ALA A 1 369 ? -27.645 0.814 8.300 1.00 95.81 369 ALA A C 1
ATOM 2945 O O . ALA A 1 369 ? -27.488 -0.404 8.325 1.00 95.81 369 ALA A O 1
ATOM 2946 N N . VAL A 1 370 ? -27.241 1.575 9.327 1.00 96.19 370 VAL A N 1
ATOM 2947 C CA . VAL A 1 370 ? -26.680 1.010 10.570 1.00 96.19 370 VAL A CA 1
ATOM 2948 C C . VAL A 1 370 ? -27.733 0.239 11.377 1.00 96.19 370 VAL A C 1
ATOM 2950 O O . VAL A 1 370 ? -27.385 -0.741 12.034 1.00 96.19 370 VAL A O 1
ATOM 2953 N N . LEU A 1 371 ? -28.995 0.676 11.382 1.00 97.25 371 LEU A N 1
ATOM 2954 C CA . LEU A 1 371 ? -30.079 -0.042 12.058 1.00 97.25 371 LEU A CA 1
ATOM 2955 C C . LEU A 1 371 ? -30.420 -1.341 11.322 1.00 97.25 371 LEU A C 1
ATOM 2957 O O . LEU A 1 371 ? -30.466 -2.383 11.965 1.00 97.25 371 LEU A O 1
ATOM 2961 N N . GLU A 1 372 ? -30.533 -1.298 9.997 1.00 96.88 372 GLU A N 1
ATOM 2962 C CA . GLU A 1 372 ? -30.740 -2.481 9.150 1.00 96.88 372 GLU A CA 1
ATOM 2963 C C . GLU A 1 372 ? -29.602 -3.501 9.322 1.00 96.88 372 GLU A C 1
ATOM 2965 O O . GLU A 1 372 ? -29.830 -4.683 9.572 1.00 96.88 372 GLU A O 1
ATOM 2970 N N . ALA A 1 373 ? -28.347 -3.039 9.322 1.00 95.25 373 ALA A N 1
ATOM 2971 C CA . ALA A 1 373 ? -27.197 -3.891 9.614 1.00 95.25 373 ALA A CA 1
ATOM 2972 C C . ALA A 1 373 ? -27.299 -4.580 10.988 1.00 95.25 373 ALA A C 1
ATOM 2974 O O . ALA A 1 373 ? -26.918 -5.742 11.127 1.00 95.25 373 ALA A O 1
ATOM 2975 N N . LYS A 1 374 ? -27.818 -3.892 12.014 1.00 95.19 374 LYS A N 1
ATOM 2976 C CA . LYS A 1 374 ? -28.034 -4.492 13.341 1.00 95.19 374 LYS A CA 1
ATOM 2977 C C . LYS A 1 374 ? -29.136 -5.543 13.325 1.00 95.19 374 LYS A C 1
ATOM 2979 O O . LYS A 1 374 ? -29.001 -6.532 14.037 1.00 95.19 374 LYS A O 1
ATOM 2984 N N . GLU A 1 375 ? -30.192 -5.347 12.543 1.00 96.94 375 GLU A N 1
ATOM 2985 C CA . GLU A 1 375 ? -31.249 -6.348 12.374 1.00 96.94 375 GLU A CA 1
ATOM 2986 C C . GLU A 1 375 ? -30.690 -7.625 11.739 1.00 96.94 375 GLU A C 1
ATOM 2988 O O . GLU A 1 375 ? -30.908 -8.705 12.282 1.00 96.94 375 GLU A O 1
ATOM 2993 N N . HIS A 1 376 ? -29.865 -7.506 10.694 1.00 95.88 376 HIS A N 1
ATOM 2994 C CA . HIS A 1 376 ? -29.164 -8.648 10.096 1.00 95.88 376 HIS A CA 1
ATOM 2995 C C . HIS A 1 376 ? -28.195 -9.344 11.068 1.00 95.88 376 HIS A C 1
ATOM 2997 O O . HIS A 1 376 ? -28.099 -10.572 11.074 1.00 95.88 376 HIS A O 1
ATOM 3003 N N . ILE A 1 377 ? -27.506 -8.588 11.933 1.00 92.00 377 ILE A N 1
ATOM 3004 C CA . ILE A 1 377 ? -26.664 -9.169 12.994 1.00 92.00 377 ILE A CA 1
ATOM 3005 C C . ILE A 1 377 ? -27.514 -9.952 14.006 1.00 92.00 377 ILE A C 1
ATOM 3007 O O . ILE A 1 377 ? -27.153 -11.063 14.386 1.00 92.00 377 ILE A O 1
ATOM 3011 N N . LEU A 1 378 ? -28.657 -9.402 14.431 1.00 93.88 378 LEU A N 1
ATOM 3012 C CA . LEU A 1 378 ? -29.571 -10.064 15.369 1.00 93.88 378 LEU A CA 1
ATOM 3013 C C . LEU A 1 378 ? -30.246 -11.300 14.762 1.00 93.88 378 LEU A C 1
ATOM 3015 O O . LEU A 1 378 ? -30.476 -12.275 15.476 1.00 93.88 378 LEU A O 1
ATOM 3019 N N . ALA A 1 379 ? -30.543 -11.268 13.462 1.00 95.56 379 ALA A N 1
ATOM 3020 C CA . ALA A 1 379 ? -31.080 -12.401 12.714 1.00 95.56 379 ALA A CA 1
ATOM 3021 C C . ALA A 1 379 ? -30.047 -13.525 12.507 1.00 95.56 379 ALA A C 1
ATOM 3023 O O . ALA A 1 379 ? -30.429 -14.662 12.233 1.00 95.56 379 ALA A O 1
ATOM 3024 N N . GLY A 1 380 ? -28.754 -13.228 12.679 1.00 90.75 380 GLY A N 1
ATOM 3025 C CA . GLY A 1 380 ? -27.656 -14.173 12.481 1.00 90.75 380 GLY A CA 1
ATOM 3026 C C . GLY A 1 380 ? -27.170 -14.278 11.032 1.00 90.75 380 GLY A C 1
ATOM 3027 O O . GLY A 1 380 ? -26.435 -15.213 10.719 1.00 90.75 380 GLY A O 1
ATOM 3028 N N . ASP A 1 381 ? -27.544 -13.335 10.160 1.00 90.50 381 ASP A N 1
ATOM 3029 C CA . ASP A 1 381 ? -27.113 -13.311 8.754 1.00 90.50 381 ASP A CA 1
ATOM 3030 C C . ASP A 1 381 ? -25.623 -12.962 8.622 1.00 90.50 381 ASP A C 1
ATOM 3032 O O . ASP A 1 381 ? -24.909 -13.496 7.770 1.00 90.50 381 ASP A O 1
ATOM 3036 N N . ILE A 1 382 ? -25.148 -12.048 9.472 1.00 90.06 382 ILE A N 1
ATOM 3037 C CA . ILE A 1 382 ? -23.768 -11.555 9.509 1.00 90.06 382 ILE A CA 1
ATOM 3038 C C . ILE A 1 382 ? -23.311 -11.363 10.956 1.00 90.06 382 ILE A C 1
ATOM 3040 O O . ILE A 1 382 ? -24.104 -11.042 11.833 1.00 90.06 382 ILE A O 1
ATOM 3044 N N . PHE A 1 383 ? -22.010 -11.492 11.212 1.00 84.00 383 PHE A N 1
ATOM 3045 C CA . PHE A 1 383 ? -21.438 -11.145 12.520 1.00 84.00 383 PHE A CA 1
ATOM 3046 C C . PHE A 1 383 ? -21.082 -9.654 12.620 1.00 84.00 383 PHE A C 1
ATOM 3048 O O . PHE A 1 383 ? -21.220 -9.041 13.676 1.00 84.00 383 PHE A O 1
ATOM 3055 N N . GLN A 1 384 ? -20.636 -9.068 11.506 1.00 84.88 384 GLN A N 1
ATOM 3056 C CA . GLN A 1 384 ? -20.225 -7.672 11.382 1.00 84.88 384 GLN A CA 1
ATOM 3057 C C . GLN A 1 384 ? -20.338 -7.219 9.925 1.00 84.88 384 GLN A C 1
ATOM 3059 O O . GLN A 1 384 ? -20.197 -8.020 9.001 1.00 84.88 384 GLN A O 1
ATOM 3064 N N . ILE A 1 385 ? -20.528 -5.914 9.728 1.00 89.00 385 ILE A N 1
ATOM 3065 C CA . ILE A 1 385 ? -20.405 -5.245 8.432 1.00 89.00 385 ILE A CA 1
ATOM 3066 C C . ILE A 1 385 ? -19.719 -3.886 8.605 1.00 89.00 385 ILE A C 1
ATOM 3068 O O . ILE A 1 385 ? -20.009 -3.161 9.559 1.00 89.00 385 ILE A O 1
ATOM 3072 N N . VAL A 1 386 ? -18.816 -3.529 7.686 1.00 90.06 386 VAL A N 1
ATOM 3073 C CA . VAL A 1 386 ? -18.210 -2.192 7.633 1.00 90.06 386 VAL A CA 1
ATOM 3074 C C . VAL A 1 386 ? -18.922 -1.373 6.563 1.00 90.06 386 VAL A C 1
ATOM 3076 O O . VAL A 1 386 ? -18.649 -1.478 5.370 1.00 90.06 386 VAL A O 1
ATOM 3079 N N . LEU A 1 387 ? -19.867 -0.545 7.003 1.00 91.94 387 LEU A N 1
ATOM 3080 C CA . LEU A 1 387 ? -20.509 0.438 6.136 1.00 91.94 387 LEU A CA 1
ATOM 3081 C C . LEU A 1 387 ? -19.544 1.592 5.852 1.00 91.94 387 LEU A C 1
ATOM 3083 O O . LEU A 1 387 ? -18.743 1.981 6.704 1.00 91.94 387 LEU A O 1
ATOM 3087 N N . SER A 1 388 ? -19.633 2.159 4.653 1.00 92.44 388 SER A N 1
ATOM 3088 C CA . SER A 1 388 ? -18.833 3.317 4.261 1.00 92.44 388 SER A CA 1
ATOM 3089 C C . SER A 1 388 ? -19.673 4.329 3.490 1.00 92.44 388 SER A C 1
ATOM 3091 O O . SER A 1 388 ? -20.726 4.011 2.944 1.00 92.44 388 SER A O 1
ATOM 3093 N N . GLN A 1 389 ? -19.209 5.575 3.479 1.00 92.19 389 GLN A N 1
ATOM 3094 C CA . GLN A 1 389 ? -19.749 6.648 2.650 1.00 92.19 389 GLN A CA 1
ATOM 3095 C C . GLN A 1 389 ? -18.584 7.461 2.094 1.00 92.19 389 GLN A C 1
ATOM 3097 O O . GLN A 1 389 ? -17.517 7.536 2.714 1.00 92.19 389 GLN A O 1
ATOM 3102 N N . ARG A 1 390 ? -18.780 8.092 0.937 1.00 92.44 390 ARG A N 1
ATOM 3103 C CA . ARG A 1 390 ? -17.745 8.892 0.287 1.00 92.44 390 ARG A CA 1
ATOM 3104 C C . ARG A 1 390 ? -18.031 10.367 0.505 1.00 92.44 390 ARG A C 1
ATOM 3106 O O . ARG A 1 390 ? -19.125 10.835 0.211 1.00 92.44 390 ARG A O 1
ATOM 3113 N N . PHE A 1 391 ? -17.024 11.095 0.974 1.00 92.50 391 PHE A N 1
ATOM 3114 C CA . PHE A 1 391 ? -17.050 12.552 1.038 1.00 92.50 391 PHE A CA 1
ATOM 3115 C C . PHE A 1 391 ? -16.233 13.151 -0.097 1.00 92.50 391 PHE A C 1
ATOM 3117 O O . PHE A 1 391 ? -15.203 12.604 -0.493 1.00 92.50 391 PHE A O 1
ATOM 3124 N N . GLU A 1 392 ? -16.665 14.309 -0.586 1.00 91.38 392 GLU A N 1
ATOM 3125 C CA . GLU A 1 392 ? -16.027 14.970 -1.717 1.00 91.38 392 GLU A CA 1
ATOM 3126 C C . GLU A 1 392 ? -15.775 16.448 -1.456 1.00 91.38 392 GLU A C 1
ATOM 3128 O O . GLU A 1 392 ? -16.581 17.169 -0.863 1.00 91.38 392 GLU A O 1
ATOM 3133 N N . ARG A 1 393 ? -14.644 16.925 -1.974 1.00 90.12 393 ARG A N 1
ATOM 3134 C CA . ARG A 1 393 ? -14.304 18.341 -1.990 1.00 90.12 393 ARG A CA 1
ATOM 3135 C C . ARG A 1 393 ? -13.538 18.668 -3.260 1.00 90.12 393 ARG A C 1
ATOM 3137 O O . ARG A 1 393 ? -12.626 17.945 -3.645 1.00 90.12 393 ARG A O 1
ATOM 3144 N N . ARG A 1 394 ? -13.886 19.793 -3.885 1.00 90.25 394 ARG A N 1
ATOM 3145 C CA . ARG A 1 394 ? -13.095 20.368 -4.977 1.00 90.25 394 ARG A CA 1
ATOM 3146 C C . ARG A 1 394 ? -11.935 21.166 -4.392 1.00 90.25 394 ARG A C 1
ATOM 3148 O O . ARG A 1 394 ? -12.123 21.930 -3.445 1.00 90.25 394 ARG A O 1
ATOM 3155 N N . THR A 1 395 ? -10.748 20.975 -4.948 1.00 88.50 395 THR A N 1
ATOM 3156 C CA . THR A 1 395 ? -9.523 21.654 -4.530 1.00 88.50 395 THR A CA 1
ATOM 3157 C C . THR A 1 395 ? -8.670 21.965 -5.752 1.00 88.50 395 THR A C 1
ATOM 3159 O O . THR A 1 395 ? -8.716 21.228 -6.733 1.00 88.50 395 THR A O 1
ATOM 3162 N N . PHE A 1 396 ? -7.907 23.052 -5.673 1.00 88.19 396 PHE A N 1
ATOM 3163 C CA . PHE A 1 396 ? -6.869 23.416 -6.643 1.00 88.19 396 PHE A CA 1
ATOM 3164 C C . PHE A 1 396 ? -5.464 23.092 -6.118 1.00 88.19 396 PHE A C 1
ATOM 3166 O O . PHE A 1 396 ? -4.475 23.420 -6.762 1.00 88.19 396 PHE A O 1
ATOM 3173 N N . ALA A 1 397 ? -5.373 22.499 -4.921 1.00 87.56 397 ALA A N 1
ATOM 3174 C CA . ALA A 1 397 ? -4.103 22.052 -4.374 1.00 87.56 397 ALA A CA 1
ATOM 3175 C C . ALA A 1 397 ? -3.517 20.959 -5.266 1.00 87.56 397 ALA A C 1
ATOM 3177 O O . ALA A 1 397 ? -4.230 20.034 -5.665 1.00 87.56 397 ALA A O 1
ATOM 3178 N N . ASP A 1 398 ? -2.217 21.055 -5.517 1.00 86.94 398 ASP A N 1
ATOM 3179 C CA . ASP A 1 398 ? -1.489 19.997 -6.192 1.00 86.94 398 ASP A CA 1
ATOM 3180 C C . ASP A 1 398 ? -1.608 18.684 -5.380 1.00 86.94 398 ASP A C 1
ATOM 3182 O O . ASP A 1 398 ? -1.432 18.696 -4.153 1.00 86.94 398 ASP A O 1
ATOM 3186 N N . PRO A 1 399 ? -1.939 17.544 -6.013 1.00 89.88 399 PRO A N 1
ATOM 3187 C CA . PRO A 1 399 ? -2.081 16.263 -5.321 1.00 89.88 399 PRO A CA 1
ATOM 3188 C C . PRO A 1 399 ? -0.838 15.841 -4.528 1.00 89.88 399 PRO A C 1
ATOM 3190 O O . PRO A 1 399 ? -0.959 15.213 -3.472 1.00 89.88 399 PRO A O 1
ATOM 3193 N N . PHE A 1 400 ? 0.359 16.201 -4.990 1.00 86.44 400 PHE A N 1
ATOM 3194 C CA . PHE A 1 400 ? 1.600 15.930 -4.278 1.00 86.44 400 PHE A CA 1
ATOM 3195 C C . PHE A 1 400 ? 1.722 16.780 -3.008 1.00 86.44 400 PHE A C 1
ATOM 3197 O O . PHE A 1 400 ? 2.186 16.283 -1.981 1.00 86.44 400 PHE A O 1
ATOM 3204 N N . GLU A 1 401 ? 1.220 18.018 -3.004 1.00 86.00 401 GLU A N 1
ATOM 3205 C CA . GLU A 1 401 ? 1.128 18.827 -1.779 1.00 86.00 401 GLU A CA 1
ATOM 3206 C C . GLU A 1 401 ? 0.166 18.209 -0.757 1.00 86.00 401 GLU A C 1
ATOM 3208 O O . GLU A 1 401 ? 0.444 18.232 0.445 1.00 86.00 401 GLU A O 1
ATOM 3213 N N . ILE A 1 402 ? -0.924 17.579 -1.211 1.00 89.19 402 ILE A N 1
ATOM 3214 C CA . ILE A 1 402 ? -1.826 16.816 -0.332 1.00 89.19 402 ILE A CA 1
ATOM 3215 C C . ILE A 1 402 ? -1.075 15.638 0.298 1.00 89.19 402 ILE A C 1
ATOM 3217 O O . ILE A 1 402 ? -1.160 15.437 1.511 1.00 89.19 402 ILE A O 1
ATOM 3221 N N . TYR A 1 403 ? -0.292 14.896 -0.490 1.00 88.31 403 TYR A N 1
ATOM 3222 C CA . TYR A 1 403 ? 0.557 13.814 0.016 1.00 88.31 403 TYR A CA 1
ATOM 3223 C C . TYR A 1 403 ? 1.590 14.315 1.037 1.00 88.31 403 TYR A C 1
ATOM 3225 O O . TYR A 1 403 ? 1.703 13.758 2.132 1.00 88.31 403 TYR A O 1
ATOM 3233 N N . ARG A 1 404 ? 2.306 15.405 0.728 1.00 85.06 404 ARG A N 1
ATOM 3234 C CA . ARG A 1 404 ? 3.275 16.034 1.642 1.00 85.06 404 ARG A CA 1
ATOM 3235 C C . ARG A 1 404 ? 2.617 16.460 2.951 1.00 85.06 404 ARG A C 1
ATOM 3237 O O . ARG A 1 404 ? 3.183 16.229 4.021 1.00 85.06 404 ARG A O 1
ATOM 3244 N N . ALA A 1 405 ? 1.427 17.052 2.879 1.00 85.69 405 ALA A N 1
ATOM 3245 C CA . ALA A 1 405 ? 0.684 17.463 4.058 1.00 85.69 405 ALA A CA 1
ATOM 3246 C C . ALA A 1 405 ? 0.221 16.269 4.894 1.00 85.69 405 ALA A C 1
ATOM 3248 O O . ALA A 1 405 ? 0.403 16.267 6.113 1.00 85.69 405 ALA A O 1
ATOM 3249 N N . LEU A 1 406 ? -0.299 15.226 4.247 1.00 85.19 406 LEU A N 1
ATOM 3250 C CA . LEU A 1 406 ? -0.728 14.000 4.912 1.00 85.19 406 LEU A CA 1
ATOM 3251 C C . LEU A 1 406 ? 0.439 13.305 5.625 1.00 85.19 406 LEU A C 1
ATOM 3253 O O . LEU A 1 406 ? 0.285 12.878 6.766 1.00 85.19 406 LEU A O 1
ATOM 3257 N N . ARG A 1 407 ? 1.624 13.289 5.005 1.00 81.75 407 ARG A N 1
ATOM 3258 C CA . ARG A 1 407 ? 2.862 12.751 5.588 1.00 81.75 407 ARG A CA 1
ATOM 3259 C C . ARG A 1 407 ? 3.292 13.465 6.869 1.00 81.75 407 ARG A C 1
ATOM 3261 O O . ARG A 1 407 ? 3.908 12.846 7.731 1.00 81.75 407 ARG A O 1
ATOM 3268 N N . ILE A 1 408 ? 2.987 14.754 6.999 1.00 81.56 408 ILE A N 1
ATOM 3269 C CA . ILE A 1 408 ? 3.304 15.536 8.199 1.00 81.56 408 ILE A CA 1
ATOM 3270 C C . ILE A 1 408 ? 2.213 15.355 9.263 1.00 81.56 408 ILE A C 1
ATOM 3272 O O . ILE A 1 408 ? 2.526 15.197 10.441 1.00 81.56 408 ILE A O 1
ATOM 3276 N N . VAL A 1 409 ? 0.939 15.383 8.864 1.00 81.12 409 VAL A N 1
ATOM 3277 C CA . VAL A 1 409 ? -0.202 15.364 9.795 1.00 81.12 409 VAL A CA 1
ATOM 3278 C C . VAL A 1 409 ? -0.478 13.966 10.348 1.00 81.12 409 VAL A C 1
ATOM 3280 O O . VAL A 1 409 ? -0.728 13.819 11.541 1.00 81.12 409 VAL A O 1
ATOM 3283 N N . ASN A 1 410 ? -0.448 12.940 9.501 1.00 78.25 410 ASN A N 1
ATOM 3284 C CA . ASN A 1 410 ? -0.736 11.563 9.885 1.00 78.25 410 ASN A CA 1
ATOM 3285 C C . ASN A 1 410 ? 0.236 10.598 9.190 1.00 78.25 410 ASN A C 1
ATOM 3287 O O . ASN A 1 410 ? -0.164 9.902 8.250 1.00 78.25 410 ASN A O 1
ATOM 3291 N N . PRO A 1 411 ? 1.517 10.572 9.610 1.00 78.00 411 PRO A N 1
ATOM 3292 C CA . PRO A 1 411 ? 2.464 9.593 9.103 1.00 78.00 411 PRO A CA 1
ATOM 3293 C C . PRO A 1 411 ? 1.998 8.191 9.495 1.00 78.00 411 PRO A C 1
ATOM 3295 O O . PRO A 1 411 ? 1.778 7.905 10.674 1.00 78.00 411 PRO A O 1
ATOM 3298 N N . SER A 1 412 ? 1.866 7.31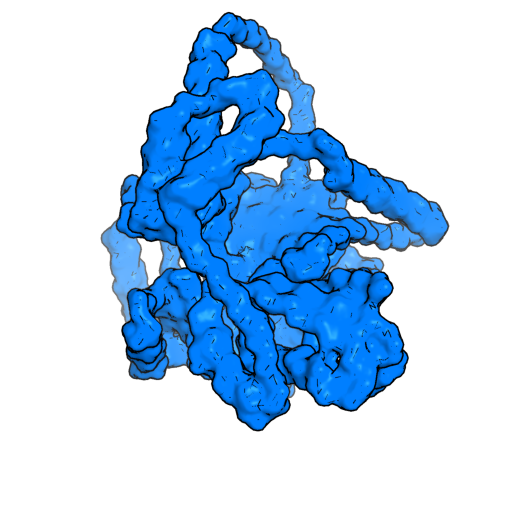8 8.502 1.00 76.00 412 SER A N 1
ATOM 3299 C CA . SER A 1 412 ? 1.492 5.921 8.697 1.00 76.00 412 SER A CA 1
ATOM 3300 C C . SER A 1 412 ? 2.525 4.984 8.073 1.00 76.00 412 SER A C 1
ATOM 3302 O O . SER A 1 412 ? 3.382 5.423 7.297 1.00 76.00 412 SER A O 1
ATOM 3304 N N . PRO A 1 413 ? 2.460 3.684 8.398 1.00 73.75 413 PRO A N 1
ATOM 3305 C CA . PRO A 1 413 ? 3.347 2.704 7.810 1.00 73.75 413 PRO A CA 1
ATOM 3306 C C . PRO A 1 413 ? 3.180 2.522 6.286 1.00 73.75 413 PRO A C 1
ATOM 3308 O O . PRO A 1 413 ? 4.111 2.098 5.601 1.00 73.75 413 PRO A O 1
ATOM 3311 N N . TYR A 1 414 ? 2.027 2.832 5.705 1.00 80.56 414 TYR A N 1
ATOM 3312 C CA . TYR A 1 414 ? 1.819 2.621 4.271 1.00 80.56 414 TYR A CA 1
ATOM 3313 C C . TYR A 1 414 ? 1.341 3.913 3.635 1.00 80.56 414 TYR A C 1
ATOM 3315 O O . TYR A 1 414 ? 0.146 4.190 3.557 1.00 80.56 414 TYR A O 1
ATOM 3323 N N . MET A 1 415 ? 2.303 4.719 3.189 1.00 85.38 415 MET A N 1
ATOM 3324 C CA . MET A 1 415 ? 2.023 5.952 2.466 1.00 85.38 415 MET A CA 1
ATOM 3325 C C . MET A 1 415 ? 2.316 5.780 0.982 1.00 85.38 415 MET A C 1
ATOM 3327 O O . MET A 1 415 ? 3.404 5.341 0.600 1.00 85.38 415 MET A O 1
ATOM 3331 N N . ALA A 1 416 ? 1.350 6.174 0.158 1.00 86.50 416 ALA A N 1
ATOM 3332 C CA . ALA A 1 416 ? 1.432 6.059 -1.288 1.00 86.50 416 ALA A CA 1
ATOM 3333 C C . ALA A 1 416 ? 0.996 7.357 -1.966 1.00 86.50 416 ALA A C 1
ATOM 3335 O O . ALA A 1 416 ? 0.007 7.982 -1.579 1.00 86.50 416 ALA A O 1
ATOM 3336 N N . TYR A 1 417 ? 1.739 7.719 -3.003 1.00 90.94 417 TYR A N 1
ATOM 3337 C CA . TYR A 1 417 ? 1.341 8.659 -4.033 1.00 90.94 417 TYR A CA 1
ATOM 3338 C C . TYR A 1 417 ? 1.446 7.921 -5.367 1.00 90.94 417 TYR A C 1
ATOM 3340 O O . TYR A 1 417 ? 2.546 7.598 -5.814 1.00 90.94 417 TYR A O 1
ATOM 3348 N N . LEU A 1 418 ? 0.305 7.603 -5.968 1.00 89.31 418 LEU A N 1
ATOM 3349 C CA . LEU A 1 418 ? 0.225 6.843 -7.211 1.00 89.31 418 LEU A CA 1
ATOM 3350 C C . LEU A 1 418 ? -0.574 7.649 -8.228 1.00 89.31 418 LEU A C 1
ATOM 3352 O O . LEU A 1 418 ? -1.768 7.883 -8.045 1.00 89.31 418 LEU A O 1
ATOM 3356 N N . GLN A 1 419 ? 0.079 8.057 -9.308 1.00 88.44 419 GLN A N 1
ATOM 3357 C CA . GLN A 1 419 ? -0.608 8.590 -10.476 1.00 88.44 419 GLN A CA 1
ATOM 3358 C C . GLN A 1 419 ? -1.036 7.411 -11.339 1.00 88.44 419 GLN A C 1
ATOM 3360 O O . GLN A 1 419 ? -0.182 6.689 -11.826 1.00 88.44 419 GLN A O 1
ATOM 3365 N N . ALA A 1 420 ? -2.335 7.199 -11.502 1.00 87.69 420 ALA A N 1
ATOM 3366 C CA . ALA A 1 420 ? -2.890 6.147 -12.342 1.00 87.69 420 ALA A CA 1
ATOM 3367 C C . ALA A 1 420 ? -3.806 6.759 -13.407 1.00 87.69 420 ALA A C 1
ATOM 3369 O O . ALA A 1 420 ? -4.211 7.924 -13.328 1.00 87.69 420 ALA A O 1
ATOM 3370 N N . ARG A 1 421 ? -4.180 5.985 -14.426 1.00 85.12 421 ARG A N 1
ATOM 3371 C CA . ARG A 1 421 ? -5.138 6.476 -15.419 1.00 85.12 421 ARG A CA 1
ATOM 3372 C C . ARG A 1 421 ? -6.488 6.771 -14.776 1.00 85.12 421 ARG A C 1
ATOM 3374 O O . ARG A 1 421 ? -7.102 5.911 -14.152 1.00 85.12 421 ARG A O 1
ATOM 3381 N N . GLY A 1 422 ? -6.947 8.007 -14.959 1.00 88.06 422 GLY A N 1
ATOM 3382 C CA . GLY A 1 422 ? -8.228 8.494 -14.449 1.00 88.06 422 GLY A CA 1
ATOM 3383 C C . GLY A 1 422 ? -8.212 8.954 -12.987 1.00 88.06 422 GLY A C 1
ATOM 3384 O O . GLY A 1 422 ? -9.186 9.565 -12.549 1.00 88.06 422 GLY A O 1
ATOM 3385 N N . CYS A 1 423 ? -7.139 8.721 -12.220 1.00 91.94 423 CYS A N 1
ATOM 3386 C CA . CYS A 1 423 ? -7.067 9.175 -10.831 1.00 91.94 423 CYS A CA 1
ATOM 3387 C C . CYS A 1 423 ? -5.640 9.331 -10.293 1.00 91.94 423 CYS A C 1
ATOM 3389 O O . CYS A 1 423 ? -4.699 8.676 -10.723 1.00 91.94 423 CYS A O 1
ATOM 3391 N N . ILE A 1 424 ? -5.492 10.179 -9.276 1.00 92.19 424 ILE A N 1
ATOM 3392 C CA . ILE A 1 424 ? -4.289 10.219 -8.445 1.00 92.19 424 ILE A CA 1
ATOM 3393 C C . ILE A 1 424 ? -4.693 9.748 -7.055 1.00 92.19 424 ILE A C 1
ATOM 3395 O O . ILE A 1 424 ? -5.596 10.313 -6.434 1.00 92.19 424 ILE A O 1
ATOM 3399 N N . LEU A 1 425 ? -4.041 8.691 -6.588 1.00 91.44 425 LEU A N 1
ATOM 3400 C CA . LEU A 1 425 ? -4.262 8.096 -5.281 1.00 91.44 425 LEU A CA 1
ATOM 3401 C C . LEU A 1 425 ? -3.232 8.649 -4.300 1.00 91.44 425 LEU A C 1
ATOM 3403 O O . LEU A 1 425 ? -2.026 8.514 -4.496 1.00 91.44 425 LEU A O 1
ATOM 3407 N N . VAL A 1 426 ? -3.734 9.253 -3.226 1.00 91.56 426 VAL A N 1
ATOM 3408 C CA . VAL A 1 426 ? -2.944 9.715 -2.084 1.00 91.56 426 VAL A CA 1
ATOM 3409 C C . VAL A 1 426 ? -3.434 8.962 -0.858 1.00 91.56 426 VAL A C 1
ATOM 3411 O O . VAL A 1 426 ? -4.587 9.126 -0.459 1.00 91.56 426 VAL A O 1
ATOM 3414 N N . ALA A 1 427 ? -2.580 8.129 -0.271 1.00 86.69 427 ALA A N 1
ATOM 3415 C CA . ALA A 1 427 ? -2.956 7.248 0.829 1.00 86.69 427 ALA A CA 1
ATOM 3416 C C . ALA A 1 427 ? -1.979 7.332 2.005 1.00 86.69 427 ALA A C 1
ATOM 3418 O O . ALA A 1 427 ? -0.779 7.542 1.829 1.00 86.69 427 ALA A O 1
ATOM 3419 N N . SER A 1 428 ? -2.523 7.136 3.207 1.00 84.12 428 SER A N 1
ATOM 3420 C CA . SER A 1 428 ? -1.790 6.937 4.457 1.00 84.12 428 SER A CA 1
ATOM 3421 C C . SER A 1 428 ? -2.536 5.874 5.269 1.00 84.12 428 SER A C 1
ATOM 3423 O O . SER A 1 428 ? -3.446 6.195 6.033 1.00 84.12 428 SER A O 1
ATOM 3425 N N . SER A 1 429 ? -2.211 4.602 5.021 1.00 83.00 429 SER A N 1
ATOM 3426 C CA . SER A 1 429 ? -2.856 3.447 5.647 1.00 83.00 429 SER A CA 1
ATOM 3427 C C . SER A 1 429 ? -2.070 2.951 6.871 1.00 83.00 429 SER A C 1
ATOM 3429 O O . SER A 1 429 ? -0.858 2.717 6.781 1.00 83.00 429 SER A O 1
ATOM 3431 N N . PRO A 1 430 ? -2.739 2.746 8.021 1.00 77.00 430 PRO A N 1
ATOM 3432 C CA . PRO A 1 430 ? -2.142 2.110 9.191 1.00 77.00 430 PRO A CA 1
ATOM 3433 C C . PRO A 1 430 ? -2.012 0.584 9.054 1.00 77.00 430 PRO A C 1
ATOM 3435 O O . PRO A 1 430 ? -1.228 -0.012 9.794 1.00 77.00 430 PRO A O 1
ATOM 3438 N N . GLU A 1 431 ? -2.749 -0.029 8.123 1.00 79.94 431 GLU A N 1
ATOM 3439 C CA . GLU A 1 431 ? -2.974 -1.475 8.028 1.00 79.94 431 GLU A CA 1
ATOM 3440 C C . GLU A 1 431 ? -2.487 -2.061 6.695 1.00 79.94 431 GLU A C 1
ATOM 3442 O O . GLU A 1 431 ? -2.490 -1.379 5.663 1.00 79.94 431 GLU A O 1
ATOM 3447 N N . ILE A 1 432 ? -2.088 -3.339 6.724 1.00 80.12 432 ILE A N 1
ATOM 3448 C CA . ILE A 1 432 ? -1.837 -4.150 5.526 1.00 80.12 432 ILE A CA 1
ATOM 3449 C C . ILE A 1 432 ? -2.974 -5.125 5.296 1.00 80.12 432 ILE A C 1
ATOM 3451 O O . ILE A 1 432 ? -3.343 -5.855 6.210 1.00 80.12 432 ILE A O 1
ATOM 3455 N N . LEU A 1 433 ? -3.405 -5.254 4.041 1.00 80.69 433 LEU A N 1
ATOM 3456 C CA . LEU A 1 433 ? -4.171 -6.429 3.636 1.00 80.69 433 LEU A CA 1
ATOM 3457 C C . LEU A 1 433 ? -3.292 -7.684 3.755 1.00 80.69 433 LEU A C 1
ATOM 3459 O O . LEU A 1 433 ? -3.657 -8.685 4.364 1.00 80.69 433 LEU A O 1
ATOM 3463 N N . LEU A 1 434 ? -2.108 -7.646 3.148 1.00 80.50 434 LEU A N 1
ATOM 3464 C CA . LEU A 1 434 ? -1.240 -8.807 3.024 1.00 80.50 434 LEU A CA 1
ATOM 3465 C C . LEU A 1 434 ? 0.192 -8.354 2.749 1.00 80.50 434 LEU A C 1
ATOM 3467 O O . LEU A 1 434 ? 0.424 -7.409 2.001 1.00 80.50 434 LEU A O 1
ATOM 3471 N N . ARG A 1 435 ? 1.165 -9.074 3.300 1.00 82.06 435 ARG A N 1
ATOM 3472 C CA . ARG A 1 435 ? 2.574 -8.946 2.931 1.00 82.06 435 ARG A CA 1
ATOM 3473 C C . ARG A 1 435 ? 3.162 -10.317 2.644 1.00 82.06 435 ARG A C 1
ATOM 3475 O O . ARG A 1 435 ? 3.083 -11.196 3.496 1.00 82.06 435 ARG A O 1
ATOM 3482 N N . SER A 1 436 ? 3.802 -10.477 1.490 1.00 78.38 436 SER A N 1
ATOM 3483 C CA . SER A 1 436 ? 4.584 -11.668 1.145 1.00 78.38 436 SER A CA 1
ATOM 3484 C C . SER A 1 436 ? 6.066 -11.299 1.083 1.00 78.38 436 SER A C 1
ATOM 3486 O O . SER A 1 436 ? 6.474 -10.529 0.222 1.00 78.38 436 SER A O 1
ATOM 3488 N N . LYS A 1 437 ? 6.882 -11.801 2.015 1.00 76.12 437 LYS A N 1
ATOM 3489 C CA . LYS A 1 437 ? 8.342 -11.572 2.044 1.00 76.12 437 LYS A CA 1
ATOM 3490 C C . LYS A 1 437 ? 9.052 -12.840 2.503 1.00 76.12 437 LYS A C 1
ATOM 3492 O O . LYS A 1 437 ? 8.567 -13.504 3.409 1.00 76.12 437 LYS A O 1
ATOM 3497 N N . ASN A 1 438 ? 10.198 -13.177 1.907 1.00 72.69 438 ASN A N 1
ATOM 3498 C CA . ASN A 1 438 ? 11.042 -14.321 2.299 1.00 72.69 438 ASN A CA 1
ATOM 3499 C C . ASN A 1 438 ? 10.270 -15.644 2.422 1.00 72.69 438 ASN A C 1
ATOM 3501 O O . ASN A 1 438 ? 10.438 -16.378 3.393 1.00 72.69 438 ASN A O 1
ATOM 3505 N N . ARG A 1 439 ? 9.386 -15.929 1.453 1.00 72.38 439 ARG A N 1
ATOM 3506 C CA . ARG A 1 439 ? 8.479 -17.088 1.509 1.00 72.38 439 ARG A CA 1
ATOM 3507 C C . ARG A 1 439 ? 7.691 -17.124 2.824 1.00 72.38 439 ARG A C 1
ATOM 3509 O O . ARG A 1 439 ? 7.511 -18.179 3.419 1.00 72.38 439 ARG A O 1
ATOM 3516 N N . LYS A 1 440 ? 7.217 -15.975 3.289 1.00 76.69 440 LYS A N 1
ATOM 3517 C CA . LYS A 1 440 ? 6.322 -15.855 4.434 1.00 76.69 440 LYS A CA 1
ATOM 3518 C C . LYS A 1 440 ? 5.210 -14.879 4.088 1.00 76.69 440 LYS A C 1
ATOM 3520 O O . LYS A 1 440 ? 5.478 -13.745 3.694 1.00 76.69 440 LYS A O 1
ATOM 3525 N N . ILE A 1 441 ? 3.972 -15.329 4.250 1.00 82.12 441 ILE A N 1
ATOM 3526 C CA . ILE A 1 441 ? 2.796 -14.466 4.180 1.00 82.12 441 ILE A CA 1
ATOM 3527 C C . ILE A 1 441 ? 2.503 -13.948 5.584 1.00 82.12 441 ILE A C 1
ATOM 3529 O O . ILE A 1 441 ? 2.580 -14.689 6.564 1.00 82.12 441 ILE A O 1
ATOM 3533 N N . THR A 1 442 ? 2.183 -12.666 5.681 1.00 82.56 442 THR A N 1
ATOM 3534 C CA . THR A 1 442 ? 1.752 -12.004 6.907 1.00 82.56 442 THR A CA 1
ATOM 3535 C C . THR A 1 442 ? 0.475 -11.225 6.634 1.00 82.56 442 THR A C 1
ATOM 3537 O O . THR A 1 442 ? 0.440 -10.399 5.725 1.00 82.56 442 THR A O 1
ATOM 3540 N N . ASN A 1 443 ? -0.538 -11.458 7.457 1.00 84.94 443 ASN A N 1
ATOM 3541 C CA . ASN A 1 443 ? -1.725 -10.623 7.576 1.00 84.94 443 ASN A CA 1
ATOM 3542 C C . ASN A 1 443 ? -1.743 -10.048 9.001 1.00 84.94 443 ASN A C 1
ATOM 3544 O O . ASN A 1 443 ? -1.358 -10.726 9.963 1.00 84.94 443 ASN A O 1
ATOM 3548 N N . ARG A 1 444 ? -2.088 -8.767 9.126 1.00 84.56 444 ARG A N 1
ATOM 3549 C CA . ARG A 1 444 ? -2.090 -8.062 10.408 1.00 84.56 444 ARG A CA 1
ATOM 3550 C C . ARG A 1 444 ? -3.414 -7.321 10.566 1.00 84.56 444 ARG A C 1
ATOM 3552 O O . ARG A 1 444 ? -3.447 -6.142 10.227 1.00 84.56 444 ARG A O 1
ATOM 3559 N N . PRO A 1 445 ? -4.468 -7.999 11.051 1.00 85.19 445 PRO A N 1
ATOM 3560 C CA . PRO A 1 445 ? -5.739 -7.341 11.279 1.00 85.19 445 PRO A CA 1
ATOM 3561 C C . PRO A 1 445 ? -5.593 -6.341 12.423 1.00 85.19 445 PRO A C 1
ATOM 3563 O O . PRO A 1 445 ? -4.940 -6.635 13.437 1.00 85.19 445 PRO A O 1
ATOM 3566 N N . LEU A 1 446 ? -6.213 -5.178 12.254 1.00 84.69 446 LEU A N 1
ATOM 3567 C CA . LEU A 1 446 ? -6.372 -4.171 13.294 1.00 84.69 446 LEU A CA 1
ATOM 3568 C C . LEU A 1 446 ? -7.848 -4.057 13.687 1.00 84.69 446 LEU A C 1
ATOM 3570 O O . LEU A 1 446 ? -8.722 -3.924 12.837 1.00 84.69 446 LEU A O 1
ATOM 3574 N N . ALA A 1 447 ? -8.124 -4.055 14.986 1.00 84.75 447 ALA A N 1
ATOM 3575 C CA . ALA A 1 447 ? -9.451 -3.779 15.529 1.00 84.75 447 ALA A CA 1
ATOM 3576 C C . ALA A 1 447 ? -9.330 -2.997 16.835 1.00 84.75 447 ALA A C 1
ATOM 3578 O O . ALA A 1 447 ? -8.239 -2.866 17.384 1.00 84.75 447 ALA A O 1
ATOM 3579 N N . GLY A 1 448 ? -10.444 -2.459 17.334 1.00 83.44 448 GLY A N 1
ATOM 3580 C CA . GLY A 1 448 ? -10.478 -1.732 18.602 1.00 83.44 448 GLY A CA 1
ATOM 3581 C C . GLY A 1 448 ? -9.618 -0.475 18.604 1.00 83.44 448 GLY A C 1
ATOM 3582 O O . GLY A 1 448 ? -8.410 -0.527 18.781 1.00 83.44 448 GLY A O 1
ATOM 3583 N N . THR A 1 449 ? -10.239 0.690 18.437 1.00 87.25 449 THR A N 1
ATOM 3584 C CA . THR A 1 449 ? -9.513 1.966 18.360 1.00 87.25 449 THR A CA 1
ATOM 3585 C C . THR A 1 449 ? -9.768 2.810 19.597 1.00 87.25 449 THR A C 1
ATOM 3587 O O . THR A 1 449 ? -10.916 3.125 19.904 1.00 87.25 449 THR A O 1
ATOM 3590 N N . VAL A 1 450 ? -8.703 3.269 20.253 1.00 90.81 450 VAL A N 1
ATOM 3591 C CA . VAL A 1 450 ? -8.792 4.288 21.307 1.00 90.81 450 VAL A CA 1
ATOM 3592 C C . VAL A 1 450 ? -7.779 5.402 21.058 1.00 90.81 450 VAL A C 1
ATOM 3594 O O . VAL A 1 450 ? -6.713 5.191 20.479 1.00 90.81 450 VAL A O 1
ATOM 3597 N N . ARG A 1 451 ? -8.117 6.629 21.462 1.00 90.56 451 ARG A N 1
ATOM 3598 C CA . ARG A 1 451 ? -7.202 7.777 21.369 1.00 90.56 451 ARG A CA 1
ATOM 3599 C C . ARG A 1 451 ? -5.954 7.559 22.232 1.00 90.56 451 ARG A C 1
ATOM 3601 O O . ARG A 1 451 ? -6.016 6.879 23.251 1.00 90.56 451 ARG A O 1
ATOM 3608 N N . ARG A 1 452 ? -4.839 8.199 21.878 1.00 90.00 452 ARG A N 1
ATOM 3609 C CA . ARG A 1 452 ? -3.655 8.259 22.753 1.00 90.00 452 ARG A CA 1
ATOM 3610 C C . ARG A 1 452 ? -3.943 9.085 24.008 1.00 90.00 452 ARG A C 1
ATOM 3612 O O . ARG A 1 452 ? -4.639 10.101 23.946 1.00 90.00 452 ARG A O 1
ATOM 3619 N N . GLY A 1 453 ? -3.393 8.654 25.141 1.00 87.81 453 GLY A N 1
ATOM 3620 C CA . GLY A 1 453 ? -3.464 9.406 26.393 1.00 87.81 453 GLY A CA 1
ATOM 3621 C C . GLY A 1 453 ? -2.584 10.656 26.342 1.00 87.81 453 GLY A C 1
ATOM 3622 O O . GLY A 1 453 ? -1.523 10.657 25.719 1.00 87.81 453 GLY A O 1
ATOM 3623 N N . LYS A 1 454 ? -2.987 11.727 27.034 1.00 89.44 454 LYS A N 1
ATOM 3624 C CA . LYS A 1 454 ? -2.188 12.962 27.141 1.00 89.44 454 LYS A CA 1
ATOM 3625 C C . LYS A 1 454 ? -0.959 12.772 28.026 1.00 89.44 454 LYS A C 1
ATOM 3627 O O . LYS A 1 454 ? -0.000 13.535 27.937 1.00 89.44 454 LYS A O 1
ATOM 3632 N N . THR A 1 455 ? -0.990 11.766 28.899 1.00 91.56 455 THR A N 1
ATOM 3633 C CA . THR A 1 455 ? 0.118 11.391 29.781 1.00 91.56 455 THR A CA 1
ATOM 3634 C C . THR A 1 455 ? 0.419 9.897 29.661 1.00 91.56 455 THR A C 1
ATOM 3636 O O . THR A 1 455 ? -0.492 9.126 29.360 1.00 91.56 455 THR A O 1
ATOM 3639 N N . PRO A 1 456 ? 1.646 9.435 29.973 1.00 92.88 456 PRO A N 1
ATOM 3640 C CA . PRO A 1 456 ? 1.968 8.005 29.956 1.00 92.88 456 PRO A CA 1
ATOM 3641 C C . PRO A 1 456 ? 1.067 7.152 30.861 1.00 92.88 456 PRO A C 1
ATOM 3643 O O . PRO A 1 456 ? 0.787 6.001 30.548 1.00 92.88 456 PRO A O 1
ATOM 3646 N N . LYS A 1 457 ? 0.593 7.714 31.983 1.00 94.69 457 LYS A N 1
ATOM 3647 C CA . LYS A 1 457 ? -0.335 7.024 32.890 1.00 94.69 457 LYS A CA 1
ATOM 3648 C C . LYS A 1 457 ? -1.721 6.862 32.269 1.00 94.69 457 LYS A C 1
ATOM 3650 O O . LYS A 1 457 ? -2.287 5.780 32.348 1.00 94.69 457 LYS A O 1
ATOM 3655 N N . GLU A 1 458 ? -2.238 7.923 31.651 1.00 93.69 458 GLU A N 1
ATOM 3656 C CA . GLU A 1 458 ? -3.511 7.880 30.923 1.00 93.69 458 GLU A CA 1
ATOM 3657 C C . GLU A 1 458 ? -3.422 6.918 29.729 1.00 93.69 458 GLU A C 1
ATOM 3659 O O . GLU A 1 458 ? -4.323 6.117 29.530 1.00 93.69 458 GLU A O 1
ATOM 3664 N N . ASP A 1 459 ? -2.308 6.924 28.989 1.00 92.06 459 ASP A N 1
ATOM 3665 C CA . ASP A 1 459 ? -2.094 6.040 27.834 1.00 92.06 459 ASP A CA 1
ATOM 3666 C C . ASP A 1 459 ? -2.118 4.555 28.235 1.00 92.06 459 ASP A C 1
ATOM 3668 O O . ASP A 1 459 ? -2.743 3.742 27.564 1.00 92.06 459 ASP A O 1
ATOM 3672 N N . LEU A 1 460 ? -1.493 4.203 29.365 1.00 93.19 460 LEU A N 1
ATOM 3673 C CA . LEU A 1 460 ? -1.534 2.845 29.924 1.00 93.19 460 LEU A CA 1
ATOM 3674 C C . LEU A 1 460 ? -2.914 2.462 30.475 1.00 93.19 460 LEU A C 1
ATOM 3676 O O . LEU A 1 460 ? -3.263 1.285 30.494 1.00 93.19 460 LEU A O 1
ATOM 3680 N N . MET A 1 461 ? -3.685 3.430 30.973 1.00 95.38 461 MET A N 1
ATOM 3681 C CA . MET A 1 461 ? -5.051 3.180 31.432 1.00 95.38 461 MET A CA 1
ATOM 3682 C C . MET A 1 461 ? -5.972 2.880 30.245 1.00 95.38 461 MET A C 1
ATOM 3684 O O . MET A 1 461 ? -6.668 1.873 30.284 1.00 95.38 461 MET A O 1
ATOM 3688 N N . LEU A 1 462 ? -5.908 3.691 29.183 1.00 94.00 462 LEU A N 1
ATOM 3689 C CA . LEU A 1 462 ? -6.679 3.490 27.950 1.00 94.00 462 LEU A CA 1
ATOM 3690 C C . LEU A 1 462 ? -6.320 2.169 27.258 1.00 94.00 462 LEU A C 1
ATOM 3692 O O . LEU A 1 462 ? -7.196 1.487 26.741 1.00 94.00 462 LEU A O 1
ATOM 3696 N N . GLU A 1 463 ? -5.043 1.778 27.293 1.00 93.44 463 GLU A N 1
ATOM 3697 C CA . GLU A 1 463 ? -4.597 0.466 26.819 1.00 93.44 463 GLU A CA 1
ATOM 3698 C C . GLU A 1 463 ? -5.287 -0.680 27.572 1.00 93.44 463 GLU A C 1
ATOM 3700 O O . GLU A 1 463 ? -5.807 -1.610 26.957 1.00 93.44 463 GLU A O 1
ATOM 3705 N N . LYS A 1 464 ? -5.298 -0.616 28.909 1.00 93.69 464 LYS A N 1
ATOM 3706 C CA . LYS A 1 464 ? -5.940 -1.637 29.746 1.00 93.69 464 LYS A CA 1
ATOM 3707 C C . LYS A 1 464 ? -7.448 -1.671 29.546 1.00 93.69 464 LYS A C 1
ATOM 3709 O O . LYS A 1 464 ? -8.005 -2.757 29.499 1.00 93.69 464 LYS A O 1
ATOM 3714 N N . GLU A 1 465 ? -8.076 -0.505 29.424 1.00 92.94 465 GLU A N 1
ATOM 3715 C CA . GLU A 1 465 ? -9.507 -0.375 29.157 1.00 92.94 465 GLU A CA 1
ATOM 3716 C C . GLU A 1 465 ? -9.872 -1.046 27.829 1.00 92.94 465 GLU A C 1
ATOM 3718 O O . GLU A 1 465 ? -10.751 -1.904 27.803 1.00 92.94 465 GLU A O 1
ATOM 3723 N N . LEU A 1 466 ? -9.115 -0.760 26.764 1.00 92.69 466 LEU A N 1
ATOM 3724 C CA . LEU A 1 466 ? -9.310 -1.365 25.447 1.00 92.69 466 LEU A CA 1
ATOM 3725 C C . LEU A 1 466 ? -9.138 -2.893 25.468 1.00 92.69 466 LEU A C 1
ATOM 3727 O O . LEU A 1 466 ? -9.940 -3.603 24.871 1.00 92.69 466 LEU A O 1
ATOM 3731 N N . LEU A 1 467 ? -8.125 -3.408 26.174 1.00 91.44 467 LEU A N 1
ATOM 3732 C CA . LEU A 1 467 ? -7.902 -4.855 26.317 1.00 91.44 467 LEU A CA 1
ATOM 3733 C C . LEU A 1 467 ? -8.899 -5.544 27.261 1.00 91.44 467 LEU A C 1
ATOM 3735 O O . LEU A 1 467 ? -8.985 -6.769 27.258 1.00 91.44 467 LEU A O 1
ATOM 3739 N N . SER A 1 468 ? -9.617 -4.781 28.086 1.00 91.88 468 SER A N 1
ATOM 3740 C CA . SER A 1 468 ? -10.684 -5.294 28.951 1.00 91.88 468 SER A CA 1
ATOM 3741 C C . SER A 1 468 ? -12.074 -5.200 28.324 1.00 91.88 468 SER A C 1
ATOM 3743 O O . SER A 1 468 ? -13.016 -5.777 28.860 1.00 91.88 468 SER A O 1
ATOM 3745 N N . ASP A 1 469 ? -12.217 -4.486 27.204 1.00 93.00 469 ASP A N 1
ATOM 3746 C CA . ASP A 1 469 ? -13.477 -4.394 26.475 1.00 93.00 469 ASP A CA 1
ATOM 3747 C C . ASP A 1 469 ? -13.735 -5.715 25.734 1.00 93.00 469 ASP A C 1
ATOM 3749 O O . ASP A 1 469 ? -13.171 -5.989 24.669 1.00 93.00 469 ASP A O 1
ATOM 3753 N N . GLU A 1 470 ? -14.602 -6.545 26.320 1.00 91.38 470 GLU A N 1
ATOM 3754 C CA . GLU A 1 470 ? -14.978 -7.859 25.790 1.00 91.38 470 GLU A CA 1
ATOM 3755 C C . GLU A 1 470 ? -15.521 -7.777 24.360 1.00 91.38 470 GLU A C 1
ATOM 3757 O O . GLU A 1 470 ? -15.262 -8.672 23.554 1.00 91.38 470 GLU A O 1
ATOM 3762 N N . LYS A 1 471 ? -16.217 -6.687 24.010 1.00 88.06 471 LYS A N 1
ATOM 3763 C CA . LYS A 1 471 ? -16.751 -6.494 22.661 1.00 88.06 471 LYS A CA 1
ATOM 3764 C C . LYS A 1 471 ? -15.615 -6.294 21.662 1.00 88.06 471 LYS A C 1
ATOM 3766 O O . LYS A 1 471 ? -15.592 -6.965 20.634 1.00 88.06 471 LYS A O 1
ATOM 3771 N N . GLN A 1 472 ? -14.678 -5.393 21.960 1.00 86.69 472 GLN A N 1
ATOM 3772 C CA . GLN A 1 472 ? -13.548 -5.107 21.064 1.00 86.69 472 GLN A CA 1
ATOM 3773 C C . GLN A 1 472 ? -12.635 -6.324 20.917 1.00 86.69 472 GLN A C 1
ATOM 3775 O O . GLN A 1 472 ? -12.160 -6.621 19.822 1.00 86.69 472 GLN A O 1
ATOM 3780 N N . CYS A 1 473 ? -12.425 -7.066 22.006 1.00 88.00 473 CYS A N 1
ATOM 3781 C CA . CYS A 1 473 ? -11.644 -8.296 21.981 1.00 88.00 473 CYS A CA 1
ATOM 3782 C C . CYS A 1 473 ? -12.321 -9.386 21.137 1.00 88.00 473 CYS A C 1
ATOM 3784 O O . CYS A 1 473 ? -11.646 -10.039 20.345 1.00 88.00 473 CYS A O 1
ATOM 3786 N N . ALA A 1 474 ? -13.641 -9.561 21.261 1.00 87.06 474 ALA A N 1
ATOM 3787 C CA . ALA A 1 474 ? -14.393 -10.520 20.452 1.00 87.06 474 ALA A CA 1
ATOM 3788 C C . ALA A 1 474 ? -14.370 -10.161 18.956 1.00 87.06 474 ALA A C 1
ATOM 3790 O O . ALA A 1 474 ? -14.111 -11.032 18.124 1.00 87.06 474 ALA A O 1
ATOM 3791 N N . GLU A 1 475 ? -14.567 -8.882 18.620 1.00 86.75 475 GLU A N 1
ATOM 3792 C CA . GLU A 1 475 ? -14.467 -8.372 17.245 1.00 86.75 475 GLU A CA 1
ATOM 3793 C C . GLU A 1 475 ? -13.079 -8.654 16.650 1.00 86.75 475 GLU A C 1
ATOM 3795 O O . GLU A 1 475 ? -12.945 -9.185 15.545 1.00 86.75 475 GLU A O 1
ATOM 3800 N N . HIS A 1 476 ? -12.031 -8.385 17.431 1.00 89.31 476 HIS A N 1
ATOM 3801 C CA . HIS A 1 476 ? -10.654 -8.630 17.021 1.00 89.31 476 HIS A CA 1
ATOM 3802 C C . HIS A 1 476 ? -10.357 -10.115 16.792 1.00 89.31 476 HIS A C 1
ATOM 3804 O O . HIS A 1 476 ? -9.735 -10.477 15.794 1.00 89.31 476 HIS A O 1
ATOM 3810 N N . ILE A 1 477 ? -10.802 -10.994 17.695 1.00 88.94 477 ILE A N 1
ATOM 3811 C CA . ILE A 1 477 ? -10.602 -12.447 17.569 1.00 88.94 477 ILE A CA 1
ATOM 3812 C C . ILE A 1 477 ? -11.266 -12.974 16.295 1.00 88.94 477 ILE A C 1
ATOM 3814 O O . ILE A 1 477 ? -10.648 -13.739 15.557 1.00 88.94 477 ILE A O 1
ATOM 3818 N N . MET A 1 478 ? -12.478 -12.512 15.991 1.00 87.31 478 MET A N 1
ATOM 3819 C CA . MET A 1 478 ? -13.169 -12.878 14.757 1.00 87.31 478 MET A CA 1
ATOM 3820 C C . MET A 1 478 ? -12.367 -12.476 13.508 1.00 87.31 478 MET A C 1
ATOM 3822 O O . MET A 1 478 ? -12.250 -13.271 12.575 1.00 87.31 478 MET A O 1
ATOM 3826 N N . LEU A 1 479 ? -11.765 -11.281 13.489 1.00 87.12 479 LEU A N 1
ATOM 3827 C CA . LEU A 1 479 ? -10.905 -10.837 12.382 1.00 87.12 479 LEU A CA 1
ATOM 3828 C C . LEU A 1 479 ? -9.606 -11.647 12.283 1.00 87.12 479 LEU A C 1
ATOM 3830 O O . LEU A 1 479 ? -9.131 -11.923 11.180 1.00 87.12 479 LEU A O 1
ATOM 3834 N N . VAL A 1 480 ? -9.043 -12.073 13.415 1.00 86.69 480 VAL A N 1
ATOM 3835 C CA . VAL A 1 480 ? -7.899 -12.997 13.434 1.00 86.69 480 VAL A CA 1
ATOM 3836 C C . VAL A 1 480 ? -8.279 -14.341 12.824 1.00 86.69 480 VAL A C 1
ATOM 3838 O O . VAL A 1 480 ? -7.520 -14.866 12.010 1.00 86.69 480 VAL A O 1
ATOM 3841 N N . ASP A 1 481 ? -9.442 -14.888 13.168 1.00 86.56 481 ASP A N 1
ATOM 3842 C CA . ASP A 1 481 ? -9.918 -16.148 12.598 1.00 86.56 481 ASP A CA 1
ATOM 3843 C C . ASP A 1 481 ? -10.242 -16.025 11.106 1.00 86.56 481 ASP A C 1
ATOM 3845 O O . ASP A 1 481 ? -9.910 -16.928 10.335 1.00 86.56 481 ASP A O 1
ATOM 3849 N N . LEU A 1 482 ? -10.783 -14.886 10.667 1.00 85.19 482 LEU A N 1
ATOM 3850 C CA . LEU A 1 482 ? -10.937 -14.581 9.246 1.00 85.19 482 LEU A CA 1
ATOM 3851 C C . LEU A 1 482 ? -9.577 -14.578 8.533 1.00 85.19 482 LEU A C 1
ATOM 3853 O O . LEU A 1 482 ? -9.379 -15.333 7.581 1.00 85.19 482 LEU A O 1
ATOM 3857 N N . GLY A 1 483 ? -8.598 -13.839 9.064 1.00 83.12 483 GLY A N 1
ATOM 3858 C CA . GLY A 1 483 ? -7.236 -13.813 8.528 1.00 83.12 483 GLY A CA 1
ATOM 3859 C C . GLY A 1 483 ? -6.579 -15.199 8.501 1.00 83.12 483 GLY A C 1
ATOM 3860 O O . GLY A 1 483 ? -5.887 -15.541 7.541 1.00 83.12 483 GLY A O 1
ATOM 3861 N N . ARG A 1 484 ? -6.829 -16.048 9.509 1.00 83.50 484 ARG A N 1
ATOM 3862 C CA . ARG A 1 484 ? -6.379 -17.452 9.521 1.00 83.50 484 ARG A CA 1
ATOM 3863 C C . ARG A 1 484 ? -7.044 -18.280 8.429 1.00 83.50 484 ARG A C 1
ATOM 3865 O O . ARG A 1 484 ? -6.351 -19.081 7.808 1.00 83.50 484 ARG A O 1
ATOM 3872 N N . ASN A 1 485 ? -8.341 -18.101 8.189 1.00 81.75 485 ASN A N 1
ATOM 3873 C CA . ASN A 1 485 ? -9.059 -18.798 7.123 1.00 81.75 485 ASN A CA 1
ATOM 3874 C C . ASN A 1 485 ? -8.530 -18.395 5.742 1.00 81.75 485 ASN A C 1
ATOM 3876 O O . ASN A 1 485 ? -8.309 -19.258 4.892 1.00 81.75 485 ASN A O 1
ATOM 3880 N N . ASP A 1 486 ? -8.253 -17.111 5.528 1.00 77.75 486 ASP A N 1
ATOM 3881 C CA . ASP A 1 486 ? -7.791 -16.609 4.231 1.00 77.75 486 ASP A CA 1
ATOM 3882 C C . ASP A 1 486 ? -6.352 -16.989 3.928 1.00 77.75 486 ASP A C 1
ATOM 3884 O O . ASP A 1 486 ? -6.041 -17.472 2.837 1.00 77.75 486 ASP A O 1
ATOM 3888 N N . VAL A 1 487 ? -5.466 -16.850 4.912 1.00 75.31 487 VAL A N 1
ATOM 3889 C CA . VAL A 1 487 ? -4.109 -17.389 4.799 1.00 75.31 487 VAL A CA 1
ATOM 3890 C C . VAL A 1 487 ? -4.167 -18.922 4.690 1.00 75.31 487 VAL A C 1
ATOM 3892 O O . VAL A 1 487 ? -3.387 -19.522 3.954 1.00 75.31 487 VAL A O 1
ATOM 3895 N N . GLY A 1 488 ? -5.147 -19.551 5.346 1.00 74.38 488 GLY A N 1
ATOM 3896 C CA . GLY A 1 488 ? -5.454 -20.979 5.316 1.00 74.38 488 GLY A CA 1
ATOM 3897 C C . GLY A 1 488 ? -5.682 -21.540 3.914 1.00 74.38 488 GLY A C 1
ATOM 3898 O O . GLY A 1 488 ? -5.071 -22.552 3.563 1.00 74.38 488 GLY A O 1
ATOM 3899 N N . LYS A 1 489 ? -6.490 -20.859 3.090 1.00 74.81 489 LYS A N 1
ATOM 3900 C CA . LYS A 1 489 ? -6.821 -21.263 1.704 1.00 74.81 489 LYS A CA 1
ATOM 3901 C C . LYS A 1 489 ? -5.589 -21.438 0.804 1.00 74.81 489 LYS A C 1
ATOM 3903 O O . LYS A 1 489 ? -5.648 -22.188 -0.165 1.00 74.81 489 LYS A O 1
ATOM 3908 N N . VAL A 1 490 ? -4.484 -20.762 1.122 1.00 71.81 490 VAL A N 1
ATOM 3909 C CA . VAL A 1 490 ? -3.226 -20.780 0.350 1.00 71.81 490 VAL A CA 1
ATOM 3910 C C . VAL A 1 490 ? -2.066 -21.405 1.129 1.00 71.81 490 VAL A C 1
ATOM 3912 O O . VAL A 1 490 ? -0.898 -21.210 0.796 1.00 71.81 490 VAL A O 1
ATOM 3915 N N . SER A 1 491 ? -2.375 -22.153 2.189 1.00 68.00 491 SER A N 1
ATOM 3916 C CA . SER A 1 491 ? -1.397 -22.761 3.092 1.00 68.00 491 SER A CA 1
ATOM 3917 C C . SER A 1 491 ? -1.426 -24.282 3.064 1.00 68.00 491 SER A C 1
ATOM 3919 O O . SER A 1 491 ? -2.421 -24.897 2.681 1.00 68.00 491 SER A O 1
ATOM 3921 N N . LYS A 1 492 ? -0.355 -24.918 3.561 1.00 69.31 492 LYS A N 1
ATOM 3922 C CA . LYS A 1 492 ? -0.459 -26.329 3.944 1.00 69.31 492 LYS A CA 1
ATOM 3923 C C . LYS A 1 492 ? -1.344 -26.454 5.190 1.00 69.31 492 LYS A C 1
ATOM 3925 O O . LYS A 1 492 ? -1.136 -25.688 6.139 1.00 69.31 492 LYS A O 1
ATOM 3930 N N . PRO A 1 493 ? -2.258 -27.437 5.253 1.00 73.06 493 PRO A N 1
ATOM 3931 C CA . PRO A 1 493 ? -3.018 -27.708 6.469 1.00 73.06 493 PRO A CA 1
ATOM 3932 C C . PRO A 1 493 ? -2.100 -27.794 7.698 1.00 73.06 493 PRO A C 1
ATOM 3934 O O . PRO A 1 493 ? -1.072 -28.469 7.664 1.00 73.06 493 PRO A O 1
ATOM 3937 N N . GLY A 1 494 ? -2.442 -27.062 8.761 1.00 75.44 494 GLY A N 1
ATOM 3938 C CA . GLY A 1 494 ? -1.677 -27.027 10.015 1.00 75.44 494 GLY A CA 1
ATOM 3939 C C . GLY A 1 494 ? -0.441 -26.113 10.043 1.00 75.44 494 GLY A C 1
ATOM 3940 O O . GLY A 1 494 ? 0.223 -26.060 11.071 1.00 75.44 494 GLY A O 1
ATOM 3941 N N . SER A 1 495 ? -0.124 -25.381 8.965 1.00 77.88 495 SER A N 1
ATOM 3942 C CA . SER A 1 495 ? 1.060 -24.493 8.914 1.00 77.88 495 SER A CA 1
ATOM 3943 C C . SER A 1 495 ? 0.795 -23.021 9.264 1.00 77.88 495 SER A C 1
ATOM 3945 O O . SER A 1 495 ? 1.743 -22.260 9.455 1.00 77.88 495 SER A O 1
ATOM 3947 N N . VAL A 1 496 ? -0.473 -22.611 9.372 1.00 81.25 496 VAL A N 1
ATOM 3948 C CA . VAL A 1 496 ? -0.860 -21.246 9.766 1.00 81.25 496 VAL A CA 1
ATOM 3949 C C . VAL A 1 496 ? -0.673 -21.064 11.271 1.00 81.25 496 VAL A C 1
ATOM 3951 O O . VAL A 1 496 ? -1.243 -21.815 12.063 1.00 81.25 496 VAL A O 1
ATOM 3954 N N . GLY A 1 497 ? 0.077 -20.035 11.664 1.00 81.62 497 GLY A N 1
ATOM 3955 C CA . GLY A 1 497 ? 0.321 -19.682 13.061 1.00 81.62 497 GLY A CA 1
ATOM 3956 C C . GLY A 1 497 ? -0.030 -18.228 13.372 1.00 81.62 497 GLY A C 1
ATOM 3957 O O . GLY A 1 497 ? 0.014 -17.359 12.503 1.00 81.62 497 GLY A O 1
ATOM 3958 N N . VAL A 1 498 ? -0.350 -17.953 14.637 1.00 86.12 498 VAL A N 1
ATOM 3959 C CA . VAL A 1 498 ? -0.516 -16.590 15.161 1.00 86.12 498 VAL A CA 1
ATOM 3960 C C . VAL A 1 498 ? 0.721 -16.257 15.992 1.00 86.12 498 VAL A C 1
ATOM 3962 O O . VAL A 1 498 ? 0.932 -16.843 17.048 1.00 86.12 498 VAL A O 1
ATOM 3965 N N . GLU A 1 499 ? 1.569 -15.349 15.506 1.00 84.44 499 GLU A N 1
ATOM 3966 C CA . GLU A 1 499 ? 2.829 -14.985 16.183 1.00 84.44 499 GLU A CA 1
ATOM 3967 C C . GLU A 1 499 ? 2.607 -14.018 17.344 1.00 84.44 499 GLU A C 1
ATOM 3969 O O . GLU A 1 499 ? 3.312 -14.061 18.351 1.00 84.44 499 GLU A O 1
ATOM 3974 N N . LYS A 1 500 ? 1.639 -13.113 17.189 1.00 85.44 500 LYS A N 1
ATOM 3975 C CA . LYS A 1 500 ? 1.234 -12.148 18.213 1.00 85.44 500 LYS A CA 1
ATOM 3976 C C . LYS A 1 500 ? -0.279 -12.077 18.230 1.00 85.44 500 LYS A C 1
ATOM 3978 O O . LYS A 1 500 ? -0.876 -11.875 17.175 1.00 85.44 500 LYS A O 1
ATOM 3983 N N . LEU A 1 501 ? -0.867 -12.209 19.411 1.00 88.00 501 LEU A N 1
ATOM 3984 C CA . LEU A 1 501 ? -2.304 -12.117 19.627 1.00 88.00 501 LEU A CA 1
ATOM 3985 C C . LEU A 1 501 ? -2.598 -10.932 20.550 1.00 88.00 501 LEU A C 1
ATOM 3987 O O . LEU A 1 501 ? -1.938 -10.786 21.576 1.00 88.00 501 LEU A O 1
ATOM 3991 N N . MET A 1 502 ? -3.565 -10.101 20.158 1.00 85.94 502 MET A N 1
ATOM 3992 C CA . MET A 1 502 ? -4.079 -8.953 20.915 1.00 85.94 502 MET A CA 1
ATOM 3993 C C . MET A 1 502 ? -2.995 -8.030 21.500 1.00 85.94 502 MET A C 1
ATOM 3995 O O . MET A 1 502 ? -3.051 -7.615 22.655 1.00 85.94 502 MET A O 1
ATOM 3999 N N . ASN A 1 503 ? -1.980 -7.705 20.700 1.00 90.06 503 ASN A N 1
ATOM 4000 C CA . ASN A 1 503 ? -0.960 -6.739 21.090 1.00 90.06 503 ASN A CA 1
ATOM 4001 C C . ASN A 1 503 ? -1.421 -5.313 20.777 1.00 90.06 503 ASN A C 1
ATOM 4003 O O . ASN A 1 503 ? -2.098 -5.088 19.781 1.00 90.06 503 ASN A O 1
ATOM 4007 N N . ILE A 1 504 ? -0.979 -4.337 21.565 1.00 89.50 504 ILE A N 1
ATOM 4008 C CA . ILE A 1 504 ? -1.341 -2.936 21.344 1.00 89.50 504 ILE A CA 1
ATOM 4009 C C . ILE A 1 504 ? -0.314 -2.266 20.433 1.00 89.50 504 ILE A C 1
ATOM 4011 O O . ILE A 1 504 ? 0.881 -2.205 20.741 1.00 89.50 504 ILE A O 1
ATOM 4015 N N . GLU A 1 505 ? -0.790 -1.738 19.308 1.00 85.38 505 GLU A N 1
ATOM 4016 C CA . GLU A 1 505 ? -0.008 -0.910 18.391 1.00 85.38 505 GLU A CA 1
ATOM 4017 C C . GLU A 1 505 ? -0.367 0.561 18.578 1.00 85.38 505 GLU A C 1
ATOM 4019 O O . GLU A 1 505 ? -1.526 0.956 18.491 1.00 85.38 505 GLU A O 1
ATOM 4024 N N . ARG A 1 506 ? 0.644 1.385 18.870 1.00 83.75 506 ARG A N 1
ATOM 4025 C CA . ARG A 1 506 ? 0.484 2.815 19.147 1.00 83.75 506 ARG A CA 1
ATOM 4026 C C . ARG A 1 506 ? 0.904 3.627 17.931 1.00 83.75 506 ARG A C 1
ATOM 4028 O O . ARG A 1 506 ? 2.059 3.563 17.519 1.00 83.75 506 ARG A O 1
ATOM 4035 N N . TYR A 1 507 ? -0.012 4.443 17.435 1.00 79.88 507 TYR A N 1
ATOM 4036 C CA . TYR A 1 507 ? 0.216 5.440 16.396 1.00 79.88 507 TYR A CA 1
ATOM 4037 C C . TYR A 1 507 ? 0.255 6.842 17.022 1.00 79.88 507 TYR A C 1
ATOM 4039 O O . TYR A 1 507 ? 0.128 7.014 18.243 1.00 79.88 507 TYR A O 1
ATOM 4047 N N . SER A 1 508 ? 0.451 7.866 16.187 1.00 74.75 508 SER A N 1
ATOM 4048 C CA . SER A 1 508 ? 0.596 9.258 16.632 1.00 74.75 508 SER A CA 1
ATOM 4049 C C . SER A 1 508 ? -0.610 9.760 17.434 1.00 74.75 508 SER A C 1
ATOM 4051 O O . SER A 1 508 ? -0.431 10.443 18.436 1.00 74.75 508 SER A O 1
ATOM 4053 N N . HIS A 1 509 ? -1.829 9.385 17.031 1.00 80.81 509 HIS A N 1
ATOM 4054 C CA . HIS A 1 509 ? -3.075 9.906 17.617 1.00 80.81 509 HIS A CA 1
ATOM 4055 C C . HIS A 1 509 ? -3.976 8.832 18.235 1.00 80.81 509 HIS A C 1
ATOM 4057 O O . HIS A 1 509 ? -4.794 9.138 19.104 1.00 80.81 509 HIS A O 1
ATOM 4063 N N . VAL A 1 510 ? -3.807 7.572 17.833 1.00 86.88 510 VAL A N 1
ATOM 4064 C CA . VAL A 1 510 ? -4.631 6.435 18.268 1.00 86.88 510 VAL A CA 1
ATOM 4065 C C . VAL A 1 510 ? -3.768 5.221 18.608 1.00 86.88 510 VAL A C 1
ATOM 4067 O O . VAL A 1 510 ? -2.585 5.178 18.269 1.00 86.88 510 VAL A O 1
ATOM 4070 N N . MET A 1 511 ? -4.348 4.240 19.287 1.00 87.94 511 MET A N 1
ATOM 4071 C CA . MET A 1 511 ? -3.798 2.897 19.425 1.00 87.94 511 MET A CA 1
ATOM 4072 C C . MET A 1 511 ? -4.856 1.853 19.054 1.00 87.94 511 MET A C 1
ATOM 4074 O O . MET A 1 511 ? -6.051 2.113 19.214 1.00 87.94 511 MET A O 1
ATOM 4078 N N . HIS A 1 512 ? -4.394 0.703 18.560 1.00 90.00 512 HIS A N 1
ATOM 4079 C CA . HIS A 1 512 ? -5.234 -0.394 18.084 1.00 90.00 512 HIS A CA 1
ATOM 4080 C C . HIS A 1 512 ? -4.861 -1.729 18.728 1.00 90.00 512 HIS A C 1
ATOM 4082 O O . HIS A 1 512 ? -3.688 -1.953 19.048 1.00 90.00 512 HIS A O 1
ATOM 4088 N N . ILE A 1 513 ? -5.837 -2.631 18.851 1.00 89.25 513 ILE A N 1
ATOM 4089 C CA . ILE A 1 513 ? -5.575 -4.059 19.036 1.00 89.25 513 ILE A CA 1
ATOM 4090 C C . ILE A 1 513 ? -5.076 -4.609 17.694 1.00 89.25 513 ILE A C 1
ATOM 4092 O O . ILE A 1 513 ? -5.682 -4.412 16.646 1.00 89.25 513 ILE A O 1
ATOM 4096 N N . SER A 1 514 ? -3.931 -5.279 17.722 1.00 89.56 514 SER A N 1
ATOM 4097 C CA . SER A 1 514 ? -3.259 -5.853 16.560 1.00 89.56 514 SER A CA 1
ATOM 4098 C C . SER A 1 514 ? -2.960 -7.321 16.808 1.00 89.56 514 SER A C 1
ATOM 4100 O O . SER A 1 514 ? -2.680 -7.769 17.927 1.00 89.56 514 SER A O 1
ATOM 4102 N N . SER A 1 515 ? -2.989 -8.119 15.751 1.00 87.44 515 SER A N 1
ATOM 4103 C CA . SER A 1 515 ? -2.478 -9.487 15.776 1.00 87.44 515 SER A CA 1
ATOM 4104 C C . SER A 1 515 ? -1.720 -9.792 14.507 1.00 87.44 515 SER A C 1
ATOM 4106 O O . SER A 1 515 ? -1.864 -9.114 13.506 1.00 87.44 515 SER A O 1
ATOM 4108 N N . THR A 1 516 ? -0.829 -10.771 14.553 1.00 86.31 516 THR A N 1
ATOM 4109 C CA . THR A 1 516 ? 0.017 -11.123 13.413 1.00 86.31 516 THR A CA 1
ATOM 4110 C C . THR A 1 516 ? -0.219 -12.582 13.066 1.00 86.31 516 THR A C 1
ATOM 4112 O O . THR A 1 516 ? 0.228 -13.473 13.789 1.00 86.31 516 THR A O 1
ATOM 4115 N N . VAL A 1 517 ? -0.931 -12.804 11.961 1.00 83.62 517 VAL A N 1
ATOM 4116 C CA . VAL A 1 517 ? -1.173 -14.123 11.378 1.00 83.62 517 VAL A CA 1
ATOM 4117 C C . VAL A 1 517 ? -0.113 -14.365 10.315 1.00 83.62 517 VAL A C 1
ATOM 4119 O O . VAL A 1 517 ? 0.081 -13.550 9.410 1.00 83.62 517 VAL A O 1
ATOM 4122 N N . CYS A 1 518 ? 0.599 -15.477 10.442 1.00 80.88 518 CYS A N 1
ATOM 4123 C CA . CYS A 1 518 ? 1.761 -15.787 9.631 1.00 80.88 518 CYS A CA 1
ATOM 4124 C C . CYS A 1 518 ? 1.700 -17.203 9.073 1.00 80.88 518 CYS A C 1
ATOM 4126 O O . CYS A 1 518 ? 1.205 -18.134 9.709 1.00 80.88 518 CYS A O 1
ATOM 4128 N N . LEU A 1 519 ? 2.291 -17.357 7.893 1.00 76.25 519 LEU A N 1
ATOM 4129 C CA . LEU A 1 519 ? 2.441 -18.635 7.220 1.00 76.25 519 LEU A CA 1
ATOM 4130 C C . LEU A 1 519 ? 3.823 -18.731 6.564 1.00 76.25 519 LEU A C 1
ATOM 4132 O O . LEU A 1 519 ? 4.147 -17.858 5.756 1.00 76.25 519 LEU A O 1
ATOM 4136 N N . PRO A 1 520 ? 4.607 -19.793 6.814 1.00 63.88 520 PRO A N 1
ATOM 4137 C CA . PRO A 1 520 ? 5.711 -20.166 5.936 1.00 63.88 520 PRO A CA 1
ATOM 4138 C C . PRO A 1 520 ? 5.177 -20.706 4.595 1.00 63.88 520 PRO A C 1
ATOM 4140 O O . PRO A 1 520 ? 4.459 -21.703 4.548 1.00 63.88 520 PRO A O 1
ATOM 4143 N N . LEU A 1 521 ? 5.532 -20.051 3.490 1.00 57.84 521 LEU A N 1
ATOM 4144 C CA . LEU A 1 521 ? 5.245 -20.507 2.129 1.00 57.84 521 LEU A CA 1
ATOM 4145 C C . LEU A 1 521 ? 6.060 -21.773 1.842 1.00 57.84 521 LEU A C 1
ATOM 4147 O O . LEU A 1 521 ? 7.290 -21.770 1.929 1.00 57.84 521 LEU A O 1
ATOM 4151 N N . LEU A 1 522 ? 5.386 -22.837 1.414 1.00 47.47 522 LEU A N 1
ATOM 4152 C CA . LEU A 1 522 ? 6.029 -23.962 0.740 1.00 47.47 522 LEU A CA 1
ATOM 4153 C C . LEU A 1 522 ? 5.898 -23.780 -0.774 1.00 47.47 522 LEU A C 1
ATOM 4155 O O . LEU A 1 522 ? 4.845 -23.377 -1.244 1.00 47.47 522 LEU A O 1
ATOM 4159 N N . GLN A 1 523 ? 7.009 -24.033 -1.476 1.00 42.38 523 GLN A N 1
ATOM 4160 C CA . GLN A 1 523 ? 7.202 -24.128 -2.934 1.00 42.38 523 GLN A CA 1
ATOM 4161 C C . GLN A 1 523 ? 6.152 -23.440 -3.840 1.00 42.38 523 GLN A C 1
ATOM 4163 O O . GLN A 1 523 ? 5.045 -23.933 -4.003 1.00 42.38 523 GLN A O 1
ATOM 4168 N N . PHE A 1 524 ? 6.569 -22.342 -4.490 1.00 41.34 524 PHE A N 1
ATOM 4169 C CA . PHE A 1 524 ? 5.977 -21.749 -5.705 1.00 41.34 524 PHE A CA 1
ATOM 4170 C C . PHE A 1 524 ? 4.437 -21.713 -5.797 1.00 41.34 524 PHE A C 1
ATOM 4172 O O . PHE A 1 524 ? 3.859 -22.004 -6.843 1.00 41.34 524 PHE A O 1
ATOM 4179 N N . LEU A 1 525 ? 3.746 -21.263 -4.746 1.00 45.94 525 LEU A N 1
ATOM 4180 C CA . LEU A 1 525 ? 2.409 -20.704 -4.954 1.00 45.94 525 LEU A CA 1
ATOM 4181 C C . LEU A 1 525 ? 2.565 -19.313 -5.582 1.00 45.94 525 LEU A C 1
ATOM 4183 O O . LEU A 1 525 ? 3.137 -18.404 -4.976 1.00 45.94 525 LEU A O 1
ATOM 4187 N N . LYS A 1 526 ? 2.116 -19.180 -6.837 1.00 52.84 526 LYS A N 1
ATOM 4188 C CA . LYS A 1 526 ? 2.134 -17.924 -7.603 1.00 52.84 526 LYS A CA 1
ATOM 4189 C C . LYS A 1 526 ? 1.300 -16.862 -6.867 1.00 52.84 526 LYS A C 1
ATOM 4191 O O . LYS A 1 526 ? 0.220 -17.164 -6.358 1.00 52.84 526 LYS A O 1
ATOM 4196 N N . SER A 1 527 ? 1.790 -15.620 -6.846 1.00 53.75 527 SER A N 1
ATOM 4197 C CA . SER A 1 527 ? 1.244 -14.452 -6.118 1.00 53.75 527 SER A CA 1
ATOM 4198 C C . SER A 1 527 ? -0.273 -14.253 -6.248 1.00 53.75 527 SER A C 1
ATOM 4200 O O . SER A 1 527 ? -0.918 -13.809 -5.296 1.00 53.75 527 SER A O 1
ATOM 4202 N N . LYS A 1 528 ? -0.859 -14.644 -7.386 1.00 51.41 528 LYS A N 1
ATOM 4203 C CA . LYS A 1 528 ? -2.296 -14.556 -7.655 1.00 51.41 528 LYS A CA 1
ATOM 4204 C C . LYS A 1 528 ? -3.156 -15.278 -6.619 1.00 51.41 528 LYS A C 1
ATOM 4206 O O . LYS A 1 528 ? -4.113 -14.687 -6.136 1.00 51.41 528 LYS A O 1
ATOM 4211 N N . GLN A 1 529 ? -2.846 -16.530 -6.270 1.00 53.56 529 GLN A N 1
ATOM 4212 C CA . GLN A 1 529 ? -3.697 -17.291 -5.341 1.00 53.56 529 GLN A CA 1
ATOM 4213 C C . GLN A 1 529 ? -3.758 -16.610 -3.972 1.00 53.56 529 GLN A C 1
ATOM 4215 O O . GLN A 1 529 ? -4.815 -16.562 -3.349 1.00 53.56 529 GLN A O 1
ATOM 4220 N N . THR A 1 530 ? -2.649 -16.003 -3.552 1.00 54.28 530 THR A N 1
ATOM 4221 C CA . THR A 1 530 ? -2.552 -15.267 -2.294 1.00 54.28 530 THR A CA 1
ATOM 4222 C C . THR A 1 530 ? -3.367 -13.975 -2.303 1.00 54.28 530 THR A C 1
ATOM 4224 O O . THR A 1 530 ? -4.098 -13.717 -1.349 1.00 54.28 530 THR A O 1
ATOM 4227 N N . ILE A 1 531 ? -3.278 -13.182 -3.376 1.00 54.62 531 ILE A N 1
ATOM 4228 C CA . ILE A 1 531 ? -4.040 -11.930 -3.513 1.00 54.62 531 ILE A CA 1
ATOM 4229 C C . ILE A 1 531 ? -5.537 -12.229 -3.640 1.00 54.62 531 ILE A C 1
ATOM 4231 O O . ILE A 1 531 ? -6.337 -11.640 -2.925 1.00 54.62 531 ILE A O 1
ATOM 4235 N N . VAL A 1 532 ? -5.917 -13.199 -4.476 1.00 53.94 532 VAL A N 1
ATOM 4236 C CA . VAL A 1 532 ? -7.312 -13.636 -4.653 1.00 53.94 532 VAL A CA 1
ATOM 4237 C C . VAL A 1 532 ? -7.911 -14.129 -3.335 1.00 53.94 532 VAL A C 1
ATOM 4239 O O . VAL A 1 532 ? -9.047 -13.786 -3.012 1.00 53.94 532 VAL A O 1
ATOM 4242 N N . SER A 1 533 ? -7.143 -14.885 -2.544 1.00 51.62 533 SER A N 1
ATOM 4243 C CA . SER A 1 533 ? -7.587 -15.333 -1.223 1.00 51.62 533 SER A CA 1
ATOM 4244 C C . SER A 1 533 ? -7.850 -14.159 -0.277 1.00 51.62 533 SER A C 1
ATOM 4246 O O . SER A 1 533 ? -8.903 -14.114 0.354 1.00 51.62 533 SER A O 1
ATOM 4248 N N . ALA A 1 534 ? -6.944 -13.177 -0.234 1.00 50.28 534 ALA A N 1
ATOM 4249 C CA . ALA A 1 534 ? -7.079 -11.998 0.619 1.00 50.28 534 ALA A CA 1
ATOM 4250 C C . ALA A 1 534 ? -8.204 -11.041 0.168 1.00 50.28 534 ALA A C 1
ATOM 4252 O O . ALA A 1 534 ? -8.874 -10.440 1.002 1.00 50.28 534 ALA A O 1
ATOM 4253 N N . LEU A 1 535 ? -8.449 -10.920 -1.142 1.00 46.00 535 LEU A N 1
ATOM 4254 C CA . LEU A 1 535 ? -9.532 -10.095 -1.695 1.00 46.00 535 LEU A CA 1
ATOM 4255 C C . LEU A 1 535 ? -10.923 -10.717 -1.490 1.00 46.00 535 LEU A C 1
ATOM 4257 O O . LEU A 1 535 ? -11.908 -9.989 -1.461 1.00 46.00 535 LEU A O 1
ATOM 4261 N N . SER A 1 536 ? -11.025 -12.043 -1.331 1.00 40.53 536 SER A N 1
ATOM 4262 C CA . SER A 1 536 ? -12.312 -12.741 -1.147 1.00 40.53 536 SER A CA 1
ATOM 4263 C C . SER A 1 536 ? -13.009 -12.464 0.195 1.00 40.53 536 SER A C 1
ATOM 4265 O O . SER A 1 536 ? -14.158 -12.859 0.382 1.00 40.53 536 SER A O 1
ATOM 4267 N N . SER A 1 537 ? -12.329 -11.810 1.138 1.00 37.47 537 SER A N 1
ATOM 4268 C CA . SER A 1 537 ? -12.737 -11.763 2.545 1.00 37.47 537 SER A CA 1
ATOM 4269 C C . SER A 1 537 ? -12.633 -10.395 3.218 1.00 37.47 537 SER A C 1
ATOM 4271 O O . SER A 1 537 ? -13.243 -10.209 4.271 1.00 37.47 537 SER A O 1
ATOM 4273 N N . GLN A 1 538 ? -11.904 -9.431 2.644 1.00 36.03 538 GLN A N 1
ATOM 4274 C CA . GLN A 1 538 ? -11.712 -8.108 3.246 1.00 36.03 538 GLN A CA 1
ATOM 4275 C C . GLN A 1 538 ? -12.296 -6.964 2.410 1.00 36.03 538 GLN A C 1
ATOM 4277 O O . GLN A 1 538 ? -12.241 -6.952 1.184 1.00 36.03 538 GLN A O 1
ATOM 4282 N N . GLN A 1 539 ? -12.845 -5.965 3.107 1.00 32.56 539 GLN A N 1
ATOM 4283 C CA . GLN A 1 539 ? -13.616 -4.851 2.543 1.00 32.56 539 GLN A CA 1
ATOM 4284 C C . GLN A 1 539 ? -12.767 -3.620 2.148 1.00 32.56 539 GLN A C 1
ATOM 4286 O O . GLN A 1 539 ? -13.283 -2.504 2.107 1.00 32.56 539 GLN A O 1
ATOM 4291 N N . HIS A 1 540 ? -11.472 -3.783 1.845 1.00 29.38 540 HIS A N 1
ATOM 4292 C CA . HIS A 1 540 ? -10.558 -2.648 1.644 1.00 29.38 540 HIS A CA 1
ATOM 4293 C C . HIS A 1 540 ? -9.872 -2.606 0.270 1.00 29.38 540 HIS A C 1
ATOM 4295 O O . HIS A 1 540 ? -9.423 -3.616 -0.273 1.00 29.38 540 HIS A O 1
ATOM 4301 N N . ILE A 1 541 ? -9.747 -1.381 -0.261 1.00 27.30 541 ILE A N 1
ATOM 4302 C CA . ILE A 1 541 ? -8.887 -1.048 -1.405 1.00 27.30 541 ILE A CA 1
ATOM 4303 C C . ILE A 1 541 ? -7.463 -1.471 -1.058 1.00 27.30 541 ILE A C 1
ATOM 4305 O O . ILE A 1 541 ? -6.920 -1.067 -0.029 1.00 27.30 541 ILE A O 1
ATOM 4309 N N . SER A 1 542 ? -6.871 -2.286 -1.920 1.00 29.20 542 SER A N 1
ATOM 4310 C CA . SER A 1 542 ? -5.613 -2.958 -1.626 1.00 29.20 542 SER A CA 1
ATOM 4311 C C . SER A 1 542 ? -4.508 -2.456 -2.539 1.00 29.20 542 SER A C 1
ATOM 4313 O O . SER A 1 542 ? -4.615 -2.517 -3.765 1.00 29.20 542 SER A O 1
ATOM 4315 N N . PHE A 1 543 ? -3.434 -1.966 -1.922 1.00 28.17 543 PHE A N 1
ATOM 4316 C CA . PHE A 1 543 ? -2.169 -1.707 -2.598 1.00 28.17 543 PHE A CA 1
ATOM 4317 C C . PHE A 1 543 ? -1.385 -3.015 -2.629 1.00 28.17 543 PHE A C 1
ATOM 4319 O O . PHE A 1 543 ? -1.085 -3.586 -1.579 1.00 28.17 543 PHE A O 1
ATOM 4326 N N . VAL A 1 544 ? -1.084 -3.499 -3.829 1.00 28.91 544 VAL A N 1
ATOM 4327 C CA . VAL A 1 544 ? -0.193 -4.642 -4.027 1.00 28.91 544 VAL A CA 1
ATOM 4328 C C . VAL A 1 544 ? 1.133 -4.104 -4.532 1.00 28.91 544 VAL A C 1
ATOM 4330 O O . VAL A 1 544 ? 1.173 -3.238 -5.408 1.00 28.91 544 VAL A O 1
ATOM 4333 N N . ALA A 1 545 ? 2.188 -4.624 -3.925 1.00 28.64 545 ALA A N 1
ATOM 4334 C CA . ALA A 1 545 ? 3.582 -4.347 -4.196 1.00 28.64 545 ALA A CA 1
ATOM 4335 C C . ALA A 1 545 ? 4.327 -5.649 -4.433 1.00 28.64 545 ALA A C 1
ATOM 4337 O O . ALA A 1 545 ? 3.982 -6.632 -3.726 1.00 28.64 545 ALA A O 1
#

Sequence (545 aa):
MRTCWCRVTSLSNPLLIPSLSIFLCAGLLIIADEMDYLITRDRGVLHELFMLTTLPFSRCILIGVANAIDLADRFLPKLKSLNCKPLVVTFRAYSMEQILRILQERLVELPYVAFQSKALELCARKVSAASGDMRKALSVCRSALEILETEVKGSTEQEPQSPVTEDQVVSIFTIYLTQFTTDNGRYSVVGAQPTIEIVAKGNVVTVMDHGAGRRTVEEVDDPMVVPQKIMEEWEPQRIDELPEAFCGGWVGYFSYDTVRYVEKKKLPFSNAPEDDRSLPDVHLGLYDDVIVFDHVEKKAYVIHWVRIDKDRSVEDNYTDGMYQLESLVSRIQDQKPPKMPTGFIKLRTEQFGPKLEKSTMRSETYKEAVLEAKEHILAGDIFQIVLSQRFERRTFADPFEIYRALRIVNPSPYMAYLQARGCILVASSPEILLRSKNRKITNRPLAGTVRRGKTPKEDLMLEKELLSDEKQCAEHIMLVDLGRNDVGKVSKPGSVGVEKLMNIERYSHVMHISSTVCLPLLQFLKSKQTIVSALSSQQHISFVA